Protein AF-0000000080762674 (afdb_homodimer)

Sequence (670 aa):
MNDPACVPAQPASISRPASTAPCAVIRLLTLRHGERNAMSADQTPLPPWRSQEAYRPLLAADTAVWAWEFGRRGAAIQAEGPSGVVPDLCFVGEGPGADPLPTVLWRWQADRSVPVLSLTPASAYDPDALDIRRLDLAVIVVRTQDGHQHVMVSDGARRLRFAVTGGDVLGGAMRCRLHFPPRGVGLASMDGLRMLIALRDTGRLPKAGRGLRSKSARWLQMLWAHDARCAGASQRDIALLLFGEARVCEDWSGPSDYMRMRVQRLLRAAEDLVSGGYRALNGLRAGRLNPPKMIDVWRSAAWRNGGATMLLLFEPALATSCGWLGCLHGLCRLWMNDPACVPAQPASISRPASTAPCAVIRLLTLRHGERNAMSADQTPLPPWRSQEAYRPLLAADTAVWAWEFGRRGAAIQAEGPSGVVPDLCFVGEGPGADPLPTVLWRWQADRSVPVLSLTPASAYDPDALDIRRLDLAVIVVRTQDGHQHVMVSDGARRLRFAVTGGDVLGGAMRCRLHFPPRGVGLASMDGLRMLIALRDTGRLPKAGRGLRSKSARWLQMLWAHDARCAGASQRDIALLLFGEARVCEDWSGPSDYMRMRVQRLLRAAEDLVSGGYRALNGLRAGRLNPPKMIDVWRSAAWRNGGATMLLLFEPALATSCGWLGCLHGLCRLW

Radius of gyration: 38.14 Å; Cα contacts (8 Å, |Δi|>4): 965; chains: 2; bounding box: 157×100×127 Å

Organism: Caulobacter vibrioides (strain ATCC 19089 / CIP 103742 / CB 15) (NCBI:txid190650)

Nearest PDB structures (foldseek):
  6aom-assembly2_B  TM=3.985E-01  e=2.426E-01  Canis lupus familiaris
  6baw-assembly6_A  TM=3.769E-01  e=3.530E-01  Canis lupus familiaris
  8ssv-assembly1_A  TM=1.759E-01  e=1.759E-01  Canis lupus familiaris
  6aom-assembly2_B  TM=3.985E-01  e=2.223E-01  Canis lupus familiaris
  6baw-assembly6_A  TM=3.769E-01  e=3.793E-01  Canis lupus familiaris

Foldseek 3Di:
DDDDPPDDPDPDPPPPPPPPVPPPPPPPPPPPDPPCQDLALDPPDDDDLLDPVLLVLLLLPALQLLLVLLLQLLLVVCVVPDCSPPSQQWGWAPFFDPRPGIDIFGDCQFQLLAWEKAKDDDDLPPLQWDQPLPFLWKKKWWAFPQGKIWMWTDPRSDIAIHIYNHDDSNPGTIHIDTDDGPPPLPCSNVQSVVQVNVCSNPSDGDDDDPDRNVVSLLSSLLSSLQVCVVVPHDLLSSLCSNPNDVVCVVPVPDPDVVSVVVSVVSPVVSVCSSNPVSSVSRVTDDDDPDDTDTDDMDIHPSRHHPPPPVPPPPPVCPVPPVDDDDDPDDDDDDD/DDDDDPPPPDDPPPPPPPPPPPPPPPPPPPPPDPPCQDLALDPPDDDDLLDPVLLVLLLLPALQQLLVLLLQLLLVVCVVPDPSPPSQQWRWAPFFDPRPGIDIFGDCQFQLLAWEKAKDDDDLPPLQWDQPLPFLWKKKWWAFPQGKIWIWTDPRSDIAIHIYNHDDSNPGTIHIDTDDGDPPLPCSNVQSVVQVSVCSNPSDGDDDDPDRNVVSLLSSLLSSLQVCVVVPHDLLSSLCSNPNDVVCVVPVPDPDVVSVVVSVVSPVVSVCSSNPVSSVSRVTDDDDPDDTDTDDMDIHPSRHHPPPPVPPPPPVCPVPPPDDDDDPDDPPDDD

Solvent-accessible surface area (backbone atoms only — not comparable to full-atom values): 38954 Å² total; per-residue (Å²): 138,91,74,89,73,84,74,80,82,73,82,78,77,78,76,74,77,76,75,71,68,76,77,74,73,74,71,72,71,72,72,72,79,67,80,76,73,63,58,41,75,71,75,72,73,77,65,60,67,86,40,65,74,69,53,53,67,54,52,71,50,53,46,58,47,50,23,47,60,30,28,51,55,27,21,64,62,26,57,82,41,91,74,39,62,50,59,77,42,39,43,30,38,78,26,49,35,82,45,85,51,64,34,60,44,58,37,57,81,18,25,50,34,39,35,37,28,36,42,40,86,41,53,85,79,42,74,60,26,39,42,64,84,74,44,95,39,22,30,41,39,39,29,28,71,83,57,32,34,43,35,41,41,30,78,81,86,45,78,45,49,36,31,32,72,35,62,58,75,82,72,40,27,21,35,56,28,38,47,64,64,58,61,80,57,70,70,51,23,49,59,38,43,53,36,51,52,40,25,51,62,70,68,42,76,65,81,76,78,83,77,65,54,71,59,27,54,53,49,48,51,17,50,47,44,42,49,30,45,75,74,64,47,49,72,64,55,45,42,35,71,76,62,31,62,70,54,38,69,62,36,57,81,34,96,44,63,58,54,60,50,50,50,52,51,37,41,52,53,28,50,45,26,24,75,57,47,21,32,68,63,46,55,43,44,83,59,69,92,77,57,70,51,77,74,47,76,47,66,36,74,42,21,72,44,37,84,69,70,70,72,71,72,71,66,72,76,67,74,68,76,72,76,76,86,76,76,88,74,81,73,92,79,89,122,140,82,85,83,81,83,72,79,78,75,82,77,76,79,74,74,77,77,75,73,69,76,78,71,73,71,73,72,72,73,72,71,79,67,81,76,74,62,57,40,74,72,77,70,73,76,66,60,68,86,41,67,74,70,52,52,68,54,53,70,51,54,46,59,48,49,24,46,59,30,28,52,56,28,21,63,63,25,58,82,41,91,75,38,64,52,59,76,41,39,43,30,36,77,27,49,35,81,45,86,52,64,35,62,45,58,36,57,82,20,25,52,34,40,35,38,28,36,42,42,86,43,53,86,80,41,75,61,26,40,39,64,83,73,44,94,40,24,32,40,39,40,28,29,69,83,56,33,33,43,36,39,42,28,78,81,86,46,77,46,50,36,31,32,71,35,62,61,74,81,73,41,26,22,34,54,28,38,49,65,66,57,62,82,57,69,71,50,22,50,60,39,44,52,37,51,53,39,25,52,62,70,66,42,76,63,82,75,78,84,79,67,53,70,58,29,55,54,50,48,52,18,49,48,43,42,49,30,44,75,74,64,47,49,72,64,56,44,41,35,70,76,62,30,61,71,54,39,68,62,35,57,82,35,96,43,63,57,54,60,48,49,50,51,51,38,42,52,53,29,51,44,26,24,74,57,47,20,31,68,62,46,54,43,46,81,59,69,94,78,59,69,50,78,74,47,75,48,66,36,75,42,22,72,45,37,82,68,69,70,74,71,73,73,69,73,78,70,76,68,79,74,72,74,87,74,72,90,69,74,79,78,76,84,127

pLDDT: mean 74.3, std 26.09, range [19.31, 97.88]

Structure (mmCIF, N/CA/C/O backbone):
data_AF-0000000080762674-model_v1
#
loop_
_entity.id
_entity.type
_entity.pdbx_description
1 polymer 'T6SS Transcription factor RovC-like DNA binding domain-containing protein'
#
loop_
_atom_site.group_PDB
_atom_site.id
_atom_site.type_symbol
_atom_site.label_atom_id
_atom_site.label_alt_id
_atom_site.label_comp_id
_atom_site.label_asym_id
_atom_site.label_entity_id
_atom_site.label_seq_id
_atom_site.pdbx_PDB_ins_code
_atom_site.Cartn_x
_atom_site.Cartn_y
_atom_site.Cartn_z
_atom_site.occupancy
_atom_site.B_iso_or_equiv
_atom_site.auth_seq_id
_atom_site.auth_comp_id
_atom_site.auth_asym_id
_atom_site.auth_atom_id
_atom_site.pdbx_PDB_model_num
ATOM 1 N N . MET A 1 1 ? -92.906 33.416 -37.456 1 19.99 1 MET A N 1
ATOM 2 C CA . MET A 1 1 ? -92.732 32.011 -37.811 1 19.99 1 MET A CA 1
ATOM 3 C C . MET A 1 1 ? -91.493 31.429 -37.138 1 19.99 1 MET A C 1
ATOM 5 O O . MET A 1 1 ? -91.585 30.445 -36.402 1 19.99 1 MET A O 1
ATOM 9 N N . ASN A 1 2 ? -90.27 31.495 -37.799 1 20.53 2 ASN A N 1
ATOM 10 C CA . ASN A 1 2 ? -89.398 30.342 -37.996 1 20.53 2 ASN A CA 1
ATOM 11 C C . ASN A 1 2 ? -88.511 30.096 -36.779 1 20.53 2 ASN A C 1
ATOM 13 O O . ASN A 1 2 ? -88.194 31.028 -36.037 1 20.53 2 ASN A O 1
ATOM 17 N N . ASP A 1 3 ? -87.971 28.859 -36.6 1 21.91 3 ASP A N 1
ATOM 18 C CA . ASP A 1 3 ? -87.719 27.656 -35.812 1 21.91 3 ASP A CA 1
ATOM 19 C C . ASP A 1 3 ? -86.269 27.603 -35.338 1 21.91 3 ASP A C 1
ATOM 21 O O . ASP A 1 3 ? -85.963 26.961 -34.331 1 21.91 3 ASP A O 1
ATOM 25 N N . PRO A 1 4 ? -85.202 28.208 -35.951 1 23.55 4 PRO A N 1
ATOM 26 C CA . PRO A 1 4 ? -84.072 27.322 -36.243 1 23.55 4 PRO A CA 1
ATOM 27 C C . PRO A 1 4 ? -83.212 27.038 -35.013 1 23.55 4 PRO A C 1
ATOM 29 O O . PRO A 1 4 ? -82.628 27.96 -34.438 1 23.55 4 PRO A O 1
ATOM 32 N N . ALA A 1 5 ? -83.502 26.03 -34.197 1 25.24 5 ALA A N 1
ATOM 33 C CA . ALA A 1 5 ? -83.044 25.514 -32.91 1 25.24 5 ALA A CA 1
ATOM 34 C C . ALA A 1 5 ? -81.59 25.058 -32.987 1 25.24 5 ALA A C 1
ATOM 36 O O . ALA A 1 5 ? -81.257 24.151 -33.754 1 25.24 5 ALA A O 1
ATOM 37 N N . CYS A 1 6 ? -80.61 25.903 -32.877 1 23.77 6 CYS A N 1
ATOM 38 C CA . CYS A 1 6 ? -79.176 25.742 -33.091 1 23.77 6 CYS A CA 1
ATOM 39 C C . CYS A 1 6 ? -78.629 24.579 -32.273 1 23.77 6 CYS A C 1
ATOM 41 O O . CYS A 1 6 ? -78.754 24.564 -31.047 1 23.77 6 CYS A O 1
ATOM 43 N N . VAL A 1 7 ? -78.501 23.339 -32.871 1 24.42 7 VAL A N 1
ATOM 44 C CA . VAL A 1 7 ? -78.227 21.962 -32.475 1 24.42 7 VAL A CA 1
ATOM 45 C C . VAL A 1 7 ? -76.854 21.879 -31.813 1 24.42 7 VAL A C 1
ATOM 47 O O . VAL A 1 7 ? -75.9 22.517 -32.265 1 24.42 7 VAL A O 1
ATOM 50 N N . PRO A 1 8 ? -76.751 21.432 -30.521 1 23.25 8 PRO A N 1
ATOM 51 C CA . PRO A 1 8 ? -75.639 21.344 -29.572 1 23.25 8 PRO A CA 1
ATOM 52 C C . PRO A 1 8 ? -74.531 20.407 -30.047 1 23.25 8 PRO A C 1
ATOM 54 O O . PRO A 1 8 ? -74.799 19.256 -30.399 1 23.25 8 PRO A O 1
ATOM 57 N N . ALA A 1 9 ? -73.549 20.902 -30.866 1 23.59 9 ALA A N 1
ATOM 58 C CA . ALA A 1 9 ? -72.518 20.144 -31.569 1 23.59 9 ALA A CA 1
ATOM 59 C C . ALA A 1 9 ? -71.815 19.169 -30.628 1 23.59 9 ALA A C 1
ATOM 61 O O . ALA A 1 9 ? -71.448 19.533 -29.509 1 23.59 9 ALA A O 1
ATOM 62 N N . GLN A 1 10 ? -72.091 17.823 -30.747 1 21.21 10 GLN A N 1
ATOM 63 C CA . GLN A 1 10 ? -71.723 16.603 -30.036 1 21.21 10 GLN A CA 1
ATOM 64 C C . GLN A 1 10 ? -70.211 16.397 -30.041 1 21.21 10 GLN A C 1
ATOM 66 O O . GLN A 1 10 ? -69.573 16.475 -31.093 1 21.21 10 GLN A O 1
ATOM 71 N N . PRO A 1 11 ? -69.461 16.762 -28.971 1 23.8 11 PRO A N 1
ATOM 72 C CA . PRO A 1 11 ? -67.997 16.729 -28.987 1 23.8 11 PRO A CA 1
ATOM 73 C C . PRO A 1 11 ? -67.441 15.36 -29.373 1 23.8 11 PRO A C 1
ATOM 75 O O . PRO A 1 11 ? -68.057 14.334 -29.074 1 23.8 11 PRO A O 1
ATOM 78 N N . ALA A 1 12 ? -66.833 15.221 -30.609 1 23.54 12 ALA A N 1
ATOM 79 C CA . ALA A 1 12 ? -66.299 14.042 -31.285 1 23.54 12 ALA A CA 1
ATOM 80 C C . ALA A 1 12 ? -65.332 13.281 -30.381 1 23.54 12 ALA A C 1
ATOM 82 O O . ALA A 1 12 ? -64.562 13.89 -29.634 1 23.54 12 ALA A O 1
ATOM 83 N N . SER A 1 13 ? -65.712 12.073 -29.981 1 21.45 13 SER A N 1
ATOM 84 C CA . SER A 1 13 ? -65.09 11.011 -29.196 1 21.45 13 SER A CA 1
ATOM 85 C C . SER A 1 13 ? -63.722 10.638 -29.757 1 21.45 13 SER A C 1
ATOM 87 O O . SER A 1 13 ? -63.617 10.175 -30.894 1 21.45 13 SER A O 1
ATOM 89 N N . ILE A 1 14 ? -62.681 11.49 -29.655 1 24.52 14 ILE A N 1
ATOM 90 C CA . ILE A 1 14 ? -61.402 11.161 -30.277 1 24.52 14 ILE A CA 1
ATOM 91 C C . ILE A 1 14 ? -60.972 9.756 -29.86 1 24.52 14 ILE A C 1
ATOM 93 O O . ILE A 1 14 ? -60.91 9.447 -28.667 1 24.52 14 ILE A O 1
ATOM 97 N N . SER A 1 15 ? -61.245 8.791 -30.762 1 20.26 15 SER A N 1
ATOM 98 C CA . SER A 1 15 ? -60.905 7.373 -30.718 1 20.26 15 SER A CA 1
ATOM 99 C C . SER A 1 15 ? -59.42 7.168 -30.439 1 20.26 15 SER A C 1
ATOM 101 O O . SER A 1 15 ? -58.57 7.715 -31.144 1 20.26 15 SER A O 1
ATOM 103 N N . ARG A 1 16 ? -58.999 7.046 -29.194 1 25.18 16 ARG A N 1
ATOM 104 C CA . ARG A 1 16 ? -57.638 6.806 -28.726 1 25.18 16 ARG A CA 1
ATOM 105 C C . ARG A 1 16 ? -57.033 5.582 -29.406 1 25.18 16 ARG A C 1
ATOM 107 O O . ARG A 1 16 ? -57.604 4.491 -29.353 1 25.18 16 ARG A O 1
ATOM 114 N N . PRO A 1 17 ? -56.377 5.812 -30.633 1 24.25 17 PRO A N 1
ATOM 115 C CA . PRO A 1 17 ? -55.895 4.605 -31.309 1 24.25 17 PRO A CA 1
ATOM 116 C C . PRO A 1 17 ? -55.057 3.712 -30.396 1 24.25 17 PRO A C 1
ATOM 118 O O . PRO A 1 17 ? -54.383 4.209 -29.49 1 24.25 17 PRO A O 1
ATOM 121 N N . ALA A 1 18 ? -55.559 2.512 -30.042 1 26.34 18 ALA A N 1
ATOM 122 C CA . ALA A 1 18 ? -54.984 1.412 -29.273 1 26.34 18 ALA A CA 1
ATOM 123 C C . ALA A 1 18 ? -53.661 0.951 -29.879 1 26.34 18 ALA A C 1
ATOM 125 O O . ALA A 1 18 ? -53.641 0.337 -30.948 1 26.34 18 ALA A O 1
ATOM 126 N N . SER A 1 19 ? -52.741 1.929 -30.172 1 23.83 19 SER A N 1
ATOM 127 C CA . SER A 1 19 ? -51.562 1.381 -30.834 1 23.83 19 SER A CA 1
ATOM 128 C C . SER A 1 19 ? -51.011 0.179 -30.075 1 23.83 19 SER A C 1
ATOM 130 O O . SER A 1 19 ? -50.647 0.292 -28.903 1 23.83 19 SER A O 1
ATOM 132 N N . THR A 1 20 ? -51.576 -0.943 -30.263 1 24.78 20 THR A N 1
ATOM 133 C CA . THR A 1 20 ? -51.101 -2.227 -29.758 1 24.78 20 THR A CA 1
ATOM 134 C C . THR A 1 20 ? -49.643 -2.454 -30.146 1 24.78 20 THR A C 1
ATOM 136 O O . THR A 1 20 ? -49.342 -2.75 -31.304 1 24.78 20 THR A O 1
ATOM 139 N N . ALA A 1 21 ? -48.713 -1.537 -29.892 1 28.45 21 ALA A N 1
ATOM 140 C CA . ALA A 1 21 ? -47.392 -1.909 -30.393 1 28.45 21 ALA A CA 1
ATOM 141 C C . ALA A 1 21 ? -47.002 -3.308 -29.924 1 28.45 21 ALA A C 1
ATOM 143 O O . ALA A 1 21 ? -47.267 -3.682 -28.78 1 28.45 21 ALA A O 1
ATOM 144 N N . PRO A 1 22 ? -46.953 -4.273 -30.882 1 27.08 22 PRO A N 1
ATOM 145 C CA . PRO A 1 22 ? -46.577 -5.637 -30.504 1 27.08 22 PRO A CA 1
ATOM 146 C C . PRO A 1 22 ? -45.346 -5.681 -29.601 1 27.08 22 PRO A C 1
ATOM 148 O O . PRO A 1 22 ? -44.509 -4.775 -29.648 1 27.08 22 PRO A O 1
ATOM 151 N N . CYS A 1 23 ? -45.47 -6.099 -28.314 1 26.11 23 CYS A N 1
ATOM 152 C CA . CYS A 1 23 ? -44.405 -6.422 -27.371 1 26.11 23 CYS A CA 1
ATOM 153 C C . CYS A 1 23 ? -43.347 -7.304 -28.024 1 26.11 23 CYS A C 1
ATOM 155 O O . CYS A 1 23 ? -43.613 -8.463 -28.347 1 26.11 23 CYS A O 1
ATOM 157 N N . ALA A 1 24 ? -42.632 -6.737 -29.043 1 26.57 24 ALA A N 1
ATOM 158 C CA . ALA A 1 24 ? -41.552 -7.567 -29.572 1 26.57 24 ALA A CA 1
ATOM 159 C C . ALA A 1 24 ? -40.853 -8.335 -28.454 1 26.57 24 ALA A C 1
ATOM 161 O O . ALA A 1 24 ? -40.44 -7.746 -27.452 1 26.57 24 ALA A O 1
ATOM 162 N N . VAL A 1 25 ? -41.309 -9.533 -28.214 1 28.78 25 VAL A N 1
ATOM 163 C CA . VAL A 1 25 ? -40.595 -10.525 -27.417 1 28.78 25 VAL A CA 1
ATOM 164 C C . VAL A 1 25 ? -39.101 -10.458 -27.726 1 28.78 25 VAL A C 1
ATOM 166 O O . VAL A 1 25 ? -38.683 -10.712 -28.859 1 28.78 25 VAL A O 1
ATOM 169 N N . ILE A 1 26 ? -38.442 -9.43 -27.201 1 27.82 26 ILE A N 1
ATOM 170 C CA . ILE A 1 26 ? -36.988 -9.465 -27.318 1 27.82 26 ILE A CA 1
ATOM 171 C C . ILE A 1 26 ? -36.481 -10.876 -27.029 1 27.82 26 ILE A C 1
ATOM 173 O O . ILE A 1 26 ? -36.702 -11.411 -25.94 1 27.82 26 ILE A O 1
ATOM 177 N N . ARG A 1 27 ? -36.457 -11.718 -28.098 1 26.12 27 ARG A N 1
ATOM 178 C CA . ARG A 1 27 ? -35.728 -12.979 -28.002 1 26.12 27 ARG A CA 1
ATOM 179 C C . ARG A 1 27 ? -34.442 -12.808 -27.199 1 26.12 27 ARG A C 1
ATOM 181 O O . ARG A 1 27 ? -33.578 -12.009 -27.565 1 26.12 27 ARG A O 1
ATOM 188 N N . LEU A 1 28 ? -34.587 -12.905 -25.904 1 27.73 28 LEU A N 1
ATOM 189 C CA . LEU A 1 28 ? -33.41 -13.122 -25.07 1 27.73 28 LEU A CA 1
ATOM 190 C C . LEU A 1 28 ? -32.395 -14.009 -25.782 1 27.73 28 LEU A C 1
ATOM 192 O O . LEU A 1 28 ? -32.663 -15.186 -26.036 1 27.73 28 LEU A O 1
ATOM 196 N N . LEU A 1 29 ? -31.762 -13.458 -26.825 1 27.64 29 LEU A N 1
ATOM 197 C CA . LEU A 1 29 ? -30.607 -14.198 -27.325 1 27.64 29 LEU A CA 1
ATOM 198 C C . LEU A 1 29 ? -29.89 -14.918 -26.188 1 27.64 29 LEU A C 1
ATOM 200 O O . LEU A 1 29 ? -29.432 -14.283 -25.236 1 27.64 29 LEU A O 1
ATOM 204 N N . THR A 1 30 ? -30.339 -16.136 -25.872 1 27.51 30 THR A N 1
ATOM 205 C CA . THR A 1 30 ? -29.555 -17.124 -25.138 1 27.51 30 THR A CA 1
ATOM 206 C C . THR A 1 30 ? -28.087 -17.062 -25.547 1 27.51 30 THR A C 1
ATOM 208 O O . THR A 1 30 ? -27.735 -17.422 -26.672 1 27.51 30 THR A O 1
ATOM 211 N N . LEU A 1 31 ? -27.426 -15.921 -25.325 1 29.74 31 LEU A N 1
ATOM 212 C CA . LEU A 1 31 ? -25.975 -15.979 -25.457 1 29.74 31 LEU A CA 1
ATOM 213 C C . LEU A 1 31 ? -25.458 -17.384 -25.165 1 29.74 31 LEU A C 1
ATOM 215 O O . LEU A 1 31 ? -25.801 -17.976 -24.139 1 29.74 31 LEU A O 1
ATOM 219 N N . ARG A 1 32 ? -25.135 -18.188 -26.178 1 29.95 32 ARG A N 1
ATOM 220 C CA . ARG A 1 32 ? -24.426 -19.463 -26.201 1 29.95 32 ARG A CA 1
ATOM 221 C C . ARG A 1 32 ? -23.436 -19.559 -25.045 1 29.95 32 ARG A C 1
ATOM 223 O O . ARG A 1 32 ? -22.879 -18.548 -24.612 1 29.95 32 ARG A O 1
ATOM 230 N N . HIS A 1 33 ? -23.573 -20.615 -24.25 1 32.42 33 HIS A N 1
ATOM 231 C CA . HIS A 1 33 ? -22.722 -21.181 -23.21 1 32.42 33 HIS A CA 1
ATOM 232 C C . HIS A 1 33 ? -21.246 -20.963 -23.526 1 32.42 33 HIS A C 1
ATOM 234 O O . HIS A 1 33 ? -20.759 -21.406 -24.569 1 32.42 33 HIS A O 1
ATOM 240 N N . GLY A 1 34 ? -20.718 -19.807 -23.32 1 35.3 34 GLY A N 1
AT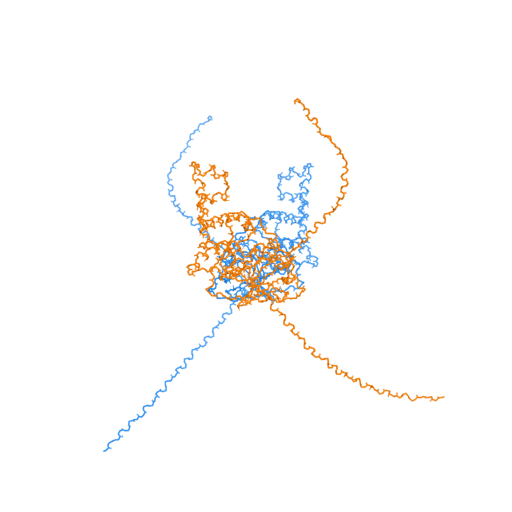OM 241 C CA . GLY A 1 34 ? -19.277 -19.634 -23.408 1 35.3 34 GLY A CA 1
ATOM 242 C C . GLY A 1 34 ? -18.506 -20.917 -23.166 1 35.3 34 GLY A C 1
ATOM 243 O O . GLY A 1 34 ? -18.933 -21.766 -22.38 1 35.3 34 GLY A O 1
ATOM 244 N N . GLU A 1 35 ? -17.799 -21.486 -24.128 1 35.68 35 GLU A N 1
ATOM 245 C CA . GLU A 1 35 ? -16.884 -22.616 -23.996 1 35.68 35 GLU A CA 1
ATOM 246 C C . GLU A 1 35 ? -16.283 -22.679 -22.595 1 35.68 35 GLU A C 1
ATOM 248 O O . GLU A 1 35 ? -15.671 -21.714 -22.132 1 35.68 35 GLU A O 1
ATOM 253 N N . ARG A 1 36 ? -16.918 -23.36 -21.668 1 37.83 36 ARG A N 1
ATOM 254 C CA . ARG A 1 36 ? -16.4 -23.77 -20.367 1 37.83 36 ARG A CA 1
ATOM 255 C C . ARG A 1 36 ? -14.933 -24.175 -20.463 1 37.83 36 ARG A C 1
ATOM 257 O O . ARG A 1 36 ? -14.62 -25.352 -20.653 1 37.83 36 ARG A O 1
ATOM 264 N N . ASN A 1 37 ? -14.144 -23.476 -21.147 1 44.44 37 ASN A N 1
ATOM 265 C CA . ASN A 1 37 ? -12.739 -23.844 -21.006 1 44.44 37 ASN A CA 1
ATOM 266 C C . ASN A 1 37 ? -12.333 -23.956 -19.539 1 44.44 37 ASN A C 1
ATOM 268 O O . ASN A 1 37 ? -12.4 -22.975 -18.796 1 44.44 37 ASN A O 1
ATOM 272 N N . ALA A 1 38 ? -12.476 -25.194 -19.035 1 46.23 38 ALA A N 1
ATOM 273 C CA . ALA A 1 38 ? -12.359 -25.734 -17.683 1 46.23 38 ALA A CA 1
ATOM 274 C C . ALA A 1 38 ? -11.012 -25.374 -17.063 1 46.23 38 ALA A C 1
ATOM 276 O O . ALA A 1 38 ? -9.971 -25.489 -17.715 1 46.23 38 ALA A O 1
ATOM 277 N N . MET A 1 39 ? -10.871 -24.262 -16.484 1 55.71 39 MET A N 1
ATOM 278 C CA . MET A 1 39 ? -9.751 -24.227 -15.549 1 55.71 39 MET A CA 1
ATOM 279 C C . MET A 1 39 ? -9.747 -25.464 -14.657 1 55.71 39 MET A C 1
ATOM 281 O O . MET A 1 39 ? -10.722 -25.729 -13.952 1 55.71 39 MET A O 1
ATOM 285 N N . SER A 1 40 ? -9.505 -26.783 -15.352 1 51.36 40 SER A N 1
ATOM 286 C CA . SER A 1 40 ? -9.466 -28.045 -14.621 1 51.36 40 SER A CA 1
ATOM 287 C C . SER A 1 40 ? -8.178 -28.177 -13.815 1 51.36 40 SER A C 1
ATOM 289 O O . SER A 1 40 ? -7.25 -27.383 -13.983 1 51.36 40 SER A O 1
ATOM 291 N N . ALA A 1 41 ? -8.205 -29.144 -13 1 50.49 41 ALA A N 1
ATOM 292 C CA . ALA A 1 41 ? -6.967 -29.646 -12.409 1 50.49 41 ALA A CA 1
ATOM 293 C C . ALA A 1 41 ? -5.911 -29.901 -13.481 1 50.49 41 ALA A C 1
ATOM 295 O O . ALA A 1 41 ? -6.169 -30.603 -14.461 1 50.49 41 ALA A O 1
ATOM 296 N N . ASP A 1 42 ? -5.047 -28.952 -13.681 1 54.58 42 ASP A N 1
ATOM 297 C CA . ASP A 1 42 ? -4.091 -28.919 -14.784 1 54.58 42 ASP A CA 1
ATOM 298 C C . ASP A 1 42 ? -3.383 -30.263 -14.936 1 54.58 42 ASP A C 1
ATOM 300 O O . ASP A 1 42 ? -2.816 -30.785 -13.974 1 54.58 42 ASP A O 1
ATOM 304 N N . GLN A 1 43 ? -3.818 -30.962 -15.893 1 60.49 43 GLN A N 1
ATOM 305 C CA . GLN A 1 43 ? -3.157 -32.161 -16.398 1 60.49 43 GLN A CA 1
ATOM 306 C C . GLN A 1 43 ? -1.999 -31.801 -17.325 1 60.49 43 GLN A C 1
ATOM 308 O O . GLN A 1 43 ? -1.561 -32.627 -18.128 1 60.49 43 GLN A O 1
ATOM 313 N N . THR A 1 44 ? -1.465 -30.554 -17.142 1 64.11 44 THR A N 1
ATOM 314 C CA . THR A 1 44 ? -0.371 -30.172 -18.028 1 64.11 44 THR A CA 1
ATOM 315 C C . THR A 1 44 ? 0.849 -31.058 -17.795 1 64.11 44 THR A C 1
ATOM 317 O O . THR A 1 44 ? 1.343 -31.161 -16.67 1 64.11 44 THR A O 1
ATOM 320 N N . PRO A 1 45 ? 1.129 -31.715 -18.878 1 75.19 45 PRO A N 1
ATOM 321 C CA . PRO A 1 45 ? 2.297 -32.584 -18.715 1 75.19 45 PRO A CA 1
ATOM 322 C C . PRO A 1 45 ? 3.562 -31.811 -18.352 1 75.19 45 PRO A C 1
ATOM 324 O O . PRO A 1 45 ? 3.681 -30.627 -18.675 1 75.19 45 PRO A O 1
ATOM 327 N N . LEU A 1 46 ? 4.401 -32.506 -17.647 1 80.21 46 LEU A N 1
ATOM 328 C CA . LEU A 1 46 ? 5.687 -31.906 -17.31 1 80.21 46 LEU A CA 1
ATOM 329 C C . LEU A 1 46 ? 6.562 -31.764 -18.551 1 80.21 46 LEU A C 1
ATOM 331 O O . LEU A 1 46 ? 6.493 -32.592 -19.463 1 80.21 46 LEU A O 1
ATOM 335 N N . PRO A 1 47 ? 7.317 -30.755 -18.626 1 79.56 47 PRO A N 1
ATOM 336 C CA . PRO A 1 47 ? 8.227 -30.612 -19.765 1 79.56 47 PRO A CA 1
ATOM 337 C C . PRO A 1 47 ? 9.259 -31.735 -19.84 1 79.56 47 PRO A C 1
ATOM 339 O O . PRO A 1 47 ? 9.66 -32.28 -18.809 1 79.56 47 PRO A O 1
ATOM 342 N N . PRO A 1 48 ? 9.58 -32.035 -21.155 1 83.88 48 PRO A N 1
ATOM 343 C CA . PRO A 1 48 ? 10.676 -32.999 -21.282 1 83.88 48 PRO A CA 1
ATOM 344 C C . PRO A 1 48 ? 11.992 -32.475 -20.711 1 83.88 48 PRO A C 1
ATOM 346 O O . PRO A 1 48 ? 12.481 -31.426 -21.139 1 83.88 48 PRO A O 1
ATOM 349 N N . TRP A 1 49 ? 12.612 -33.256 -19.799 1 85.29 49 TRP A N 1
ATOM 350 C CA . TRP A 1 49 ? 13.722 -32.744 -19.002 1 85.29 49 TRP A CA 1
ATOM 351 C C . TRP A 1 49 ? 14.967 -32.554 -19.862 1 85.29 49 TRP A C 1
ATOM 353 O O . TRP A 1 49 ? 15.886 -31.823 -19.484 1 85.29 49 TRP A O 1
ATOM 363 N N . ARG A 1 50 ? 14.994 -33.075 -21.044 1 85.24 50 ARG A N 1
ATOM 364 C CA . ARG A 1 50 ? 16.185 -32.942 -21.878 1 85.24 50 ARG A CA 1
ATOM 365 C C . ARG A 1 50 ? 16.106 -31.691 -22.747 1 85.24 50 ARG A C 1
ATOM 367 O O . ARG A 1 50 ? 17.096 -31.298 -23.368 1 85.24 50 ARG A O 1
ATOM 374 N N . SER A 1 51 ? 14.939 -31.122 -22.728 1 85.2 51 SER A N 1
ATOM 375 C CA . SER A 1 51 ? 14.756 -29.936 -23.558 1 85.2 51 SER A CA 1
ATOM 376 C C . SER A 1 51 ? 14.843 -28.66 -22.727 1 85.2 51 SER A C 1
ATOM 378 O O . SER A 1 51 ? 13.893 -28.303 -22.028 1 85.2 51 SER A O 1
ATOM 380 N N . GLN A 1 52 ? 15.889 -27.963 -22.961 1 83.55 52 GLN A N 1
ATOM 381 C CA . GLN A 1 52 ? 16.066 -26.697 -22.258 1 83.55 52 GLN A CA 1
ATOM 382 C C . GLN A 1 52 ? 15.006 -25.682 -22.676 1 83.55 52 GLN A C 1
ATOM 384 O O . GLN A 1 52 ? 14.555 -24.875 -21.86 1 83.55 52 GLN A O 1
ATOM 389 N N . GLU A 1 53 ? 14.616 -25.724 -23.918 1 87.64 53 GLU A N 1
ATOM 390 C CA . GLU A 1 53 ? 13.678 -24.766 -24.496 1 87.64 53 GLU A CA 1
ATOM 391 C C . GLU A 1 53 ? 12.312 -24.857 -23.823 1 87.64 53 GLU A C 1
ATOM 393 O O . GLU A 1 53 ? 11.606 -23.854 -23.701 1 87.64 53 GLU A O 1
ATOM 398 N N . ALA A 1 54 ? 12.004 -26.019 -23.36 1 87.89 54 ALA A N 1
ATOM 399 C CA . ALA A 1 54 ? 10.702 -26.241 -22.736 1 87.89 54 ALA A CA 1
ATOM 400 C C . ALA A 1 54 ? 10.615 -25.54 -21.383 1 87.89 54 ALA A C 1
ATOM 402 O O . ALA A 1 54 ? 9.52 -25.24 -20.902 1 87.89 54 ALA A O 1
ATOM 403 N N . TYR A 1 55 ? 11.824 -25.241 -20.817 1 91.74 55 TYR A N 1
ATOM 404 C CA . TYR A 1 55 ? 11.848 -24.632 -19.491 1 91.74 55 TYR A CA 1
ATOM 405 C C . TYR A 1 55 ? 12.041 -23.124 -19.588 1 91.74 55 TYR A C 1
ATOM 407 O O . TYR A 1 55 ? 11.789 -22.397 -18.624 1 91.74 55 TYR A O 1
ATOM 415 N N . ARG A 1 56 ? 12.431 -22.628 -20.675 1 90.27 56 ARG A N 1
ATOM 416 C CA . ARG A 1 56 ? 12.86 -21.245 -20.859 1 90.27 56 ARG A CA 1
ATOM 417 C C . ARG A 1 56 ? 11.731 -20.273 -20.534 1 90.27 56 ARG A C 1
ATOM 419 O O . ARG A 1 56 ? 11.958 -19.236 -19.908 1 90.27 56 ARG A O 1
ATOM 426 N N . PRO A 1 57 ? 10.534 -20.591 -20.894 1 89.95 57 PRO A N 1
ATOM 427 C CA . PRO A 1 57 ? 9.459 -19.637 -20.613 1 89.95 57 PRO A CA 1
ATOM 428 C C . PRO A 1 57 ? 9.278 -19.376 -19.12 1 89.95 57 PRO A C 1
ATOM 430 O O . PRO A 1 57 ? 8.802 -18.306 -18.73 1 89.95 57 PRO A O 1
ATOM 433 N N . LEU A 1 58 ? 9.71 -20.266 -18.274 1 92.46 58 LEU A N 1
ATOM 434 C CA . LEU A 1 58 ? 9.513 -20.152 -16.833 1 92.46 58 LEU A CA 1
ATOM 435 C C . LEU A 1 58 ? 10.368 -19.03 -16.255 1 92.46 58 LEU A C 1
ATOM 437 O O . LEU A 1 58 ? 10.124 -18.571 -15.136 1 92.46 58 LEU A O 1
ATOM 441 N N . LEU A 1 59 ? 11.344 -18.589 -16.974 1 90.91 59 LEU A N 1
ATOM 442 C CA . LEU A 1 59 ? 12.193 -17.498 -16.507 1 90.91 59 LEU A CA 1
ATOM 443 C C . LEU A 1 59 ? 11.388 -16.213 -16.346 1 90.91 59 LEU A C 1
ATOM 445 O O . LEU A 1 59 ? 11.761 -15.336 -15.564 1 90.91 59 LEU A O 1
ATOM 449 N N . ALA A 1 60 ? 10.274 -16.165 -17.008 1 88.87 60 ALA A N 1
ATOM 450 C CA . ALA A 1 60 ? 9.431 -14.974 -16.946 1 88.87 60 ALA A CA 1
ATOM 451 C C . ALA A 1 60 ? 8.27 -15.173 -15.976 1 88.87 60 ALA A C 1
ATOM 453 O O . ALA A 1 60 ? 7.437 -14.281 -15.803 1 88.87 60 ALA A O 1
ATOM 454 N N . ALA A 1 61 ? 8.248 -16.317 -15.34 1 91.44 61 ALA A N 1
ATOM 455 C CA . ALA A 1 61 ? 7.124 -16.65 -14.468 1 91.44 61 ALA A CA 1
ATOM 456 C C . ALA A 1 61 ? 7.172 -15.838 -13.177 1 91.44 61 ALA A C 1
ATOM 458 O O . ALA A 1 61 ? 8.252 -15.483 -12.7 1 91.44 61 ALA A O 1
ATOM 459 N N . ASP A 1 62 ? 6.012 -15.554 -12.666 1 89.45 62 ASP A N 1
ATOM 460 C CA . ASP A 1 62 ? 5.947 -14.932 -11.347 1 89.45 62 ASP A CA 1
ATOM 461 C C . ASP A 1 62 ? 5.876 -15.987 -10.245 1 89.45 62 ASP A C 1
ATOM 463 O O . ASP A 1 62 ? 5.897 -17.187 -10.525 1 89.45 62 ASP A O 1
ATOM 467 N N . THR A 1 63 ? 5.809 -15.591 -9.034 1 90.21 63 THR A N 1
ATOM 468 C CA . THR A 1 63 ? 5.928 -16.505 -7.904 1 90.21 63 THR A CA 1
ATOM 469 C C . THR A 1 63 ? 4.731 -17.45 -7.844 1 90.21 63 THR A C 1
ATOM 471 O O . THR A 1 63 ? 4.858 -18.594 -7.403 1 90.21 63 THR A O 1
ATOM 474 N N . ALA 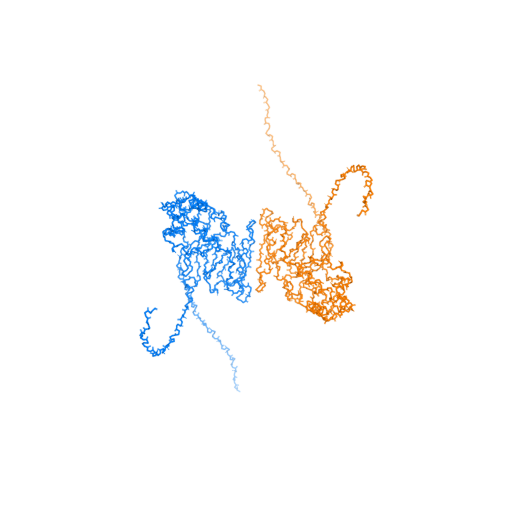A 1 64 ? 3.576 -16.987 -8.302 1 91.32 64 ALA A N 1
ATOM 475 C CA . ALA A 1 64 ? 2.398 -17.852 -8.297 1 91.32 64 ALA A CA 1
ATOM 476 C C . ALA A 1 64 ? 2.601 -19.06 -9.207 1 91.32 64 ALA A C 1
ATOM 478 O O . ALA A 1 64 ? 2.254 -20.186 -8.841 1 91.32 64 ALA A O 1
ATOM 479 N N . VAL A 1 65 ? 3.152 -18.795 -10.346 1 91.5 65 VAL A N 1
ATOM 480 C CA . VAL A 1 65 ? 3.396 -19.867 -11.304 1 91.5 65 VAL A CA 1
ATOM 481 C C . VAL A 1 65 ? 4.486 -20.796 -10.775 1 91.5 65 VAL A C 1
ATOM 483 O O . VAL A 1 65 ? 4.377 -22.019 -10.888 1 91.5 65 VAL A O 1
ATOM 486 N N . TRP A 1 66 ? 5.501 -20.224 -10.15 1 92.6 66 TRP A N 1
ATOM 487 C CA . TRP A 1 66 ? 6.56 -21.051 -9.579 1 92.6 66 TRP A CA 1
ATOM 488 C C . TRP A 1 66 ? 6.011 -21.955 -8.48 1 92.6 66 TRP A C 1
ATOM 490 O O . TRP A 1 66 ? 6.341 -23.142 -8.422 1 92.6 66 TRP A O 1
ATOM 500 N N . ALA A 1 67 ? 5.239 -21.378 -7.658 1 92.15 67 ALA A N 1
ATOM 501 C CA . ALA A 1 67 ? 4.638 -22.184 -6.597 1 92.15 67 ALA A CA 1
ATOM 502 C C . ALA A 1 67 ? 3.83 -23.341 -7.178 1 92.15 67 ALA A C 1
ATOM 504 O O . ALA A 1 67 ? 3.891 -24.464 -6.672 1 92.15 67 ALA A O 1
ATOM 505 N N . TRP A 1 68 ? 3.146 -23.066 -8.196 1 91.94 68 TRP A N 1
ATOM 506 C CA . TRP A 1 68 ? 2.353 -24.103 -8.848 1 91.94 68 TRP A CA 1
ATOM 507 C C . TRP A 1 68 ? 3.253 -25.165 -9.471 1 91.94 68 TRP A C 1
ATOM 509 O O . TRP A 1 68 ? 2.999 -26.364 -9.328 1 91.94 68 TRP A O 1
ATOM 519 N N . GLU A 1 69 ? 4.316 -24.769 -10.166 1 92.1 69 GLU A N 1
ATOM 520 C CA . GLU A 1 69 ? 5.231 -25.691 -10.832 1 92.1 69 GLU A CA 1
ATOM 521 C C . GLU A 1 69 ? 5.865 -26.656 -9.836 1 92.1 69 GLU A C 1
ATOM 523 O O . GLU A 1 69 ? 5.929 -27.862 -10.086 1 92.1 69 GLU A O 1
ATOM 528 N N . PHE A 1 70 ? 6.254 -26.196 -8.708 1 92.3 70 PHE A N 1
ATOM 529 C CA . PHE A 1 70 ? 6.826 -27.065 -7.686 1 92.3 70 PHE A CA 1
ATOM 530 C C . PHE A 1 70 ? 5.742 -27.908 -7.025 1 92.3 70 PHE A C 1
ATOM 532 O O . PHE A 1 70 ? 5.945 -29.095 -6.763 1 92.3 70 PHE A O 1
ATOM 539 N N . GLY A 1 71 ? 4.649 -27.287 -6.846 1 89.79 71 GLY A N 1
ATOM 540 C CA . GLY A 1 71 ? 3.56 -27.979 -6.176 1 89.79 71 GLY A CA 1
ATOM 541 C C . GLY A 1 71 ? 3.031 -29.163 -6.963 1 89.79 71 GLY A C 1
ATOM 542 O O . GLY A 1 71 ? 2.749 -30.219 -6.392 1 89.79 71 GLY A O 1
ATOM 543 N N . ARG A 1 72 ? 2.889 -28.939 -8.212 1 88.82 72 ARG A N 1
ATOM 544 C CA . ARG A 1 72 ? 2.305 -30.02 -9 1 88.82 72 ARG A CA 1
ATOM 545 C C . ARG A 1 72 ? 3.265 -31.2 -9.106 1 88.82 72 ARG A C 1
ATOM 547 O O . ARG A 1 72 ? 2.837 -32.34 -9.295 1 88.82 72 ARG A O 1
ATOM 554 N N . ARG A 1 73 ? 4.519 -30.987 -8.988 1 89.04 73 ARG A N 1
ATOM 555 C CA . ARG A 1 73 ? 5.502 -32.066 -8.99 1 89.04 73 ARG A CA 1
ATOM 556 C C . ARG A 1 73 ? 5.461 -32.847 -7.681 1 89.04 73 ARG A C 1
ATOM 558 O O . ARG A 1 73 ? 5.725 -34.051 -7.662 1 89.04 73 ARG A O 1
ATOM 565 N N . GLY A 1 74 ? 5.172 -32.096 -6.662 1 83.59 74 GLY A N 1
ATOM 566 C CA . GLY A 1 74 ? 4.987 -32.776 -5.39 1 83.59 74 GLY A CA 1
ATOM 567 C C . GLY A 1 74 ? 3.728 -33.62 -5.342 1 83.59 74 GLY A C 1
ATOM 568 O O . GLY A 1 74 ? 3.728 -34.713 -4.772 1 83.59 74 GLY A O 1
ATOM 569 N N . ALA A 1 75 ? 2.673 -33.071 -5.918 1 76.36 75 ALA A N 1
ATOM 570 C CA . ALA A 1 75 ? 1.405 -33.793 -5.955 1 76.36 75 ALA A CA 1
ATOM 571 C C . ALA A 1 75 ? 1.513 -35.048 -6.817 1 76.36 75 ALA A C 1
ATOM 573 O O . ALA A 1 75 ? 0.85 -36.052 -6.548 1 76.36 75 ALA A O 1
ATOM 574 N N . ALA A 1 76 ? 2.199 -34.89 -7.886 1 66.31 76 ALA A N 1
ATOM 575 C CA . ALA A 1 76 ? 2.396 -36.04 -8.764 1 66.31 76 ALA A CA 1
ATOM 576 C C . ALA A 1 76 ? 3.105 -37.175 -8.031 1 66.31 76 ALA A C 1
ATOM 578 O O . ALA A 1 76 ? 2.801 -38.35 -8.25 1 66.31 76 ALA A O 1
ATOM 579 N N . ILE A 1 77 ? 3.949 -36.743 -7.133 1 57.75 77 ILE A N 1
ATOM 580 C CA . ILE A 1 77 ? 4.679 -37.735 -6.352 1 57.75 77 ILE A CA 1
ATOM 581 C C . ILE A 1 77 ? 3.755 -38.345 -5.3 1 57.75 77 ILE A C 1
ATOM 583 O O . ILE A 1 77 ? 3.78 -39.557 -5.07 1 57.75 77 ILE A O 1
ATOM 587 N N . GLN A 1 78 ? 2.844 -37.34 -4.713 1 54.84 78 GLN A N 1
ATOM 588 C CA . GLN A 1 78 ? 1.97 -37.793 -3.636 1 54.84 78 GLN A CA 1
ATOM 589 C C . GLN A 1 78 ? 0.748 -38.52 -4.188 1 54.84 78 GLN A C 1
ATOM 591 O O . GLN A 1 78 ? 0.144 -39.344 -3.497 1 54.84 78 GLN A O 1
ATOM 596 N N . ALA A 1 79 ? 0.05 -37.997 -5.302 1 52.17 79 ALA A N 1
ATOM 597 C CA . ALA A 1 79 ? -1.085 -38.748 -5.833 1 52.17 79 ALA A CA 1
ATOM 598 C C . ALA A 1 79 ? -0.846 -40.251 -5.724 1 52.17 79 ALA A C 1
ATOM 600 O O . ALA A 1 79 ? -1.792 -41.026 -5.559 1 52.17 79 ALA A O 1
ATOM 601 N N . GLU A 1 80 ? 0.274 -40.78 -5.849 1 42.57 80 GLU A N 1
ATOM 602 C CA . GLU A 1 80 ? 0.39 -42.161 -5.392 1 42.57 80 GLU A CA 1
ATOM 603 C C . GLU A 1 80 ? 0.1 -42.276 -3.898 1 42.57 80 GLU A C 1
ATOM 605 O O . GLU A 1 80 ? -0.172 -43.367 -3.395 1 42.57 80 GLU A O 1
ATOM 610 N N . GLY A 1 81 ? 0.287 -41.247 -3.05 1 36.69 81 GLY A N 1
ATOM 611 C CA . GLY A 1 81 ? -0.186 -41.154 -1.678 1 36.69 81 GLY A CA 1
ATOM 612 C C . GLY A 1 81 ? -1.324 -40.165 -1.505 1 36.69 81 GLY A C 1
ATOM 613 O O . GLY A 1 81 ? -1.68 -39.451 -2.445 1 36.69 81 GLY A O 1
ATOM 614 N N . PRO A 1 82 ? -2.188 -40.215 -0.446 1 35.66 82 PRO A N 1
ATOM 615 C CA . PRO A 1 82 ? -3.469 -39.54 -0.224 1 35.66 82 PRO A CA 1
ATOM 616 C C . PRO A 1 82 ? -3.408 -38.045 -0.532 1 35.66 82 PRO A C 1
ATOM 618 O O . PRO A 1 82 ? -4.432 -37.435 -0.852 1 35.66 82 PRO A O 1
ATOM 621 N N . SER A 1 83 ? -2.43 -37.397 -0.022 1 38.02 83 SER A N 1
ATOM 622 C CA . SER A 1 83 ? -2.529 -35.963 0.232 1 38.02 83 SER A CA 1
ATOM 623 C C . SER A 1 83 ? -2.235 -35.158 -1.029 1 38.02 83 SER A C 1
ATOM 625 O O . SER A 1 83 ? -1.37 -34.279 -1.024 1 38.02 83 SER A O 1
ATOM 627 N N . GLY A 1 84 ? -2.339 -35.482 -2.221 1 41.55 84 GLY A N 1
ATOM 628 C CA . GLY A 1 84 ? -1.923 -34.704 -3.376 1 41.55 84 GLY A CA 1
ATOM 629 C C . GLY A 1 84 ? -2.701 -33.411 -3.536 1 41.55 84 GLY A C 1
ATOM 630 O O . GLY A 1 84 ? -3.702 -33.368 -4.253 1 41.55 84 GLY A O 1
ATOM 631 N N . VAL A 1 85 ? -2.783 -32.437 -2.586 1 48.67 85 VAL A N 1
ATOM 632 C CA . VAL A 1 85 ? -3.583 -31.29 -2.169 1 48.67 85 VAL A CA 1
ATOM 633 C C . VAL A 1 85 ? -3.393 -30.141 -3.156 1 48.67 85 VAL A C 1
ATOM 635 O O . VAL A 1 85 ? -3.943 -29.054 -2.966 1 48.67 85 VAL A O 1
ATOM 638 N N . VAL A 1 86 ? -2.481 -30.042 -4.187 1 56.52 86 VAL A N 1
ATOM 639 C CA . VAL A 1 86 ? -2.269 -28.709 -4.74 1 56.52 86 VAL A CA 1
ATOM 640 C C . VAL A 1 86 ? -3.538 -28.232 -5.443 1 56.52 86 VAL A C 1
ATOM 642 O O . VAL A 1 86 ? -3.953 -27.084 -5.276 1 56.52 86 VAL A O 1
ATOM 645 N N . PRO A 1 87 ? -4.251 -29.11 -6.288 1 58.28 87 PRO A N 1
ATOM 646 C CA . PRO A 1 87 ? -5.295 -28.657 -7.21 1 58.28 87 PRO A CA 1
ATOM 647 C C . PRO A 1 87 ? -6.448 -27.954 -6.497 1 58.28 87 PRO A C 1
ATOM 649 O O . PRO A 1 87 ? -7.062 -27.043 -7.058 1 58.28 87 PRO A O 1
ATOM 652 N N . ASP A 1 88 ? -6.509 -28.085 -5.18 1 72.3 88 ASP A N 1
ATOM 653 C CA . ASP A 1 88 ? -7.715 -27.513 -4.59 1 72.3 88 ASP A CA 1
ATOM 654 C C . ASP A 1 88 ? -7.445 -26.118 -4.031 1 72.3 88 ASP A C 1
ATOM 656 O O . ASP A 1 88 ? -8.371 -25.421 -3.612 1 72.3 88 ASP A O 1
ATOM 660 N N . LEU A 1 89 ? -6.195 -25.799 -4.334 1 81.81 89 LEU A N 1
ATOM 661 C CA . LEU A 1 89 ? -5.85 -24.501 -3.766 1 81.81 89 LEU A CA 1
ATOM 662 C C . LEU A 1 89 ? -5.797 -23.43 -4.85 1 81.81 89 LEU A C 1
ATOM 664 O O . LEU A 1 89 ? -5.767 -22.235 -4.547 1 81.81 89 LEU A O 1
ATOM 668 N N . CYS A 1 90 ? -5.813 -23.926 -6.096 1 88.61 90 CYS A N 1
ATOM 669 C CA . CYS A 1 90 ? -5.709 -22.925 -7.151 1 88.61 90 CYS A CA 1
ATOM 670 C C . CYS A 1 90 ? -6.467 -23.367 -8.398 1 88.61 90 CYS A C 1
ATOM 672 O O . CYS A 1 90 ? -6.918 -24.511 -8.483 1 88.61 90 CYS A O 1
ATOM 674 N N . PHE A 1 91 ? -6.754 -22.429 -9.263 1 89.59 91 PHE A N 1
ATOM 675 C CA . PHE A 1 91 ? -7.277 -22.626 -10.61 1 89.59 91 PHE A CA 1
ATOM 676 C C . PHE A 1 91 ? -6.178 -22.443 -11.65 1 89.59 91 PHE A C 1
ATOM 678 O O . PHE A 1 91 ? -5.417 -21.475 -11.592 1 89.59 91 PHE A O 1
ATOM 685 N N . VAL A 1 92 ? -6.119 -23.437 -12.501 1 89.68 92 VAL A N 1
ATOM 686 C CA . VAL A 1 92 ? -5.069 -23.351 -13.511 1 89.68 92 VAL A CA 1
ATOM 687 C C . VAL A 1 92 ? -5.681 -23.467 -14.905 1 89.68 92 VAL A C 1
ATOM 689 O O . VAL A 1 92 ? -6.625 -24.234 -15.114 1 89.68 92 VAL A O 1
ATOM 692 N N . GLY A 1 93 ? -5.224 -22.677 -15.817 1 87.21 93 GLY A N 1
ATOM 693 C CA . GLY A 1 93 ? -5.64 -22.703 -17.21 1 87.21 93 GLY A CA 1
ATOM 694 C C . GLY A 1 93 ? -4.6 -22.129 -18.154 1 87.21 93 GLY A C 1
ATOM 695 O O . GLY A 1 93 ? -3.476 -21.833 -17.742 1 87.21 93 GLY A O 1
ATOM 696 N N . GLU A 1 94 ? -4.981 -22.112 -19.368 1 87.13 94 GLU A N 1
ATOM 697 C CA . GLU A 1 94 ? -4.08 -21.568 -20.379 1 87.13 94 GLU A CA 1
ATOM 698 C C . GLU A 1 94 ? -3.889 -20.065 -20.197 1 87.13 94 GLU A C 1
ATOM 700 O O . GLU A 1 94 ? -4.807 -19.365 -19.765 1 87.13 94 GLU A O 1
ATOM 705 N N . GLY A 1 95 ? -2.693 -19.653 -20.529 1 88.16 95 GLY A N 1
ATOM 706 C CA . GLY A 1 95 ? -2.429 -18.224 -20.498 1 88.16 95 GLY A CA 1
ATOM 707 C C . GLY A 1 95 ? -3.108 -17.467 -21.625 1 88.16 95 GLY A C 1
ATOM 708 O O . GLY A 1 95 ? -3.669 -18.076 -22.538 1 88.16 95 GLY A O 1
ATOM 709 N N . PRO A 1 96 ? -3.074 -16.207 -21.457 1 88.79 96 PRO A N 1
ATOM 710 C CA . PRO A 1 96 ? -3.681 -15.411 -22.527 1 88.79 96 PRO A CA 1
ATOM 711 C C . PRO A 1 96 ? -2.885 -15.467 -23.829 1 88.79 96 PRO A C 1
ATOM 713 O O . PRO A 1 96 ? -1.653 -15.523 -23.801 1 88.79 96 PRO A O 1
ATOM 716 N N . GLY A 1 97 ? -3.74 -15.465 -24.883 1 83.89 97 GLY A N 1
ATOM 717 C CA . GLY A 1 97 ? -3.147 -15.475 -26.211 1 83.89 97 GLY A CA 1
ATOM 718 C C . GLY A 1 97 ? -2.074 -16.535 -26.377 1 83.89 97 GLY A C 1
ATOM 719 O O . GLY A 1 97 ? -2.309 -17.713 -26.1 1 83.89 97 GLY A O 1
ATOM 720 N N . ALA A 1 98 ? -0.851 -16.016 -26.69 1 80.08 98 ALA A N 1
ATOM 721 C CA . ALA A 1 98 ? 0.258 -16.927 -26.962 1 80.08 98 ALA A CA 1
ATOM 722 C C . ALA A 1 98 ? 1.207 -17.007 -25.77 1 80.08 98 ALA A C 1
ATOM 724 O O . ALA A 1 98 ? 2.364 -17.41 -25.916 1 80.08 98 ALA A O 1
ATOM 725 N N . ASP A 1 99 ? 0.688 -16.651 -24.672 1 86.63 99 ASP A N 1
ATOM 726 C CA . ASP A 1 99 ? 1.511 -16.746 -23.47 1 86.63 99 ASP A CA 1
ATOM 727 C C . ASP A 1 99 ? 1.83 -18.201 -23.136 1 86.63 99 ASP A C 1
ATOM 729 O O . ASP A 1 99 ? 0.922 -19.013 -22.946 1 86.63 99 ASP A O 1
ATOM 733 N N . PRO A 1 100 ? 3.034 -18.527 -23.13 1 88.05 100 PRO A N 1
ATOM 734 C CA . PRO A 1 100 ? 3.404 -19.915 -22.841 1 88.05 100 PRO A CA 1
ATOM 735 C C . PRO A 1 100 ? 3.18 -20.293 -21.379 1 88.05 100 PRO A C 1
ATOM 737 O O . PRO A 1 100 ? 3.19 -21.477 -21.035 1 88.05 100 PRO A O 1
ATOM 740 N N . LEU A 1 101 ? 3.017 -19.305 -20.566 1 90.07 101 LEU A N 1
ATOM 741 C CA . LEU A 1 101 ? 2.831 -19.582 -19.145 1 90.07 101 LEU A CA 1
ATOM 742 C C . LEU A 1 101 ? 1.358 -19.808 -18.824 1 90.07 101 LEU A C 1
ATOM 744 O O . LEU A 1 101 ? 0.487 -19.128 -19.372 1 90.07 101 LEU A O 1
ATOM 748 N N . PRO A 1 102 ? 1.138 -20.736 -17.911 1 89.48 102 PRO A N 1
ATOM 749 C CA . PRO A 1 102 ? -0.25 -20.959 -17.501 1 89.48 102 PRO A CA 1
ATOM 750 C C . PRO A 1 102 ? -0.797 -19.832 -16.628 1 89.48 102 PRO A C 1
ATOM 752 O O . PRO A 1 102 ? -0.024 -19.066 -16.048 1 89.48 102 PRO A O 1
ATOM 755 N N . THR A 1 103 ? -2.059 -19.773 -16.648 1 90.97 103 THR A N 1
ATOM 756 C CA . THR A 1 103 ? -2.755 -18.921 -15.69 1 90.97 103 THR A CA 1
ATOM 757 C C . THR A 1 103 ? -2.977 -19.657 -14.372 1 90.97 103 THR A C 1
ATOM 759 O O . THR A 1 103 ? -3.603 -20.719 -14.346 1 90.97 103 THR A O 1
ATOM 762 N N . VAL A 1 104 ? -2.385 -19.148 -13.364 1 91.82 104 VAL A N 1
ATOM 763 C CA . VAL A 1 104 ? -2.537 -19.742 -12.04 1 91.82 104 VAL A CA 1
ATOM 764 C C . VAL A 1 104 ? -3.202 -18.742 -11.098 1 91.82 104 VAL A C 1
ATOM 766 O O . VAL A 1 104 ? -2.674 -17.652 -10.866 1 91.82 104 VAL A O 1
ATOM 769 N N . LEU A 1 105 ? -4.33 -19.124 -10.602 1 93.25 105 LEU A N 1
ATOM 770 C CA . LEU A 1 105 ? -5.046 -18.327 -9.612 1 93.25 105 LEU A CA 1
ATOM 771 C C . LEU A 1 105 ? -5.222 -19.105 -8.312 1 93.25 105 LEU A C 1
ATOM 773 O O . LEU A 1 105 ? -6.122 -19.94 -8.201 1 93.25 105 LEU A O 1
ATOM 777 N N . TRP A 1 106 ? -4.339 -18.767 -7.423 1 92.15 106 TRP A N 1
ATOM 778 C CA . TRP A 1 106 ? -4.535 -19.361 -6.105 1 92.15 106 TRP A CA 1
ATOM 779 C C . TRP A 1 106 ? -5.775 -18.787 -5.428 1 92.15 106 TRP A C 1
ATOM 781 O O . TRP A 1 106 ? -6.053 -17.59 -5.538 1 92.15 106 TRP A O 1
ATOM 791 N N . ARG A 1 107 ? -6.485 -19.674 -4.791 1 92.25 107 ARG A N 1
ATOM 792 C CA . ARG A 1 107 ? -7.593 -19.156 -3.995 1 92.25 107 ARG A CA 1
ATOM 793 C C . ARG A 1 107 ? -7.106 -18.122 -2.985 1 92.25 107 ARG A C 1
ATOM 795 O O . ARG A 1 107 ? -6.064 -18.307 -2.353 1 92.25 107 ARG A O 1
ATOM 802 N N . TRP A 1 108 ? -7.897 -17.02 -2.853 1 90.39 108 TRP A N 1
ATOM 803 C CA . TRP A 1 108 ? -7.422 -15.916 -2.025 1 90.39 108 TRP A CA 1
ATOM 804 C C . TRP A 1 108 ? -7.305 -16.341 -0.565 1 90.39 108 TRP A C 1
ATOM 806 O O . TRP A 1 108 ? -6.526 -15.763 0.196 1 90.39 108 TRP A O 1
ATOM 816 N N . GLN A 1 109 ? -7.998 -17.36 -0.147 1 87.77 109 GLN A N 1
ATOM 817 C CA . GLN A 1 109 ? -7.898 -17.882 1.212 1 87.77 109 GLN A CA 1
ATOM 818 C C . GLN A 1 109 ? -6.535 -18.522 1.457 1 87.77 109 GLN A C 1
ATOM 820 O O . GLN A 1 109 ? -6.069 -18.585 2.597 1 87.77 109 GLN A O 1
ATOM 825 N N . ALA A 1 110 ? -5.993 -18.973 0.37 1 88.84 110 ALA A N 1
ATOM 826 C CA . ALA A 1 110 ? -4.67 -19.585 0.457 1 88.84 110 ALA A CA 1
ATOM 827 C C . ALA A 1 110 ? -3.572 -18.559 0.195 1 88.84 110 ALA A C 1
ATOM 829 O O . ALA A 1 110 ? -2.542 -18.556 0.873 1 88.84 110 ALA A O 1
ATOM 830 N N . ASP A 1 111 ? -3.791 -17.787 -0.796 1 89.7 111 ASP A N 1
ATOM 831 C CA . ASP A 1 111 ? -2.824 -16.753 -1.147 1 89.7 111 ASP A CA 1
ATOM 832 C C . ASP A 1 111 ? -3.188 -15.418 -0.502 1 89.7 111 ASP A C 1
ATOM 834 O O . ASP A 1 111 ? -3.883 -14.599 -1.107 1 89.7 111 ASP A O 1
ATOM 838 N N . ARG A 1 112 ? -2.566 -15.125 0.491 1 82.52 112 ARG A N 1
ATOM 839 C CA . ARG A 1 112 ? -2.941 -13.947 1.265 1 82.52 112 ARG A CA 1
ATOM 840 C C . ARG A 1 112 ? -2.265 -12.694 0.719 1 82.52 112 ARG A C 1
ATOM 842 O O . ARG A 1 112 ? -2.492 -11.59 1.219 1 82.52 112 ARG A O 1
ATOM 849 N N . SER A 1 113 ? -1.46 -12.895 -0.32 1 85.52 113 SER A N 1
ATOM 850 C CA . SER A 1 113 ? -0.77 -11.753 -0.909 1 85.52 113 SER A CA 1
ATOM 851 C C . SER A 1 113 ? -1.663 -11.021 -1.906 1 85.52 113 SER A C 1
ATOM 853 O O . SER A 1 113 ? -1.311 -9.942 -2.387 1 85.52 113 SER A O 1
ATOM 855 N N . VAL A 1 114 ? -2.824 -11.539 -2.141 1 92.19 114 VAL A N 1
ATOM 856 C CA . VAL A 1 114 ? -3.717 -10.94 -3.128 1 92.19 114 VAL A CA 1
ATOM 857 C C . VAL A 1 114 ? -4.68 -9.977 -2.437 1 92.19 114 VAL A C 1
ATOM 859 O O . VAL A 1 114 ? -5.254 -10.304 -1.395 1 92.19 114 VAL A O 1
ATOM 862 N N . PRO A 1 115 ? -4.834 -8.782 -3.028 1 94.42 115 PRO A N 1
ATOM 863 C CA . PRO A 1 115 ? -5.851 -7.886 -2.474 1 94.42 115 PRO A CA 1
ATOM 864 C C . PRO A 1 115 ? -7.261 -8.466 -2.563 1 94.42 115 PRO A C 1
ATOM 866 O O . PRO A 1 115 ? -7.632 -9.041 -3.59 1 94.42 115 PRO A O 1
ATOM 869 N N . VAL A 1 116 ? -8.027 -8.38 -1.503 1 95.63 116 VAL A N 1
ATOM 870 C CA . VAL A 1 116 ? -9.419 -8.817 -1.466 1 95.63 116 VAL A CA 1
ATOM 871 C C . VAL A 1 116 ? -10.341 -7.602 -1.393 1 95.63 116 VAL A C 1
ATOM 873 O O . VAL A 1 116 ? -10.194 -6.756 -0.507 1 95.63 116 VAL A O 1
ATOM 876 N N . LEU A 1 117 ? -11.317 -7.558 -2.314 1 97.01 117 LEU A N 1
ATOM 877 C CA . LEU A 1 117 ? -12.102 -6.339 -2.471 1 97.01 117 LEU A CA 1
ATOM 878 C C . LEU A 1 117 ? -13.59 -6.624 -2.295 1 97.01 117 LEU A C 1
ATOM 880 O O . LEU A 1 117 ? -14.042 -7.747 -2.526 1 97.01 117 LEU A O 1
ATOM 884 N N . SER A 1 118 ? -14.295 -5.636 -1.882 1 96.79 118 SER A N 1
ATOM 885 C CA . SER A 1 118 ? -15.735 -5.493 -2.073 1 96.79 118 SER A CA 1
ATOM 886 C C . SER A 1 118 ? -16.054 -4.354 -3.035 1 96.79 118 SER A C 1
ATOM 888 O O . SER A 1 118 ? -15.413 -3.302 -2.994 1 96.79 118 SER A O 1
ATOM 890 N N . LEU A 1 119 ? -16.977 -4.628 -3.867 1 97 119 LEU A N 1
ATOM 891 C CA . LEU A 1 119 ? -17.306 -3.674 -4.92 1 97 119 LEU A CA 1
ATOM 892 C C . LEU A 1 119 ? -18.719 -3.129 -4.739 1 97 119 LEU A C 1
ATOM 894 O O . LEU A 1 119 ? -19.631 -3.87 -4.364 1 97 119 LEU A O 1
ATOM 898 N N . THR A 1 120 ? -18.894 -1.892 -5.009 1 95.69 120 THR A N 1
ATOM 899 C CA . THR A 1 120 ? -20.202 -1.25 -5.067 1 95.69 120 THR A CA 1
ATOM 900 C C . THR A 1 120 ? -20.411 -0.568 -6.416 1 95.69 120 THR A C 1
ATOM 902 O O . THR A 1 120 ? -19.484 0.034 -6.963 1 95.69 120 THR A O 1
ATOM 905 N N . PRO A 1 121 ? -21.624 -0.758 -6.969 1 96.24 121 PRO A N 1
ATOM 906 C CA . PRO A 1 121 ? -21.873 -0.138 -8.273 1 96.24 121 PRO A CA 1
ATOM 907 C C . PRO A 1 121 ? -21.636 1.37 -8.265 1 96.24 121 PRO A C 1
ATOM 909 O O . PRO A 1 121 ? -21.911 2.036 -7.263 1 96.24 121 PRO A O 1
ATOM 912 N N . ALA A 1 122 ? -21.073 1.814 -9.341 1 96.14 122 ALA A N 1
ATOM 913 C CA . ALA A 1 122 ? -20.822 3.24 -9.532 1 96.14 122 ALA A CA 1
ATOM 914 C C . ALA A 1 122 ? -21.267 3.695 -10.919 1 96.14 122 ALA A C 1
ATOM 916 O O . ALA A 1 122 ? -21.58 2.868 -11.779 1 96.14 122 ALA A O 1
ATOM 917 N N . SER A 1 123 ? -21.39 5.028 -11.036 1 93.77 123 SER A N 1
ATOM 918 C CA . SER A 1 123 ? -21.681 5.593 -12.35 1 93.77 123 SER A CA 1
ATOM 919 C C . SER A 1 123 ? -20.535 5.345 -13.325 1 93.77 123 SER A C 1
ATOM 921 O O . SER A 1 123 ? -19.366 5.356 -12.933 1 93.77 123 SER A O 1
ATOM 923 N N . ALA A 1 124 ? -20.968 5.213 -14.6 1 89.66 124 ALA A N 1
ATOM 924 C CA . ALA A 1 124 ? -19.965 5.017 -15.644 1 89.66 124 ALA A CA 1
ATOM 925 C C . ALA A 1 124 ? -19.046 6.23 -15.756 1 89.66 124 ALA A C 1
ATOM 927 O O . ALA A 1 124 ? -17.929 6.125 -16.268 1 89.66 124 ALA A O 1
ATOM 928 N N . TYR A 1 125 ? -19.506 7.364 -15.232 1 90.89 125 TYR A N 1
ATOM 929 C CA . TYR A 1 125 ? -18.74 8.598 -15.361 1 90.89 125 TYR A CA 1
ATOM 930 C C . TYR A 1 125 ? -17.96 8.892 -14.086 1 90.89 125 TYR A C 1
ATOM 932 O O . TYR A 1 125 ? -17.238 9.889 -14.007 1 90.89 125 TYR A O 1
ATOM 940 N N . ASP A 1 126 ? -18.08 7.999 -13.106 1 92.55 126 ASP A N 1
ATOM 941 C CA . ASP A 1 126 ? -17.302 8.162 -11.883 1 92.55 126 ASP A CA 1
ATOM 942 C C . ASP A 1 126 ? -15.814 7.938 -12.144 1 92.55 126 ASP A C 1
ATOM 944 O O . ASP A 1 126 ? -15.396 6.825 -12.469 1 92.55 126 ASP A O 1
ATOM 948 N N . PRO A 1 127 ? -15.065 8.991 -11.976 1 89.15 127 PRO A N 1
ATOM 949 C CA . PRO A 1 127 ? -13.64 8.852 -12.288 1 89.15 127 PRO A CA 1
ATOM 950 C C . PRO A 1 127 ? -12.914 7.918 -11.323 1 89.15 127 PRO A C 1
ATOM 952 O O . PRO A 1 127 ? -11.823 7.431 -11.633 1 89.15 127 PRO A O 1
ATOM 955 N N . ASP A 1 128 ? -13.559 7.645 -10.257 1 90.8 128 ASP A N 1
ATOM 956 C CA . ASP A 1 128 ? -12.91 6.818 -9.244 1 90.8 128 ASP A CA 1
ATOM 957 C C . ASP A 1 128 ? -13.368 5.365 -9.346 1 90.8 128 ASP A C 1
ATOM 959 O O . ASP A 1 128 ? -13.006 4.534 -8.509 1 90.8 128 ASP A O 1
ATOM 963 N N . ALA A 1 129 ? -14.162 5.065 -10.35 1 95.15 129 ALA A N 1
ATOM 964 C CA . ALA A 1 129 ? -14.674 3.709 -10.526 1 95.15 129 ALA A CA 1
ATOM 965 C C . ALA A 1 129 ? -13.748 2.884 -11.415 1 95.15 129 ALA A C 1
ATOM 967 O O . ALA A 1 129 ? -13.001 3.437 -12.226 1 95.15 129 ALA A O 1
ATOM 968 N N . LEU A 1 130 ? -13.722 1.611 -11.215 1 94.62 130 LEU A N 1
ATOM 969 C CA . LEU A 1 130 ? -13.019 0.647 -12.054 1 94.62 130 LEU A CA 1
ATOM 970 C C . LEU A 1 130 ? -14.003 -0.177 -12.877 1 94.62 130 LEU A C 1
ATOM 972 O O . LEU A 1 130 ? -14.981 -0.703 -12.339 1 94.62 130 LEU A O 1
ATOM 976 N N . ASP A 1 131 ? -13.827 -0.229 -14.125 1 95.92 131 ASP A N 1
ATOM 977 C CA . ASP A 1 131 ? -14.592 -1.087 -15.025 1 95.92 131 ASP A CA 1
ATOM 978 C C . ASP A 1 131 ? -13.673 -2.033 -15.795 1 95.92 131 ASP A C 1
ATOM 980 O O . ASP A 1 131 ? -13.08 -1.646 -16.804 1 95.92 131 ASP A O 1
ATOM 984 N N . ILE A 1 132 ? -13.617 -3.294 -15.352 1 94.61 132 ILE A N 1
ATOM 985 C CA . ILE A 1 132 ? -12.635 -4.216 -15.912 1 94.61 132 ILE A CA 1
ATOM 986 C C . ILE A 1 132 ? -13.04 -4.6 -17.334 1 94.61 132 ILE A C 1
ATOM 988 O O . ILE A 1 132 ? -12.196 -4.999 -18.14 1 94.61 132 ILE A O 1
ATOM 992 N N . ARG A 1 133 ? -14.336 -4.551 -17.662 1 93.07 133 ARG A N 1
ATOM 993 C CA . ARG A 1 133 ? -14.813 -4.925 -18.989 1 93.07 133 ARG A CA 1
ATOM 994 C C . ARG A 1 133 ? -14.325 -3.94 -20.045 1 93.07 133 ARG A C 1
ATOM 996 O O . ARG A 1 133 ? -14.324 -4.249 -21.238 1 93.07 133 ARG A O 1
ATOM 1003 N N . ARG A 1 134 ? -13.94 -2.822 -19.618 1 92.41 134 ARG A N 1
ATOM 1004 C CA . ARG A 1 134 ? -13.538 -1.78 -20.558 1 92.41 134 ARG A CA 1
ATOM 1005 C C . ARG A 1 134 ? -12.028 -1.787 -20.77 1 92.41 134 ARG A C 1
ATOM 1007 O O . ARG A 1 134 ? -11.506 -1.016 -21.578 1 92.41 134 ARG A O 1
ATOM 1014 N N . LEU A 1 135 ? -11.365 -2.594 -20.01 1 93.81 135 LEU A N 1
ATOM 1015 C CA . LEU A 1 135 ? -9.914 -2.662 -20.142 1 93.81 135 LEU A CA 1
ATOM 1016 C C . LEU A 1 135 ? -9.518 -3.365 -21.436 1 93.81 135 LEU A C 1
ATOM 1018 O O . LEU A 1 135 ? -10.158 -4.339 -21.839 1 93.81 135 LEU A O 1
ATOM 1022 N N . ASP A 1 136 ? -8.557 -2.846 -22.088 1 92.83 136 ASP A N 1
ATOM 1023 C CA . ASP A 1 136 ? -7.964 -3.532 -23.232 1 92.83 136 ASP A CA 1
ATOM 1024 C C . ASP A 1 136 ? -6.828 -4.452 -22.791 1 92.83 136 ASP A C 1
ATOM 1026 O O . ASP A 1 136 ? -5.696 -4.32 -23.262 1 92.83 136 ASP A O 1
ATOM 1030 N N . LEU A 1 137 ? -7.069 -5.261 -21.816 1 95.32 137 LEU A N 1
ATOM 1031 C CA . LEU A 1 137 ? -6.13 -6.216 -21.237 1 95.32 137 LEU A CA 1
ATOM 1032 C C . LEU A 1 137 ? -6.756 -7.603 -21.139 1 95.32 137 LEU A C 1
ATOM 1034 O O . LEU A 1 137 ? -7.981 -7.741 -21.187 1 95.32 137 LEU A O 1
ATOM 1038 N N . ALA A 1 138 ? -5.948 -8.617 -21.154 1 96.04 138 ALA A N 1
ATOM 1039 C CA . ALA A 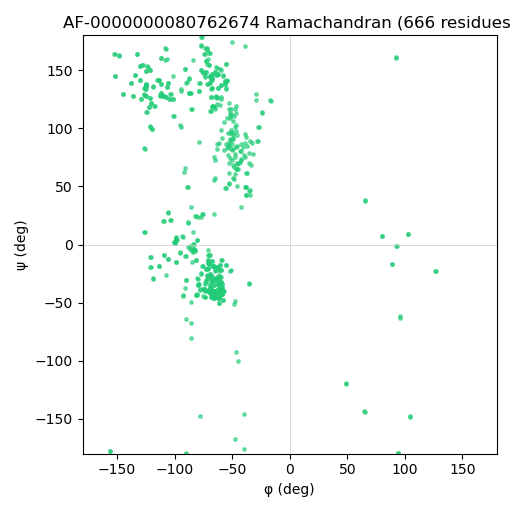1 138 ? -6.444 -9.969 -20.908 1 96.04 138 ALA A CA 1
ATOM 1040 C C . ALA A 1 138 ? -6.907 -10.129 -19.463 1 96.04 138 ALA A C 1
ATOM 1042 O O . ALA A 1 138 ? -6.136 -9.899 -18.528 1 96.04 138 ALA A O 1
ATOM 1043 N N . VAL A 1 139 ? -8.187 -10.44 -19.318 1 96.53 139 VAL A N 1
ATOM 1044 C CA . VAL A 1 139 ? -8.769 -10.6 -17.989 1 96.53 139 VAL A CA 1
ATOM 1045 C C . VAL A 1 139 ? -9.461 -11.958 -17.888 1 96.53 139 VAL A C 1
ATOM 1047 O O . VAL A 1 139 ? -10.153 -12.379 -18.817 1 96.53 139 VAL A O 1
ATOM 1050 N N . ILE A 1 140 ? -9.254 -12.657 -16.828 1 95.75 140 ILE A N 1
ATOM 1051 C CA . ILE A 1 140 ? -9.987 -13.881 -16.525 1 95.75 140 ILE A CA 1
ATOM 1052 C C . ILE A 1 140 ? -10.622 -13.773 -15.14 1 95.75 140 ILE A C 1
ATOM 1054 O O . ILE A 1 140 ? -10.005 -13.256 -14.206 1 95.75 140 ILE A O 1
ATOM 1058 N N . VAL A 1 141 ? -11.876 -14.145 -15.043 1 96.54 141 VAL A N 1
ATOM 1059 C CA . VAL A 1 141 ? -12.618 -14.134 -13.786 1 96.54 141 VAL A CA 1
ATOM 1060 C C . VAL A 1 141 ? -13.145 -15.536 -13.485 1 96.54 141 VAL A C 1
ATOM 1062 O O . VAL A 1 141 ? -13.907 -16.102 -14.273 1 96.54 141 VAL A O 1
ATOM 1065 N N . VAL A 1 142 ? -12.686 -16.055 -12.372 1 95.67 142 VAL A N 1
ATOM 1066 C CA . VAL A 1 142 ? -13.181 -17.348 -11.912 1 95.67 142 VAL A CA 1
ATOM 1067 C C . VAL A 1 142 ? -14.144 -17.148 -10.744 1 95.67 142 VAL A C 1
ATOM 1069 O O . VAL A 1 142 ? -13.779 -16.557 -9.725 1 95.67 142 VAL A O 1
ATOM 1072 N N . ARG A 1 143 ? -15.329 -17.671 -10.85 1 95.71 143 ARG A N 1
ATOM 1073 C CA . ARG A 1 143 ? -16.341 -17.562 -9.805 1 95.71 143 ARG A CA 1
ATOM 1074 C C . ARG A 1 143 ? -16.526 -18.891 -9.08 1 95.71 143 ARG A C 1
ATOM 1076 O O . ARG A 1 143 ? -16.575 -19.947 -9.713 1 95.71 143 ARG A O 1
ATOM 1083 N N . THR A 1 144 ? -16.601 -18.807 -7.803 1 93.7 144 THR A N 1
ATOM 1084 C CA . THR A 1 144 ? -16.829 -19.998 -6.994 1 93.7 144 THR A CA 1
ATOM 1085 C C . THR A 1 144 ? -18.239 -19.995 -6.411 1 93.7 144 THR A C 1
ATOM 1087 O O . THR A 1 144 ? -18.949 -18.99 -6.495 1 93.7 144 THR A O 1
ATOM 1090 N N . GLN A 1 145 ? -18.632 -21.109 -5.848 1 93.2 145 GLN A N 1
ATOM 1091 C CA . GLN A 1 145 ? -19.984 -21.354 -5.358 1 93.2 145 GLN A CA 1
ATOM 1092 C C . GLN A 1 145 ? -20.361 -20.359 -4.264 1 93.2 145 GLN A C 1
ATOM 1094 O O . GLN A 1 145 ? -21.534 -20.015 -4.108 1 93.2 145 GLN A O 1
ATOM 1099 N N . ASP A 1 146 ? -19.431 -19.851 -3.531 1 91.66 146 ASP A N 1
ATOM 1100 C CA . ASP A 1 146 ? -19.695 -18.921 -2.438 1 91.66 146 ASP A CA 1
ATOM 1101 C C . ASP A 1 146 ? -19.841 -17.492 -2.956 1 91.66 146 ASP A C 1
ATOM 1103 O O . ASP A 1 146 ? -19.979 -16.552 -2.171 1 91.66 146 ASP A O 1
ATOM 1107 N N . GLY A 1 147 ? -19.715 -17.379 -4.219 1 93.5 147 GLY A N 1
ATOM 1108 C CA . GLY A 1 147 ? -19.919 -16.07 -4.819 1 93.5 147 GLY A CA 1
ATOM 1109 C C . GLY A 1 147 ? -18.636 -15.274 -4.964 1 93.5 147 GLY A C 1
ATOM 1110 O O . GLY A 1 147 ? -18.648 -14.157 -5.484 1 93.5 147 GLY A O 1
ATOM 1111 N N . HIS A 1 148 ? -17.556 -15.85 -4.51 1 95.86 148 HIS A N 1
ATOM 1112 C CA . HIS A 1 148 ? -16.279 -15.154 -4.621 1 95.86 148 HIS A CA 1
ATOM 1113 C C . HIS A 1 148 ? -15.749 -15.198 -6.05 1 95.86 148 HIS A C 1
ATOM 1115 O O . HIS A 1 148 ? -16.068 -16.118 -6.807 1 95.86 148 HIS A O 1
ATOM 1121 N N . GLN A 1 149 ? -15.071 -14.165 -6.38 1 97.56 149 GLN A N 1
ATOM 1122 C CA . GLN A 1 149 ? -14.49 -14.052 -7.714 1 97.56 149 GLN A CA 1
ATOM 1123 C C . GLN A 1 149 ? -12.973 -13.896 -7.642 1 97.56 149 GLN A C 1
ATOM 1125 O O . GLN A 1 149 ? -12.465 -13.058 -6.895 1 97.56 149 GLN A O 1
ATOM 1130 N N . HIS A 1 150 ? -12.236 -14.731 -8.329 1 96.74 150 HIS A N 1
ATOM 1131 C CA . HIS A 1 150 ? -10.79 -14.647 -8.501 1 96.74 150 HIS A CA 1
ATOM 1132 C C . HIS A 1 150 ? -10.431 -14.068 -9.866 1 96.74 150 HIS A C 1
ATOM 1134 O O . HIS A 1 150 ? -10.848 -14.597 -10.899 1 96.74 150 HIS A O 1
ATOM 1140 N N . VAL A 1 151 ? -9.636 -13.003 -9.83 1 97.52 151 VAL A N 1
ATOM 1141 C CA . VAL A 1 151 ? -9.435 -12.236 -11.055 1 97.52 151 VAL A CA 1
ATOM 1142 C C . VAL A 1 151 ? -7.943 -12.133 -11.361 1 97.52 151 VAL A C 1
ATOM 1144 O O . VAL A 1 151 ? -7.129 -11.928 -10.457 1 97.52 151 VAL A O 1
ATOM 1147 N N . MET A 1 152 ? -7.592 -12.296 -12.554 1 96.75 152 MET A N 1
ATOM 1148 C CA . MET A 1 152 ? -6.252 -11.985 -13.043 1 96.75 152 MET A CA 1
ATOM 1149 C C . MET A 1 152 ? -6.315 -11.055 -14.25 1 96.75 152 MET A C 1
ATOM 1151 O O . MET A 1 152 ? -7.102 -11.28 -15.172 1 96.75 152 MET A O 1
ATOM 1155 N N . VAL A 1 153 ? -5.579 -9.975 -14.223 1 96.56 153 VAL A N 1
ATOM 1156 C CA . VAL A 1 153 ? -5.387 -9.051 -15.336 1 96.56 153 VAL A CA 1
ATOM 1157 C C . VAL A 1 153 ? -3.946 -9.134 -15.833 1 96.56 153 VAL A C 1
ATOM 1159 O O . VAL A 1 153 ? -3.004 -9.08 -15.039 1 96.56 153 VAL A O 1
ATOM 1162 N N . SER A 1 154 ? -3.779 -9.286 -17.099 1 94.38 154 SER A N 1
ATOM 1163 C CA . SER A 1 154 ? -2.435 -9.475 -17.637 1 94.38 154 SER A CA 1
ATOM 1164 C C . SER A 1 154 ? -2.235 -8.672 -18.919 1 94.38 154 SER A C 1
ATOM 1166 O O . SER A 1 154 ? -3.148 -8.568 -19.741 1 94.38 154 SER A O 1
ATOM 1168 N N . ASP A 1 155 ? -1.083 -8.098 -19.004 1 90.32 155 ASP A N 1
ATOM 1169 C CA . ASP A 1 155 ? -0.673 -7.532 -20.285 1 90.32 155 ASP A CA 1
ATOM 1170 C C . ASP A 1 155 ? 0.451 -8.353 -20.914 1 90.32 155 ASP A C 1
ATOM 1172 O O . ASP A 1 155 ? 1.16 -7.869 -21.799 1 90.32 155 ASP A O 1
ATOM 1176 N N . GLY A 1 156 ? 0.602 -9.646 -20.476 1 83.93 156 GLY A N 1
ATOM 1177 C CA . GLY A 1 156 ? 1.67 -10.516 -20.942 1 83.93 156 GLY A CA 1
ATOM 1178 C C . GLY A 1 156 ? 2.87 -10.537 -20.015 1 83.93 156 GLY A C 1
ATOM 1179 O O . GLY A 1 156 ? 3.121 -11.536 -19.338 1 83.93 156 GLY A O 1
ATOM 1180 N N . ALA A 1 157 ? 3.509 -9.403 -19.864 1 82.85 157 ALA A N 1
ATOM 1181 C CA . ALA A 1 157 ? 4.705 -9.284 -19.034 1 82.85 157 ALA A CA 1
ATOM 1182 C C . ALA A 1 157 ? 4.339 -9.194 -17.556 1 82.85 157 ALA A C 1
ATOM 1184 O O . ALA A 1 157 ? 5.099 -9.643 -16.694 1 82.85 157 ALA A O 1
ATOM 1185 N N . ARG A 1 158 ? 3.162 -8.637 -17.369 1 90.76 158 ARG A N 1
ATOM 1186 C CA . ARG A 1 158 ? 2.742 -8.393 -15.993 1 90.76 158 ARG A CA 1
ATOM 1187 C C . ARG A 1 158 ? 1.395 -9.048 -15.708 1 90.76 158 ARG A C 1
ATOM 1189 O O . ARG A 1 158 ? 0.536 -9.122 -16.589 1 90.76 158 ARG A O 1
ATOM 1196 N N . ARG A 1 159 ? 1.311 -9.421 -14.431 1 92.85 159 ARG A N 1
ATOM 1197 C CA . ARG A 1 159 ? 0.08 -10.067 -13.987 1 92.85 159 ARG A CA 1
ATOM 1198 C C . ARG A 1 159 ? -0.375 -9.514 -12.641 1 92.85 159 ARG A C 1
ATOM 1200 O O . ARG A 1 159 ? 0.42 -9.415 -11.704 1 92.85 159 ARG A O 1
ATOM 1207 N N . LEU A 1 160 ? -1.603 -9.103 -12.6 1 95.13 160 LEU A N 1
ATOM 1208 C CA . LEU A 1 160 ? -2.247 -8.652 -11.371 1 95.13 160 LEU A CA 1
ATOM 1209 C C . LEU A 1 160 ? -3.353 -9.615 -10.952 1 95.13 160 LEU A C 1
ATOM 1211 O O . LEU A 1 160 ? -4.198 -9.989 -11.768 1 95.13 160 LEU A O 1
ATOM 1215 N N . ARG A 1 161 ? -3.257 -10.015 -9.722 1 95.92 161 ARG A N 1
ATOM 1216 C CA . ARG A 1 161 ? -4.279 -10.896 -9.165 1 95.92 161 ARG A CA 1
ATOM 1217 C C . ARG A 1 161 ? -4.982 -10.239 -7.981 1 95.92 161 ARG A C 1
ATOM 1219 O O . ARG A 1 161 ? -4.342 -9.573 -7.164 1 95.92 161 ARG A O 1
ATOM 1226 N N . PHE A 1 162 ? -6.284 -10.354 -7.947 1 96.7 162 PHE A N 1
ATOM 1227 C CA . PHE A 1 162 ? -7.066 -9.908 -6.799 1 96.7 162 PHE A CA 1
ATOM 1228 C C . PHE A 1 162 ? -8.355 -10.712 -6.677 1 96.7 162 PHE A C 1
ATOM 1230 O O . PHE A 1 162 ? -8.69 -11.496 -7.567 1 96.7 162 PHE A O 1
ATOM 1237 N N . ALA A 1 163 ? -8.964 -10.64 -5.552 1 97.31 163 ALA A N 1
ATOM 1238 C CA . ALA A 1 163 ? -10.208 -11.364 -5.301 1 97.31 163 ALA A CA 1
ATOM 1239 C C . ALA A 1 163 ? -11.333 -10.405 -4.924 1 97.31 163 ALA A C 1
ATOM 1241 O O . ALA A 1 163 ? -11.082 -9.319 -4.397 1 97.31 163 ALA A O 1
ATOM 1242 N N . VAL A 1 164 ? -12.503 -10.789 -5.26 1 97.88 164 VAL A N 1
ATOM 1243 C CA . VAL A 1 164 ? -13.707 -10.038 -4.924 1 97.88 164 VAL A CA 1
ATOM 1244 C C . VAL A 1 164 ? -14.639 -10.904 -4.08 1 97.88 164 VAL A C 1
ATOM 1246 O O . VAL A 1 164 ? -15.065 -11.976 -4.517 1 97.88 164 VAL A O 1
ATOM 1249 N N . THR A 1 165 ? -14.948 -10.444 -2.917 1 96.32 165 THR A N 1
ATOM 1250 C CA . THR A 1 165 ? -15.796 -11.224 -2.023 1 96.32 165 THR A CA 1
ATOM 1251 C C . THR A 1 165 ? -17.174 -10.581 -1.887 1 96.32 165 THR A C 1
ATOM 1253 O O . THR A 1 165 ? -18.08 -11.163 -1.286 1 96.32 165 THR A O 1
ATOM 1256 N N . GLY A 1 166 ? -17.339 -9.41 -2.4 1 95.52 166 GLY A N 1
ATOM 1257 C CA . GLY A 1 166 ? -18.608 -8.701 -2.433 1 95.52 166 GLY A CA 1
ATOM 1258 C C . GLY A 1 166 ? -18.792 -7.865 -3.686 1 95.52 166 GLY A C 1
ATOM 1259 O O . GLY A 1 166 ? -17.929 -7.057 -4.031 1 95.52 166 GLY A O 1
ATOM 1260 N N . GLY A 1 167 ? -19.952 -8.082 -4.306 1 95.67 167 GLY A N 1
ATOM 1261 C CA . GLY A 1 167 ? -20.196 -7.406 -5.57 1 95.67 167 GLY A CA 1
ATOM 1262 C C . GLY A 1 167 ? -19.827 -8.248 -6.777 1 95.67 167 GLY A C 1
ATOM 1263 O O . GLY A 1 167 ? -19.487 -9.425 -6.639 1 95.67 167 GLY A O 1
ATOM 1264 N N . ASP A 1 168 ? -20.008 -7.679 -7.948 1 96.14 168 ASP A N 1
ATOM 1265 C CA . ASP A 1 168 ? -19.728 -8.358 -9.209 1 96.14 168 ASP A CA 1
ATOM 1266 C C . ASP A 1 168 ? -18.758 -7.547 -10.066 1 96.14 168 ASP A C 1
ATOM 1268 O O . ASP A 1 168 ? -19.103 -6.466 -10.549 1 96.14 168 ASP A O 1
ATOM 1272 N N . VAL A 1 169 ? -17.547 -8.07 -10.298 1 96.82 169 VAL A N 1
ATOM 1273 C CA . VAL A 1 169 ? -16.495 -7.357 -11.015 1 96.82 169 VAL A CA 1
ATOM 1274 C C . VAL A 1 169 ? -16.906 -7.157 -12.471 1 96.82 169 VAL A C 1
ATOM 1276 O O . VAL A 1 169 ? -16.386 -6.271 -13.154 1 96.82 169 VAL A O 1
ATOM 1279 N N . LEU A 1 170 ? -17.87 -7.913 -12.953 1 96.34 170 LEU A N 1
ATOM 1280 C CA . LEU A 1 170 ? -18.325 -7.825 -14.336 1 96.34 170 LEU A CA 1
ATOM 1281 C C . LEU A 1 170 ? -19.587 -6.975 -14.44 1 96.34 170 LEU A C 1
ATOM 1283 O O . LEU A 1 170 ? -20.201 -6.896 -15.507 1 96.34 170 LEU A O 1
ATOM 1287 N N . GLY A 1 171 ? -19.984 -6.39 -13.388 1 95.36 171 GLY A N 1
ATOM 1288 C CA . GLY A 1 171 ? -21.211 -5.612 -13.335 1 95.36 171 GLY A CA 1
ATOM 1289 C C . GLY A 1 171 ? -21.056 -4.214 -13.904 1 95.36 171 GLY A C 1
ATOM 1290 O O . GLY A 1 171 ? -21.975 -3.398 -13.818 1 95.36 171 GLY A O 1
ATOM 1291 N N . GLY A 1 172 ? -19.912 -3.911 -14.423 1 95.36 172 GLY A N 1
ATOM 1292 C CA . GLY A 1 172 ? -19.647 -2.573 -14.927 1 95.36 172 GLY A CA 1
ATOM 1293 C C . GLY A 1 172 ? -18.763 -1.752 -14.007 1 95.36 172 GLY A C 1
ATOM 1294 O O . GLY A 1 172 ? -17.842 -2.285 -13.384 1 95.36 172 GLY A O 1
ATOM 1295 N N . ALA A 1 173 ? -19.025 -0.408 -14.035 1 96.42 173 ALA A N 1
ATOM 1296 C CA . ALA A 1 173 ? -18.22 0.497 -13.219 1 96.42 173 ALA A CA 1
ATOM 1297 C C . ALA A 1 173 ? -18.492 0.284 -11.733 1 96.42 173 ALA A C 1
ATOM 1299 O O . ALA A 1 173 ? -19.646 0.307 -11.297 1 96.42 173 ALA A O 1
ATOM 1300 N N . MET A 1 174 ? -17.418 0.07 -11.004 1 96.16 174 MET A N 1
ATOM 1301 C CA . MET A 1 174 ? -17.553 -0.259 -9.588 1 96.16 174 MET A CA 1
ATOM 1302 C C . MET A 1 174 ? -16.574 0.552 -8.745 1 96.16 174 MET A C 1
ATOM 1304 O O . MET A 1 174 ? -15.448 0.812 -9.172 1 96.16 174 MET A O 1
ATOM 1308 N N . ARG A 1 175 ? -16.961 0.926 -7.522 1 95.8 175 ARG A N 1
ATOM 1309 C CA . ARG A 1 175 ? -16.041 1.437 -6.511 1 95.8 175 ARG A CA 1
ATOM 1310 C C . ARG A 1 175 ? -15.472 0.303 -5.665 1 95.8 175 ARG A C 1
ATOM 1312 O O . ARG A 1 175 ? -16.2 -0.612 -5.274 1 95.8 175 ARG A O 1
ATOM 1319 N N . CYS A 1 176 ? -14.211 0.449 -5.397 1 95.27 176 CYS A N 1
ATOM 1320 C CA . CYS A 1 176 ? -13.507 -0.643 -4.733 1 95.27 176 CYS A CA 1
ATOM 1321 C C . CYS A 1 176 ? -13.235 -0.307 -3.271 1 95.27 176 CYS A C 1
ATOM 1323 O O . CYS A 1 176 ? -12.881 0.828 -2.946 1 95.27 176 CYS A O 1
ATOM 1325 N N . ARG A 1 177 ? -13.413 -1.268 -2.459 1 95.23 177 ARG A N 1
ATOM 1326 C CA . ARG A 1 177 ? -12.975 -1.225 -1.068 1 95.23 177 ARG A CA 1
ATOM 1327 C C . ARG A 1 177 ? -12.076 -2.412 -0.74 1 95.23 177 ARG A C 1
ATOM 1329 O O . ARG A 1 177 ? -12.433 -3.561 -1.008 1 95.23 177 ARG A O 1
ATOM 1336 N N . LEU A 1 178 ? -10.93 -2.108 -0.199 1 95.16 178 LEU A N 1
ATOM 1337 C CA . LEU A 1 178 ? -9.964 -3.151 0.132 1 95.16 178 LEU A CA 1
ATOM 1338 C C . LEU A 1 178 ? -10.222 -3.708 1.528 1 95.16 178 LEU A C 1
ATOM 1340 O O . LEU A 1 178 ? -10.362 -2.947 2.488 1 95.16 178 LEU A O 1
ATOM 1344 N N . HIS A 1 179 ? -10.278 -5.026 1.643 1 93.48 179 HIS A N 1
ATOM 1345 C CA . HIS A 1 179 ? -10.25 -5.681 2.945 1 93.48 179 HIS A CA 1
ATOM 1346 C C . HIS A 1 179 ? -8.831 -5.742 3.502 1 93.48 179 HIS A C 1
ATOM 1348 O O . HIS A 1 179 ? -7.898 -6.125 2.793 1 93.48 179 HIS A O 1
ATOM 1354 N N . PHE A 1 180 ? -8.695 -5.36 4.729 1 91.87 180 PHE A N 1
ATOM 1355 C CA . PHE A 1 180 ? -7.376 -5.506 5.331 1 91.87 180 PHE A CA 1
ATOM 1356 C C . PHE A 1 180 ? -6.933 -6.964 5.318 1 91.87 180 PHE A C 1
ATOM 1358 O O . PHE A 1 180 ? -7.729 -7.862 5.6 1 91.87 180 PHE A O 1
ATOM 1365 N N . PRO A 1 181 ? -5.706 -7.149 4.993 1 87.89 181 PRO A N 1
ATOM 1366 C CA . PRO A 1 181 ? -5.218 -8.529 5.049 1 87.89 181 PRO A CA 1
ATOM 1367 C C . PRO A 1 181 ? -5.244 -9.107 6.462 1 87.89 181 PRO A C 1
ATOM 1369 O O . PRO A 1 181 ? -5.222 -8.356 7.441 1 87.89 181 PRO A O 1
ATOM 1372 N N . PRO A 1 182 ? -5.383 -10.439 6.503 1 85.54 182 PRO A N 1
ATOM 1373 C CA . PRO A 1 182 ? -5.313 -11.067 7.824 1 85.54 182 PRO A CA 1
ATOM 1374 C C . PRO A 1 182 ? -4.027 -10.724 8.573 1 85.54 182 PRO A C 1
ATOM 1376 O O . PRO A 1 182 ? -3.011 -10.405 7.95 1 85.54 182 PRO A O 1
ATOM 1379 N N . ARG A 1 183 ? -4.145 -10.818 9.852 1 86.55 183 ARG A N 1
ATOM 1380 C CA . ARG A 1 183 ? -3.002 -10.522 10.71 1 86.55 183 ARG A CA 1
ATOM 1381 C C . ARG A 1 183 ? -1.792 -11.363 10.321 1 86.55 183 ARG A C 1
ATOM 1383 O O . ARG A 1 183 ? -1.923 -12.557 10.043 1 86.55 183 ARG A O 1
ATOM 1390 N N . GLY A 1 184 ? -0.631 -10.735 10.23 1 77.61 184 GLY A N 1
ATOM 1391 C CA . GLY A 1 184 ? 0.614 -11.452 10.008 1 77.61 184 GLY A CA 1
ATOM 1392 C C . GLY A 1 184 ? 0.941 -11.64 8.538 1 77.61 184 GLY A C 1
ATOM 1393 O O . GLY A 1 184 ? 1.997 -12.175 8.195 1 77.61 184 GLY A O 1
ATOM 1394 N N . VAL A 1 185 ? -0.003 -11.471 7.679 1 74.79 185 VAL A N 1
ATOM 1395 C CA . VAL A 1 185 ? 0.264 -11.626 6.253 1 74.79 185 VAL A CA 1
ATOM 1396 C C . VAL A 1 185 ? 1.151 -10.483 5.766 1 74.79 185 VAL A C 1
ATOM 1398 O O . VAL A 1 185 ? 1.948 -10.658 4.841 1 74.79 185 VAL A O 1
ATOM 1401 N N . GLY A 1 186 ? 1.302 -9.523 6.739 1 64.55 186 GLY A N 1
ATOM 1402 C CA . GLY A 1 186 ? 2.181 -8.405 6.434 1 64.55 186 GLY A CA 1
ATOM 1403 C C . GLY A 1 186 ? 1.67 -7.536 5.301 1 64.55 186 GLY A C 1
ATOM 1404 O O . GLY A 1 186 ? 0.462 -7.329 5.166 1 64.55 186 GLY A O 1
ATOM 1405 N N . LEU A 1 187 ? 2.617 -7.019 4.465 1 74.73 187 LEU A N 1
ATOM 1406 C CA . LEU A 1 187 ? 2.453 -6.039 3.397 1 74.73 187 LEU A CA 1
ATOM 1407 C C . LEU A 1 187 ? 2.534 -6.708 2.029 1 74.73 187 LEU A C 1
ATOM 1409 O O . LEU A 1 187 ? 2.762 -6.039 1.018 1 74.73 187 LEU A O 1
ATOM 1413 N N . ALA A 1 188 ? 2.16 -8.01 2.035 1 78.01 188 ALA A N 1
ATOM 1414 C CA . ALA A 1 188 ? 2.335 -8.762 0.795 1 78.01 188 ALA A CA 1
ATOM 1415 C C . ALA A 1 188 ? 1.332 -8.316 -0.264 1 78.01 188 ALA A C 1
ATOM 1417 O O . ALA A 1 188 ? 1.622 -8.363 -1.462 1 78.01 188 ALA A O 1
ATOM 1418 N N . SER A 1 189 ? 0.225 -7.876 0.178 1 85.52 189 SER A N 1
ATOM 1419 C CA . SER A 1 189 ? -0.819 -7.487 -0.765 1 85.52 189 SER A CA 1
ATOM 1420 C C . SER A 1 189 ? -0.622 -6.054 -1.248 1 85.52 189 SER A C 1
ATOM 1422 O O . SER A 1 189 ? -1.314 -5.601 -2.163 1 85.52 189 SER A O 1
ATOM 1424 N N . MET A 1 190 ? 0.396 -5.381 -0.693 1 86.57 190 MET A N 1
ATOM 1425 C CA . MET A 1 190 ? 0.553 -3.959 -0.984 1 86.57 190 MET A CA 1
ATOM 1426 C C . MET A 1 190 ? 0.977 -3.744 -2.433 1 86.57 190 MET A C 1
ATOM 1428 O O . MET A 1 190 ? 0.561 -2.774 -3.069 1 86.57 190 MET A O 1
ATOM 1432 N N . ASP A 1 191 ? 1.731 -4.633 -2.901 1 86.83 191 ASP A N 1
ATOM 1433 C CA . ASP A 1 191 ? 2.144 -4.506 -4.295 1 86.83 191 ASP A CA 1
ATOM 1434 C C . ASP A 1 191 ? 0.952 -4.662 -5.237 1 86.83 191 ASP A C 1
ATOM 1436 O O . ASP A 1 191 ? 0.812 -3.905 -6.199 1 86.83 191 ASP A O 1
ATOM 1440 N N . GLY A 1 192 ? 0.169 -5.706 -4.92 1 90.62 192 GLY A N 1
ATOM 1441 C CA . GLY A 1 192 ? -1.044 -5.886 -5.702 1 90.62 192 GLY A CA 1
ATOM 1442 C C . GLY A 1 192 ? -1.98 -4.695 -5.635 1 90.62 192 GLY A C 1
ATOM 1443 O O . GLY A 1 192 ? -2.593 -4.322 -6.638 1 90.62 192 GLY A O 1
ATOM 1444 N N . LEU A 1 193 ? -2.028 -4.122 -4.501 1 91.4 193 LEU A N 1
ATOM 1445 C CA . LEU A 1 193 ? -2.881 -2.951 -4.326 1 91.4 193 LEU A CA 1
ATOM 1446 C C . LEU A 1 193 ? -2.368 -1.778 -5.155 1 91.4 193 LEU A C 1
ATOM 1448 O O . LEU A 1 193 ? -3.152 -1.081 -5.803 1 91.4 193 LEU A O 1
ATOM 1452 N N . ARG A 1 194 ? -1.087 -1.578 -5.142 1 90.18 194 ARG A N 1
ATOM 1453 C CA . ARG A 1 194 ? -0.486 -0.515 -5.942 1 90.18 194 ARG A CA 1
ATOM 1454 C C . ARG A 1 194 ? -0.796 -0.703 -7.423 1 90.18 194 ARG A C 1
ATOM 1456 O O . ARG A 1 194 ? -1.139 0.256 -8.117 1 90.18 194 ARG A O 1
ATOM 1463 N N . MET A 1 195 ? -0.694 -1.873 -7.838 1 92.19 195 MET A N 1
ATOM 1464 C CA . MET A 1 195 ? -0.974 -2.168 -9.24 1 92.19 195 MET A CA 1
ATOM 1465 C C . MET A 1 195 ? -2.444 -1.925 -9.565 1 92.19 195 MET A C 1
ATOM 1467 O O . MET A 1 195 ? -2.771 -1.414 -10.638 1 92.19 195 MET A O 1
ATOM 1471 N N . LEU A 1 196 ? -3.271 -2.324 -8.635 1 93.78 196 LEU A N 1
ATOM 1472 C CA . LEU A 1 196 ? -4.707 -2.173 -8.838 1 93.78 196 LEU A CA 1
ATOM 1473 C C . LEU A 1 196 ? -5.09 -0.7 -8.939 1 93.78 196 LEU A C 1
ATOM 1475 O O . LEU A 1 196 ? -5.885 -0.318 -9.801 1 93.78 196 LEU A O 1
ATOM 1479 N N . ILE A 1 197 ? -4.5 0.09 -8.084 1 91.78 197 ILE A N 1
ATOM 1480 C CA . ILE A 1 197 ? -4.773 1.523 -8.101 1 91.78 197 ILE A CA 1
ATOM 1481 C C . ILE A 1 197 ? -4.263 2.13 -9.406 1 91.78 197 ILE A C 1
ATOM 1483 O O . ILE A 1 197 ? -4.955 2.931 -10.037 1 91.78 197 ILE A O 1
ATOM 1487 N N . ALA A 1 198 ? -3.106 1.747 -9.814 1 92.1 198 ALA A N 1
ATOM 1488 C CA . ALA A 1 198 ? -2.553 2.225 -11.079 1 92.1 198 ALA A CA 1
ATOM 1489 C C . ALA A 1 198 ? -3.437 1.814 -12.253 1 92.1 198 ALA A C 1
ATOM 1491 O O . ALA A 1 198 ? -3.67 2.606 -13.169 1 92.1 198 ALA A O 1
ATOM 1492 N N . LEU A 1 199 ? -3.856 0.625 -12.223 1 94.37 199 LEU A N 1
ATOM 1493 C CA . LEU A 1 199 ? -4.738 0.127 -13.273 1 94.37 199 LEU A CA 1
ATOM 1494 C C . LEU A 1 199 ? -6.004 0.972 -13.368 1 94.37 199 LEU A C 1
ATOM 1496 O O . LEU A 1 199 ? -6.417 1.358 -14.463 1 94.37 199 LEU A O 1
ATOM 1500 N N . ARG A 1 200 ? -6.592 1.214 -12.294 1 93.26 200 ARG A N 1
ATOM 1501 C CA . ARG A 1 200 ? -7.794 2.041 -12.257 1 93.26 200 ARG A CA 1
ATOM 1502 C C . ARG A 1 200 ? -7.52 3.433 -12.816 1 93.26 200 ARG A C 1
ATOM 1504 O O . ARG A 1 200 ? -8.332 3.978 -13.566 1 93.26 200 ARG A O 1
ATOM 1511 N N . ASP A 1 201 ? -6.377 3.926 -12.489 1 91.06 201 ASP A N 1
ATOM 1512 C CA . ASP A 1 201 ? -6.075 5.314 -12.826 1 91.06 201 ASP A CA 1
ATOM 1513 C C . ASP A 1 201 ? -5.654 5.445 -14.288 1 91.06 201 ASP A C 1
ATOM 1515 O O . ASP A 1 201 ? -5.928 6.462 -14.929 1 91.06 201 ASP A O 1
ATOM 1519 N N . THR A 1 202 ? -4.961 4.441 -14.818 1 91.73 202 THR A N 1
ATOM 1520 C CA . THR A 1 202 ? -4.319 4.633 -16.114 1 91.73 202 THR A CA 1
ATOM 1521 C C . THR A 1 202 ? -4.837 3.618 -17.129 1 91.73 202 THR A C 1
ATOM 1523 O O . THR A 1 202 ? -4.62 3.771 -18.333 1 91.73 202 THR A O 1
ATOM 1526 N N . GLY A 1 203 ? -5.428 2.547 -16.585 1 92.62 203 GLY A N 1
ATOM 1527 C CA . GLY A 1 203 ? -5.841 1.467 -17.466 1 92.62 203 GLY A CA 1
ATOM 1528 C C . GLY A 1 203 ? -4.701 0.544 -17.854 1 92.62 203 GLY A C 1
ATOM 1529 O O . GLY A 1 203 ? -4.868 -0.335 -18.701 1 92.62 203 GLY A O 1
ATOM 1530 N N . ARG A 1 204 ? -3.556 0.796 -17.202 1 93.31 204 ARG A N 1
ATOM 1531 C CA . ARG A 1 204 ? -2.365 0.008 -17.504 1 93.31 204 ARG A CA 1
ATOM 1532 C C . ARG A 1 204 ? -1.76 -0.579 -16.234 1 93.31 204 ARG A C 1
ATOM 1534 O O . ARG A 1 204 ? -1.999 -0.073 -15.135 1 93.31 204 ARG A O 1
ATOM 1541 N N . LEU A 1 205 ? -1.041 -1.689 -16.376 1 92.93 205 LEU A N 1
ATOM 1542 C CA . LEU A 1 205 ? -0.283 -2.252 -15.264 1 92.93 205 LEU A CA 1
ATOM 1543 C C . LEU A 1 205 ? 1.101 -1.619 -15.173 1 92.93 205 LEU A C 1
ATOM 1545 O O . LEU A 1 205 ? 1.802 -1.501 -16.18 1 92.93 205 LEU A O 1
ATOM 1549 N N . PRO A 1 206 ? 1.363 -1.21 -13.968 1 87.26 206 PRO A N 1
ATOM 1550 C CA . PRO A 1 206 ? 2.676 -0.573 -13.838 1 87.26 206 PRO A CA 1
ATOM 1551 C C . PRO A 1 206 ? 3.829 -1.565 -13.972 1 87.26 206 PRO A C 1
ATOM 1553 O O . PRO A 1 206 ? 3.664 -2.752 -13.68 1 87.26 206 PRO A O 1
ATOM 1556 N N . LYS A 1 207 ? 4.955 -1.055 -14.381 1 75.25 207 LYS A N 1
ATOM 1557 C CA . LYS A 1 207 ? 6.136 -1.898 -14.54 1 75.25 207 LYS A CA 1
ATOM 1558 C C . LYS A 1 207 ? 6.596 -2.458 -13.197 1 75.25 207 LYS A C 1
ATOM 1560 O O . LYS A 1 207 ? 6.506 -1.78 -12.172 1 75.25 207 LYS A O 1
ATOM 1565 N N . ALA A 1 208 ? 6.732 -3.837 -13.24 1 61.63 208 ALA A N 1
ATOM 1566 C CA . ALA A 1 208 ? 7.203 -4.501 -12.028 1 61.63 208 ALA A CA 1
ATOM 1567 C C . ALA A 1 208 ? 8.563 -3.957 -11.598 1 61.63 208 ALA A C 1
ATOM 1569 O O . ALA A 1 208 ? 9.353 -3.513 -12.434 1 61.63 208 ALA A O 1
ATOM 1570 N N . GLY A 1 209 ? 8.813 -3.889 -10.396 1 57.01 209 GLY A N 1
ATOM 1571 C CA . GLY A 1 209 ? 10.161 -3.57 -9.952 1 57.01 209 GLY A CA 1
ATOM 1572 C C . GLY A 1 209 ? 11.181 -4.624 -10.337 1 57.01 209 GLY A C 1
ATOM 1573 O O . GLY A 1 209 ? 10.82 -5.758 -10.658 1 57.01 209 GLY A O 1
ATOM 1574 N N . ARG A 1 210 ? 12.484 -4.497 -10.674 1 50.93 210 ARG A N 1
ATOM 1575 C CA . ARG A 1 210 ? 13.628 -5.254 -11.172 1 50.93 210 ARG A CA 1
ATOM 1576 C C . ARG A 1 210 ? 13.854 -6.514 -10.344 1 50.93 210 ARG A C 1
ATOM 1578 O O . ARG A 1 210 ? 14.547 -7.435 -10.783 1 50.93 210 ARG A O 1
ATOM 1585 N N . GLY A 1 211 ? 13.542 -6.806 -9.24 1 54.77 211 GLY A N 1
ATOM 1586 C CA . GLY A 1 211 ? 14.15 -7.743 -8.308 1 54.77 211 GLY A CA 1
ATOM 1587 C C . GLY A 1 211 ? 13.747 -9.183 -8.561 1 54.77 211 GLY A C 1
ATOM 1588 O O . GLY A 1 211 ? 14.266 -10.1 -7.921 1 54.77 211 GLY A O 1
ATOM 1589 N N . LEU A 1 212 ? 12.746 -9.694 -9.352 1 59.25 212 LEU A N 1
ATOM 1590 C CA . LEU A 1 212 ? 12.217 -11.052 -9.427 1 59.25 212 LEU A CA 1
ATOM 1591 C C . LEU A 1 212 ? 13.064 -11.914 -10.357 1 59.25 212 LEU A C 1
ATOM 1593 O O . LEU A 1 212 ? 13.153 -13.13 -10.174 1 59.25 212 LEU A O 1
ATOM 1597 N N . ARG A 1 213 ? 14.023 -11.524 -11.077 1 63.04 213 ARG A N 1
ATOM 1598 C CA . ARG A 1 213 ? 14.696 -12.265 -12.138 1 63.04 213 ARG A CA 1
ATOM 1599 C C . ARG A 1 213 ? 15.735 -13.223 -11.563 1 63.04 213 ARG A C 1
ATOM 1601 O O . ARG A 1 213 ? 15.851 -14.365 -12.013 1 63.04 213 ARG A O 1
ATOM 1608 N N . SER A 1 214 ? 16.566 -12.858 -10.575 1 71.57 214 SER A N 1
ATOM 1609 C CA . SER A 1 214 ? 17.618 -13.719 -10.043 1 71.57 214 SER A CA 1
ATOM 1610 C C . SER A 1 214 ? 17.032 -14.953 -9.365 1 71.57 214 SER A C 1
ATOM 1612 O O . SER A 1 214 ? 17.542 -16.062 -9.535 1 71.57 214 SER A O 1
ATOM 1614 N N . LYS A 1 215 ? 15.945 -14.915 -8.832 1 86.49 215 LYS A N 1
ATOM 1615 C CA . LYS A 1 215 ? 15.329 -16.051 -8.153 1 86.49 215 LYS A CA 1
ATOM 1616 C C . LYS A 1 215 ? 14.749 -17.044 -9.156 1 86.49 215 LYS A C 1
ATOM 1618 O O . LYS A 1 215 ? 14.817 -18.257 -8.947 1 86.49 215 LYS A O 1
ATOM 1623 N N . SER A 1 216 ? 14.437 -16.535 -10.286 1 90.37 216 SER A N 1
ATOM 1624 C CA . SER A 1 216 ? 13.828 -17.381 -11.306 1 90.37 216 SER A CA 1
ATOM 1625 C C . SER A 1 216 ? 14.852 -18.327 -11.924 1 90.37 216 SER A C 1
ATOM 1627 O O . SER A 1 216 ? 14.554 -19.497 -12.171 1 90.37 216 SER A O 1
ATOM 1629 N N . ALA A 1 217 ? 15.996 -17.831 -12.141 1 90.99 217 ALA A N 1
ATOM 1630 C CA . ALA A 1 217 ? 17.043 -18.665 -12.726 1 90.99 217 ALA A CA 1
ATOM 1631 C C . ALA A 1 217 ? 17.394 -19.83 -11.805 1 90.99 217 ALA A C 1
ATOM 1633 O O . ALA A 1 217 ? 17.556 -20.964 -12.262 1 90.99 217 ALA A O 1
ATOM 1634 N N . ARG A 1 218 ? 17.483 -19.504 -10.581 1 92.7 218 ARG A N 1
ATOM 1635 C CA . ARG A 1 218 ? 17.808 -20.546 -9.612 1 92.7 218 ARG A CA 1
ATOM 1636 C C . ARG A 1 218 ? 16.678 -21.564 -9.504 1 92.7 218 ARG A C 1
ATOM 1638 O O . ARG A 1 218 ? 16.925 -22.771 -9.464 1 92.7 218 ARG A O 1
ATOM 1645 N N . TRP A 1 219 ? 15.494 -21.099 -9.455 1 94.75 219 TRP A N 1
ATOM 1646 C CA . TRP A 1 219 ? 14.346 -21.996 -9.376 1 94.75 219 TRP A CA 1
ATOM 1647 C C . TRP A 1 219 ? 14.268 -22.889 -10.61 1 94.75 219 TRP A C 1
ATOM 1649 O O . TRP A 1 219 ? 13.894 -24.061 -10.514 1 94.75 219 TRP A O 1
ATOM 1659 N N . LEU A 1 220 ? 14.641 -22.292 -11.684 1 94.4 220 LEU A N 1
ATOM 1660 C CA . LEU A 1 220 ? 14.644 -23.077 -12.914 1 94.4 220 LEU A CA 1
ATOM 1661 C C . LEU A 1 220 ? 15.653 -24.218 -12.827 1 94.4 220 LEU A C 1
ATOM 1663 O O . LEU A 1 220 ? 15.346 -25.352 -13.202 1 94.4 220 LEU A O 1
ATOM 1667 N N . GLN A 1 221 ? 16.805 -23.925 -12.319 1 93.93 221 GLN A N 1
ATOM 1668 C CA . GLN A 1 221 ? 17.825 -24.954 -12.155 1 93.93 221 GLN A CA 1
ATOM 1669 C C . GLN A 1 221 ? 17.351 -26.053 -11.208 1 93.93 221 GLN A C 1
ATOM 1671 O O . GLN A 1 221 ? 17.555 -27.24 -11.474 1 93.93 221 GLN A O 1
ATOM 1676 N N . MET A 1 222 ? 16.698 -25.672 -10.217 1 95.42 222 MET A N 1
ATOM 1677 C CA . MET A 1 222 ? 16.187 -26.625 -9.235 1 95.42 222 MET A CA 1
ATOM 1678 C C . MET A 1 222 ? 15.126 -27.528 -9.854 1 95.42 222 MET A C 1
ATOM 1680 O O . MET A 1 222 ? 15.177 -28.749 -9.699 1 95.42 222 MET A O 1
ATOM 1684 N N . LEU A 1 223 ? 14.292 -26.859 -10.539 1 94.41 223 LEU A N 1
ATOM 1685 C CA . LEU A 1 223 ? 13.191 -27.599 -11.144 1 94.41 223 LEU A CA 1
ATOM 1686 C C . LEU A 1 223 ? 13.705 -28.57 -12.202 1 94.41 223 LEU A C 1
ATOM 1688 O O . LEU A 1 223 ? 13.27 -29.722 -12.257 1 94.41 223 LEU A O 1
ATOM 1692 N N . TRP A 1 224 ? 14.575 -28.094 -12.936 1 93.56 224 TRP A N 1
ATOM 1693 C CA . TRP A 1 224 ? 15.161 -28.896 -14.005 1 93.56 224 TRP A CA 1
ATOM 1694 C C . TRP A 1 224 ? 15.934 -30.081 -13.435 1 93.56 224 TRP A C 1
ATOM 1696 O O . TRP A 1 224 ? 15.801 -31.208 -13.919 1 93.56 224 TRP A O 1
ATOM 1706 N N . ALA A 1 225 ? 16.71 -29.85 -12.442 1 94.62 225 ALA A N 1
ATOM 1707 C CA . ALA A 1 225 ? 17.445 -30.923 -11.778 1 94.62 225 ALA A CA 1
ATOM 1708 C C . ALA A 1 225 ? 16.493 -31.974 -11.216 1 94.62 225 ALA A C 1
ATOM 1710 O O . ALA A 1 225 ? 16.741 -33.175 -11.339 1 94.62 225 ALA A O 1
ATOM 1711 N N . HIS A 1 226 ? 15.473 -31.502 -10.637 1 94.75 226 HIS A N 1
ATOM 1712 C CA . HIS A 1 226 ? 14.483 -32.403 -10.058 1 94.75 226 HIS A CA 1
ATOM 1713 C C . HIS A 1 226 ? 13.851 -33.287 -11.128 1 94.75 226 HIS A C 1
ATOM 1715 O O . HIS A 1 226 ? 13.741 -34.502 -10.949 1 94.75 226 HIS A O 1
ATOM 1721 N N . ASP A 1 227 ? 13.4 -32.654 -12.181 1 93.48 227 ASP A N 1
ATOM 1722 C CA . ASP A 1 227 ? 12.763 -33.407 -13.258 1 93.48 227 ASP A CA 1
ATOM 1723 C C . ASP A 1 227 ? 13.72 -34.441 -13.845 1 93.48 227 ASP A C 1
ATOM 1725 O O . ASP A 1 227 ? 13.325 -35.578 -14.115 1 93.48 227 ASP A O 1
ATOM 1729 N N . ALA A 1 228 ? 14.942 -34.037 -14.033 1 94.27 228 ALA A N 1
ATOM 1730 C CA . ALA A 1 228 ? 15.953 -34.953 -14.555 1 94.27 228 ALA A CA 1
ATOM 1731 C C . ALA A 1 228 ? 16.168 -36.131 -13.609 1 94.27 228 ALA A C 1
ATOM 1733 O O . ALA A 1 228 ? 16.235 -37.282 -14.046 1 94.27 228 ALA A O 1
ATOM 1734 N N . ARG A 1 229 ? 16.272 -35.879 -12.341 1 94.24 229 ARG A N 1
ATOM 1735 C CA . ARG A 1 229 ? 16.466 -36.931 -11.348 1 94.24 229 ARG A CA 1
ATOM 1736 C C . ARG A 1 229 ? 15.303 -37.918 -11.362 1 94.24 229 ARG A C 1
ATOM 1738 O O . ARG A 1 229 ? 15.512 -39.132 -11.313 1 94.24 229 ARG A O 1
ATOM 1745 N N . CYS A 1 230 ? 14.11 -37.368 -11.45 1 92.05 230 CYS A N 1
ATOM 1746 C CA . CYS A 1 230 ? 12.918 -38.209 -11.461 1 92.05 230 CYS A CA 1
ATOM 1747 C C . CYS A 1 230 ? 12.887 -39.094 -12.701 1 92.05 230 CYS A C 1
ATOM 1749 O O . CYS A 1 230 ? 12.331 -40.193 -12.67 1 92.05 230 CYS A O 1
ATOM 1751 N N . ALA A 1 231 ? 13.475 -38.601 -13.731 1 91.24 231 ALA A N 1
ATOM 1752 C CA . ALA A 1 231 ? 13.539 -39.367 -14.973 1 91.24 231 ALA A CA 1
ATOM 1753 C C . ALA A 1 231 ? 14.692 -40.367 -14.941 1 91.24 231 ALA A C 1
ATOM 1755 O O . ALA A 1 231 ? 14.93 -41.081 -15.919 1 91.24 231 ALA A O 1
ATOM 1756 N N . GLY A 1 232 ? 15.571 -40.352 -13.844 1 92.1 232 GLY A N 1
ATOM 1757 C CA . GLY A 1 232 ? 16.615 -41.349 -13.669 1 92.1 232 GLY A CA 1
ATOM 1758 C C . GLY A 1 232 ? 17.996 -40.838 -14.036 1 92.1 232 GLY A C 1
ATOM 1759 O O . GLY A 1 232 ? 18.95 -41.615 -14.116 1 92.1 232 GLY A O 1
ATOM 1760 N N . ALA A 1 233 ? 18.09 -39.611 -14.271 1 94.16 233 ALA A N 1
ATOM 1761 C CA . ALA A 1 233 ? 19.388 -39.055 -14.641 1 94.16 233 ALA A CA 1
ATOM 1762 C C . ALA A 1 233 ? 20.367 -39.122 -13.473 1 94.16 233 ALA A C 1
ATOM 1764 O O . ALA A 1 233 ? 19.983 -38.912 -12.32 1 94.16 233 ALA A O 1
ATOM 1765 N N . SER A 1 234 ? 21.668 -39.408 -13.782 1 93.58 234 SER A N 1
ATOM 1766 C CA . SER A 1 234 ? 22.718 -39.379 -12.769 1 93.58 234 SER A CA 1
ATOM 1767 C C . SER A 1 234 ? 23.091 -37.947 -12.399 1 93.58 234 SER A C 1
ATOM 1769 O O . SER A 1 234 ? 22.73 -37.004 -13.106 1 93.58 234 SER A O 1
ATOM 1771 N N . GLN A 1 235 ? 23.758 -37.774 -11.303 1 92.54 235 GLN A N 1
ATOM 1772 C CA . GLN A 1 235 ? 24.221 -36.454 -10.889 1 92.54 235 GLN A CA 1
ATOM 1773 C C . GLN A 1 235 ? 25.137 -35.837 -11.942 1 92.54 235 GLN A C 1
ATOM 1775 O O . GLN A 1 235 ? 25.111 -34.624 -12.161 1 92.54 235 GLN A O 1
ATOM 1780 N N . ARG A 1 236 ? 25.878 -36.662 -12.591 1 90.82 236 ARG A N 1
ATOM 1781 C CA . ARG A 1 236 ? 26.761 -36.169 -13.643 1 90.82 236 ARG A CA 1
ATOM 1782 C C . ARG A 1 236 ? 25.96 -35.669 -14.841 1 90.82 236 ARG A C 1
ATOM 1784 O O . ARG A 1 236 ? 26.274 -34.622 -15.411 1 90.82 236 ARG A O 1
ATOM 1791 N N . ASP A 1 237 ? 24.959 -36.471 -15.229 1 91.98 237 ASP A N 1
ATOM 1792 C CA . ASP A 1 237 ? 24.09 -36.062 -16.328 1 91.98 237 ASP A CA 1
ATOM 1793 C C . ASP A 1 237 ? 23.423 -34.721 -16.031 1 91.98 237 ASP A C 1
ATOM 1795 O O . ASP A 1 237 ? 23.297 -33.874 -16.918 1 91.98 237 ASP A O 1
ATOM 1799 N N . ILE A 1 238 ? 23.017 -34.566 -14.757 1 94.02 238 ILE A N 1
ATOM 1800 C CA . ILE A 1 238 ? 22.38 -33.325 -14.329 1 94.02 238 ILE A CA 1
ATOM 1801 C C . ILE A 1 238 ? 23.385 -32.177 -14.402 1 94.02 238 ILE A C 1
ATOM 1803 O O . ILE A 1 238 ? 23.05 -31.078 -14.85 1 94.02 238 ILE A O 1
ATOM 1807 N N . ALA A 1 239 ? 24.606 -32.389 -14.017 1 93.27 239 ALA A N 1
ATOM 1808 C CA . ALA A 1 239 ? 25.656 -31.378 -14.104 1 93.27 239 ALA A CA 1
ATOM 1809 C C . ALA A 1 239 ? 25.897 -30.961 -15.552 1 93.27 239 ALA A C 1
ATOM 1811 O O . ALA A 1 239 ? 26.048 -29.772 -15.846 1 93.27 239 ALA A O 1
ATOM 1812 N N . LEU A 1 240 ? 25.941 -31.991 -16.445 1 91.02 240 LEU A N 1
ATOM 1813 C CA . LEU A 1 240 ? 26.14 -31.721 -17.864 1 91.02 240 LEU A CA 1
ATOM 1814 C C . LEU A 1 240 ? 25.015 -30.852 -18.416 1 91.02 240 LEU A C 1
ATOM 1816 O O . LEU A 1 240 ? 25.262 -29.936 -19.204 1 91.02 240 LEU A O 1
ATOM 1820 N N . LEU A 1 241 ? 23.872 -31.181 -17.925 1 89.2 241 LEU A N 1
ATOM 1821 C CA . LEU A 1 241 ? 22.677 -30.472 -18.37 1 89.2 241 LEU A CA 1
ATOM 1822 C C . LEU A 1 241 ? 22.7 -29.021 -17.904 1 89.2 241 LEU A C 1
ATOM 1824 O O . LEU A 1 241 ? 22.399 -28.11 -18.679 1 89.2 241 LEU A O 1
ATOM 1828 N N . LEU A 1 242 ? 23.108 -28.739 -16.654 1 90.31 242 LEU A N 1
ATOM 1829 C CA . LEU A 1 242 ? 22.96 -27.431 -16.026 1 90.31 242 LEU A CA 1
ATOM 1830 C C . LEU A 1 242 ? 24.186 -26.561 -16.287 1 90.31 242 LEU A C 1
ATOM 1832 O O . LEU A 1 242 ? 24.071 -25.339 -16.405 1 90.31 242 LEU A O 1
ATOM 1836 N N . PHE A 1 243 ? 25.395 -27.203 -16.438 1 88.94 243 PHE A N 1
ATOM 1837 C CA . PHE A 1 243 ? 26.607 -26.392 -16.436 1 88.94 243 PHE A CA 1
ATOM 1838 C C . PHE A 1 243 ? 27.382 -26.572 -17.736 1 88.94 243 PHE A C 1
ATOM 1840 O O . PHE A 1 243 ? 28.321 -25.823 -18.014 1 88.94 243 PHE A O 1
ATOM 1847 N N . GLY A 1 244 ? 26.959 -27.559 -18.489 1 88.14 244 GLY A N 1
ATOM 1848 C CA . GLY A 1 244 ? 27.625 -27.771 -19.765 1 88.14 244 GLY A CA 1
ATOM 1849 C C . GLY A 1 244 ? 28.776 -28.755 -19.68 1 88.14 244 GLY A C 1
ATOM 1850 O O . GLY A 1 244 ? 29.346 -28.961 -18.607 1 88.14 244 GLY A O 1
ATOM 1851 N N . GLU A 1 245 ? 29.148 -29.269 -20.812 1 87.55 245 GLU A N 1
ATOM 1852 C CA . GLU A 1 245 ? 30.159 -30.319 -20.905 1 87.55 245 GLU A CA 1
ATOM 1853 C C . GLU A 1 245 ? 31.543 -29.786 -20.545 1 87.55 245 GLU A C 1
ATOM 1855 O O . GLU A 1 245 ? 32.299 -30.443 -19.827 1 87.55 245 GLU A O 1
ATOM 1860 N N . ALA A 1 246 ? 31.907 -28.673 -20.96 1 86.3 246 ALA A N 1
ATOM 1861 C CA . ALA A 1 246 ? 33.237 -28.108 -20.745 1 86.3 246 ALA A CA 1
ATOM 1862 C C . ALA A 1 246 ? 33.524 -27.933 -19.256 1 86.3 246 ALA A C 1
ATOM 1864 O O . ALA A 1 246 ? 34.563 -28.376 -18.762 1 86.3 246 ALA A O 1
ATOM 1865 N N . ARG A 1 247 ? 32.544 -27.383 -18.612 1 85.93 247 ARG A N 1
ATOM 1866 C CA . ARG A 1 247 ? 32.724 -27.119 -17.189 1 85.93 247 ARG A CA 1
ATOM 1867 C C . ARG A 1 247 ? 32.771 -28.418 -16.392 1 85.93 247 ARG A C 1
ATOM 1869 O O . ARG A 1 247 ? 33.564 -28.551 -15.457 1 85.93 247 ARG A O 1
ATOM 1876 N N . VAL A 1 248 ? 31.995 -29.363 -16.789 1 85.63 248 VAL A N 1
ATOM 1877 C CA . VAL A 1 248 ? 31.929 -30.625 -16.058 1 85.63 248 VAL A CA 1
ATOM 1878 C C . VAL A 1 248 ? 33.213 -31.419 -16.281 1 85.63 248 VAL A C 1
ATOM 1880 O O . VAL A 1 248 ? 33.743 -32.029 -15.349 1 85.63 248 VAL A O 1
ATOM 1883 N N . CYS A 1 249 ? 33.676 -31.378 -17.466 1 82.69 249 CYS A N 1
ATOM 1884 C CA . CYS A 1 249 ? 34.918 -32.088 -17.751 1 82.69 249 CYS A CA 1
ATOM 1885 C C . CYS A 1 249 ? 36.071 -31.521 -16.932 1 82.69 249 CYS A C 1
ATOM 1887 O O . CYS A 1 249 ? 36.938 -32.267 -16.472 1 82.69 249 CYS A O 1
ATOM 1889 N N . GLU A 1 250 ? 36.05 -30.306 -16.688 1 81.84 250 GLU A N 1
ATOM 1890 C CA . GLU A 1 250 ? 37.117 -29.637 -15.951 1 81.84 250 GLU A CA 1
ATOM 1891 C C . GLU A 1 250 ? 36.98 -29.867 -14.449 1 81.84 250 GLU A C 1
ATOM 1893 O O . GLU A 1 250 ? 37.975 -30.088 -13.756 1 81.84 250 GLU A O 1
ATOM 1898 N N . ASP A 1 251 ? 35.747 -29.951 -14.004 1 77.65 251 ASP A N 1
ATOM 1899 C CA . ASP A 1 251 ? 35.559 -29.811 -12.563 1 77.65 251 ASP A CA 1
ATOM 1900 C C . ASP A 1 251 ? 35.058 -31.114 -11.946 1 77.65 251 ASP A C 1
ATOM 1902 O O . ASP A 1 251 ? 35.114 -31.291 -10.727 1 77.65 251 ASP A O 1
ATOM 1906 N N . TRP A 1 252 ? 34.522 -32.018 -12.756 1 72.71 252 TRP A N 1
ATOM 1907 C CA . TRP A 1 252 ? 33.838 -33.171 -12.18 1 72.71 252 TRP A CA 1
ATOM 1908 C C . TRP A 1 252 ? 34.839 -34.161 -11.593 1 72.71 252 TRP A C 1
ATOM 1910 O O . TRP A 1 252 ? 34.597 -34.743 -10.534 1 72.71 252 TRP A O 1
ATOM 1920 N N . SER A 1 253 ? 35.855 -34.394 -12.377 1 67.07 253 SER A N 1
ATOM 1921 C CA . SER A 1 253 ? 36.883 -35.339 -11.955 1 67.07 253 SER A CA 1
ATOM 1922 C C . SER A 1 253 ? 38.023 -34.63 -11.232 1 67.07 253 SER A C 1
ATOM 1924 O O . SER A 1 253 ? 39.041 -35.247 -10.912 1 67.07 253 SER A O 1
ATOM 1926 N N . GLY A 1 254 ? 37.7 -33.313 -11.044 1 63.83 254 GLY A N 1
ATOM 1927 C CA . GLY A 1 254 ? 38.796 -32.598 -10.411 1 63.83 254 GLY A CA 1
ATOM 1928 C C . GLY A 1 254 ? 38.907 -32.871 -8.923 1 63.83 254 GLY A C 1
ATOM 1929 O O . GLY A 1 254 ? 38.155 -33.683 -8.378 1 63.83 254 GLY A O 1
ATOM 1930 N N . PRO A 1 255 ? 39.956 -32.39 -8.426 1 66.47 255 PRO A N 1
ATOM 1931 C CA . PRO A 1 255 ? 40.291 -32.603 -7.016 1 66.47 255 PRO A CA 1
ATOM 1932 C C . PRO A 1 255 ? 39.179 -32.152 -6.071 1 66.47 255 PRO A C 1
ATOM 1934 O O . PRO A 1 255 ? 39.148 -32.563 -4.909 1 66.47 255 PRO A O 1
ATOM 1937 N N . SER A 1 256 ? 38.347 -31.356 -6.659 1 71.45 256 SER A N 1
ATOM 1938 C CA . SER A 1 256 ? 37.333 -30.83 -5.75 1 71.45 256 SER A CA 1
ATOM 1939 C C . SER A 1 256 ? 35.954 -31.395 -6.073 1 71.45 256 SER A C 1
ATOM 1941 O O . SER A 1 256 ? 35.637 -31.645 -7.238 1 71.45 256 SER A O 1
ATOM 1943 N N . ASP A 1 257 ? 35.279 -31.908 -5.187 1 81.73 257 ASP A N 1
ATOM 1944 C CA . ASP A 1 257 ? 33.917 -32.427 -5.278 1 81.73 257 ASP A CA 1
ATOM 1945 C C . ASP A 1 257 ? 32.898 -31.29 -5.317 1 81.73 257 ASP A C 1
ATOM 1947 O O . ASP A 1 257 ? 31.719 -31.496 -5.02 1 81.73 257 ASP A O 1
ATOM 1951 N N . TYR A 1 258 ? 33.486 -30.158 -5.836 1 83.85 258 TYR A N 1
ATOM 1952 C CA . TYR A 1 258 ? 32.67 -28.951 -5.771 1 83.85 258 TYR A CA 1
ATOM 1953 C C . TYR A 1 258 ? 31.421 -29.09 -6.633 1 83.85 258 TYR A C 1
ATOM 1955 O O . TYR A 1 258 ? 30.314 -28.774 -6.189 1 83.85 258 TYR A O 1
ATOM 1963 N N . MET A 1 259 ? 31.553 -29.614 -7.821 1 86.04 259 MET A N 1
ATOM 1964 C CA . MET A 1 259 ? 30.429 -29.703 -8.749 1 86.04 259 MET A CA 1
ATOM 1965 C C . MET A 1 259 ? 29.402 -30.721 -8.264 1 86.04 259 MET A C 1
ATOM 1967 O O . MET A 1 259 ? 28.197 -30.482 -8.35 1 86.04 259 MET A O 1
ATOM 1971 N N . ARG A 1 260 ? 29.877 -31.854 -7.737 1 87.41 260 ARG A N 1
ATOM 1972 C CA . ARG A 1 260 ? 28.974 -32.863 -7.191 1 87.41 260 ARG A CA 1
ATOM 1973 C C . ARG A 1 260 ? 28.184 -32.309 -6.01 1 87.41 260 ARG A C 1
ATOM 1975 O O . ARG A 1 260 ? 26.977 -32.535 -5.903 1 87.41 260 ARG A O 1
ATOM 1982 N N . MET A 1 261 ? 28.841 -31.562 -5.246 1 91.56 261 MET A N 1
ATOM 1983 C CA . MET A 1 261 ? 28.196 -30.959 -4.083 1 91.56 261 MET A CA 1
ATOM 1984 C C . MET A 1 261 ? 27.164 -29.921 -4.511 1 91.56 261 MET A C 1
ATOM 1986 O O . MET A 1 261 ? 26.096 -29.815 -3.906 1 91.56 261 MET A O 1
ATOM 1990 N N . ARG A 1 262 ? 27.499 -29.247 -5.505 1 91.69 262 ARG A N 1
ATOM 1991 C CA . ARG A 1 262 ? 26.586 -28.229 -6.014 1 91.69 262 ARG A CA 1
ATOM 1992 C C . ARG A 1 262 ? 25.304 -28.859 -6.546 1 91.69 262 ARG A C 1
ATOM 1994 O O . ARG A 1 262 ? 24.206 -28.364 -6.283 1 91.69 262 ARG A O 1
ATOM 2001 N N . VAL A 1 263 ? 25.46 -29.928 -7.267 1 92.95 263 VAL A N 1
ATOM 2002 C CA . VAL A 1 263 ? 24.299 -30.635 -7.798 1 92.95 263 VAL A CA 1
ATOM 2003 C C . VAL A 1 263 ? 23.463 -31.193 -6.648 1 92.95 263 VAL A C 1
ATOM 2005 O O . VAL A 1 263 ? 22.235 -31.082 -6.655 1 92.95 263 VAL A O 1
ATOM 2008 N N . GLN A 1 264 ? 24.1 -31.725 -5.645 1 94.2 264 GLN A N 1
ATOM 2009 C CA . GLN A 1 264 ? 23.403 -32.281 -4.49 1 94.2 264 GLN A CA 1
ATOM 2010 C C . GLN A 1 264 ? 22.625 -31.201 -3.744 1 94.2 264 GLN A C 1
ATOM 2012 O O . GLN A 1 264 ? 21.495 -31.431 -3.309 1 94.2 264 GLN A O 1
ATOM 2017 N N . ARG A 1 265 ? 23.235 -30.064 -3.651 1 94.95 265 ARG A N 1
ATOM 2018 C CA . ARG A 1 265 ? 22.564 -28.956 -2.978 1 94.95 265 ARG A CA 1
ATOM 2019 C C . ARG A 1 265 ? 21.335 -28.505 -3.76 1 94.95 265 ARG A C 1
ATOM 2021 O O . ARG A 1 265 ? 20.297 -28.195 -3.171 1 94.95 265 ARG A O 1
ATOM 2028 N N . LEU A 1 266 ? 21.475 -28.475 -5.027 1 94.96 266 LEU A N 1
ATOM 2029 C CA . LEU A 1 266 ? 20.359 -28.095 -5.886 1 94.96 266 LEU A CA 1
ATOM 2030 C C . LEU A 1 266 ? 19.212 -29.091 -5.758 1 94.96 266 LEU A C 1
ATOM 2032 O O . LEU A 1 266 ? 18.049 -28.695 -5.653 1 94.96 266 LEU A O 1
ATOM 2036 N N . LEU A 1 267 ? 19.538 -30.305 -5.734 1 95.78 267 LEU A N 1
ATOM 2037 C CA . LEU A 1 267 ? 18.534 -31.36 -5.643 1 95.78 267 LEU A CA 1
ATOM 2038 C C . LEU A 1 267 ? 17.834 -31.328 -4.288 1 95.78 267 LEU A C 1
ATOM 2040 O O . LEU A 1 267 ? 16.616 -31.5 -4.21 1 95.78 267 LEU A O 1
ATOM 2044 N N . ARG A 1 268 ? 18.574 -31.084 -3.271 1 96.22 268 ARG A N 1
ATOM 2045 C CA . ARG A 1 268 ? 17.98 -30.98 -1.943 1 96.22 268 ARG A CA 1
ATOM 2046 C C . ARG A 1 268 ? 17.033 -29.787 -1.858 1 96.22 268 ARG A C 1
ATOM 2048 O O . ARG A 1 268 ? 15.939 -29.895 -1.302 1 96.22 268 ARG A O 1
ATOM 2055 N N . ALA A 1 269 ? 17.453 -28.701 -2.405 1 96.12 269 ALA A N 1
ATOM 2056 C CA . ALA A 1 269 ? 16.616 -27.504 -2.424 1 96.12 269 ALA A CA 1
ATOM 2057 C C . ALA A 1 269 ? 15.337 -27.742 -3.223 1 96.12 269 ALA A C 1
ATOM 2059 O O . ALA A 1 269 ? 14.258 -27.298 -2.824 1 96.12 269 ALA A O 1
ATOM 2060 N N . ALA A 1 270 ? 15.506 -28.408 -4.297 1 95.82 270 ALA A N 1
ATOM 2061 C CA . ALA A 1 270 ? 14.339 -28.735 -5.111 1 95.82 270 ALA A CA 1
ATOM 2062 C C . ALA A 1 270 ? 13.367 -29.627 -4.343 1 95.82 270 ALA A C 1
ATOM 2064 O O . ALA A 1 270 ? 12.154 -29.407 -4.378 1 95.82 270 ALA A O 1
ATOM 2065 N N . GLU A 1 271 ? 13.892 -30.588 -3.725 1 94.25 271 GLU A N 1
ATOM 2066 C CA . GLU A 1 271 ? 13.075 -31.515 -2.948 1 94.25 271 GLU A CA 1
ATOM 2067 C C . GLU A 1 271 ? 12.318 -30.788 -1.841 1 94.25 271 GLU A C 1
ATOM 2069 O O . GLU A 1 271 ? 11.153 -31.09 -1.576 1 94.25 271 GLU A O 1
ATOM 2074 N N . ASP A 1 272 ? 12.953 -29.881 -1.271 1 94.74 272 ASP A N 1
ATOM 2075 C CA . ASP A 1 272 ? 12.31 -29.076 -0.237 1 94.74 272 ASP A CA 1
ATOM 2076 C C . ASP A 1 272 ? 11.117 -28.308 -0.802 1 94.74 272 ASP A C 1
ATOM 2078 O O . ASP A 1 272 ? 10.048 -28.275 -0.189 1 94.74 272 ASP A O 1
ATOM 2082 N N . LEU A 1 273 ? 11.242 -27.711 -1.927 1 93.3 273 LEU A N 1
ATOM 2083 C CA . LEU A 1 273 ? 10.176 -26.932 -2.546 1 93.3 273 LEU A CA 1
ATOM 2084 C C . LEU A 1 273 ? 9.039 -27.837 -3.008 1 93.3 273 LEU A C 1
ATOM 2086 O O . LEU A 1 273 ? 7.864 -27.507 -2.828 1 93.3 273 LEU A O 1
ATOM 2090 N N . VAL A 1 274 ? 9.389 -28.981 -3.497 1 92.59 274 VAL A N 1
ATOM 2091 C CA . VAL A 1 274 ? 8.39 -29.903 -4.028 1 92.59 274 VAL A CA 1
ATOM 2092 C C . VAL A 1 274 ? 7.596 -30.521 -2.88 1 92.59 274 VAL A C 1
ATOM 2094 O O . VAL A 1 274 ? 6.401 -30.794 -3.019 1 92.59 274 VAL A O 1
ATOM 2097 N N . SER A 1 275 ? 8.236 -30.684 -1.734 1 89.83 275 SER A N 1
ATOM 2098 C CA . SER A 1 275 ? 7.615 -31.351 -0.595 1 89.83 275 SER A CA 1
ATOM 2099 C C . SER A 1 275 ? 6.845 -30.36 0.272 1 89.83 275 SER A C 1
ATOM 2101 O O . SER A 1 275 ? 6.62 -30.61 1.459 1 89.83 275 SER A O 1
ATOM 2103 N N . GLY A 1 276 ? 6.51 -29.207 -0.288 1 88.21 276 GLY A N 1
ATOM 2104 C CA . GLY A 1 276 ? 5.676 -28.283 0.464 1 88.21 276 GLY A CA 1
ATOM 2105 C C . GLY A 1 276 ? 6.276 -26.894 0.577 1 88.21 276 GLY A C 1
ATOM 2106 O O . GLY A 1 276 ? 5.572 -25.932 0.892 1 88.21 276 GLY A O 1
ATOM 2107 N N . GLY A 1 277 ? 7.586 -26.816 0.419 1 90.93 277 GLY A N 1
ATOM 2108 C CA . GLY A 1 277 ? 8.273 -25.538 0.531 1 90.93 277 GLY A CA 1
ATOM 2109 C C . GLY A 1 277 ? 7.799 -24.515 -0.485 1 90.93 277 GLY A C 1
ATOM 2110 O O . GLY A 1 277 ? 8.049 -23.318 -0.33 1 90.93 277 GLY A O 1
ATOM 2111 N N . TYR A 1 278 ? 7.131 -24.988 -1.541 1 90.32 278 TYR A N 1
ATOM 2112 C CA . TYR A 1 278 ? 6.637 -24.077 -2.567 1 90.32 278 TYR A CA 1
ATOM 2113 C C . TYR A 1 278 ? 5.669 -23.061 -1.974 1 90.32 278 TYR A C 1
ATOM 2115 O O . TYR A 1 278 ? 5.483 -21.975 -2.528 1 90.32 278 TYR A O 1
ATOM 2123 N N . ARG A 1 279 ? 5.046 -23.286 -0.86 1 88.8 279 ARG A N 1
ATOM 2124 C CA . ARG A 1 279 ? 4.073 -22.402 -0.224 1 88.8 279 ARG A CA 1
ATOM 2125 C C . ARG A 1 279 ? 4.728 -21.099 0.222 1 88.8 279 ARG A C 1
ATOM 2127 O O . ARG A 1 279 ? 4.09 -20.044 0.215 1 88.8 279 ARG A O 1
ATOM 2134 N N . ALA A 1 280 ? 5.941 -21.216 0.534 1 85.9 280 ALA A N 1
ATOM 2135 C CA . ALA A 1 280 ? 6.666 -20.047 1.024 1 85.9 280 ALA A CA 1
ATOM 2136 C C . ALA A 1 280 ? 7.014 -19.098 -0.119 1 85.9 280 ALA A C 1
ATOM 2138 O O . ALA A 1 280 ? 7.319 -17.925 0.11 1 85.9 280 ALA A O 1
ATOM 2139 N N . LEU A 1 281 ? 6.973 -19.605 -1.344 1 84.55 281 LEU A N 1
ATOM 2140 C CA . LEU A 1 281 ? 7.326 -18.772 -2.489 1 84.55 281 LEU A CA 1
ATOM 2141 C C . LEU A 1 281 ? 6.297 -17.665 -2.693 1 84.55 281 LEU A C 1
ATOM 2143 O O . LEU A 1 281 ? 6.635 -16.576 -3.16 1 84.55 281 LEU A O 1
ATOM 2147 N N . ASN A 1 282 ? 5.049 -17.968 -2.331 1 77.58 282 ASN A N 1
ATOM 2148 C CA . ASN A 1 282 ? 3.96 -17.023 -2.549 1 77.58 282 ASN A CA 1
ATOM 2149 C C . ASN A 1 282 ? 3.203 -16.731 -1.256 1 77.58 282 ASN A C 1
ATOM 2151 O O . ASN A 1 282 ? 2.113 -16.159 -1.286 1 77.58 282 ASN A O 1
ATOM 2155 N N . GLY A 1 283 ? 3.763 -17.164 -0.228 1 79.51 283 GLY A N 1
ATOM 2156 C CA . GLY A 1 283 ? 3.119 -16.951 1.059 1 79.51 283 GLY A CA 1
ATOM 2157 C C . GLY A 1 283 ? 1.802 -17.69 1.197 1 79.51 283 GLY A C 1
ATOM 2158 O O . GLY A 1 283 ? 0.823 -17.136 1.703 1 79.51 283 GLY A O 1
ATOM 2159 N N . LEU A 1 284 ? 1.72 -18.85 0.673 1 84.38 284 LEU A N 1
ATOM 2160 C CA . LEU A 1 284 ? 0.494 -19.639 0.663 1 84.38 284 LEU A CA 1
ATOM 2161 C C . LEU A 1 284 ? 0.257 -20.292 2.021 1 84.38 284 LEU A C 1
ATOM 2163 O O . LEU A 1 284 ? 1.203 -20.744 2.671 1 84.38 284 LEU A O 1
ATOM 2167 N N . ARG A 1 285 ? -0.952 -20.277 2.421 1 81.23 285 ARG A N 1
ATOM 2168 C CA . ARG A 1 285 ? -1.368 -20.952 3.646 1 81.23 285 ARG A CA 1
ATOM 2169 C C . ARG A 1 285 ? -2.258 -22.151 3.335 1 81.23 285 ARG A C 1
ATOM 2171 O O . ARG A 1 285 ? -2.798 -22.26 2.233 1 81.23 285 ARG A O 1
ATOM 2178 N N . ALA A 1 286 ? -2.284 -22.941 4.299 1 74.18 286 ALA A N 1
ATOM 2179 C CA . ALA A 1 286 ? -3.122 -24.124 4.121 1 74.18 286 ALA A CA 1
ATOM 2180 C C . ALA A 1 286 ? -4.576 -23.734 3.869 1 74.18 286 ALA A C 1
ATOM 2182 O O . ALA A 1 286 ? -5.081 -22.779 4.465 1 74.18 286 ALA A O 1
ATOM 2183 N N . GLY A 1 287 ? -5.04 -24.223 2.836 1 64.86 287 GLY A N 1
ATOM 2184 C CA . GLY A 1 287 ? -6.407 -23.902 2.456 1 64.86 287 GLY A CA 1
ATOM 2185 C C . GLY A 1 287 ? -7.444 -24.639 3.283 1 64.86 287 GLY A C 1
ATOM 2186 O O . GLY A 1 287 ? -7.098 -25.388 4.199 1 64.86 287 GLY A O 1
ATOM 2187 N N . ARG A 1 288 ? -8.678 -24.347 2.986 1 67.69 288 ARG A N 1
ATOM 2188 C CA . ARG A 1 288 ? -9.835 -25.03 3.555 1 67.69 288 ARG A CA 1
ATOM 2189 C C . ARG A 1 288 ? -9.913 -26.474 3.069 1 67.69 288 ARG A C 1
ATOM 2191 O O . ARG A 1 288 ? -9.549 -26.771 1.929 1 67.69 288 ARG A O 1
ATOM 2198 N N . LEU A 1 289 ? -10.314 -27.398 3.808 1 67.35 289 LEU A N 1
ATOM 2199 C CA . LEU A 1 289 ? -10.446 -28.811 3.47 1 67.35 289 LEU A CA 1
ATOM 2200 C C . LEU A 1 289 ? -11.426 -29.005 2.317 1 67.35 289 LEU A C 1
ATOM 2202 O O . LEU A 1 289 ? -11.227 -29.876 1.467 1 67.35 289 LEU A O 1
ATOM 2206 N N . ASN A 1 290 ? -12.527 -28.206 2.264 1 75.83 290 ASN A N 1
ATOM 2207 C CA . ASN A 1 290 ? -13.527 -28.285 1.205 1 75.83 290 ASN A CA 1
ATOM 2208 C C . ASN A 1 290 ? -13.772 -26.923 0.561 1 75.83 290 ASN A C 1
ATOM 2210 O O . ASN A 1 290 ? -14.804 -26.294 0.803 1 75.83 290 ASN A O 1
ATOM 2214 N N . PRO A 1 291 ? -12.864 -26.677 -0.346 1 82.29 291 PRO A N 1
ATOM 2215 C CA . PRO A 1 291 ? -13.021 -25.349 -0.944 1 82.29 291 PRO A CA 1
ATOM 2216 C C . PRO A 1 291 ? -14.202 -25.273 -1.909 1 82.29 291 PRO A C 1
ATOM 2218 O O . PRO A 1 291 ? -14.53 -26.263 -2.568 1 82.29 291 PRO A O 1
ATOM 2221 N N . PRO A 1 292 ? -14.871 -24.148 -1.938 1 85.96 292 PRO A N 1
ATOM 2222 C CA . PRO A 1 292 ? -15.988 -23.973 -2.87 1 85.96 292 PRO A CA 1
ATOM 2223 C C . PRO A 1 292 ? -15.598 -24.257 -4.319 1 85.96 292 PRO A C 1
ATOM 2225 O O . PRO A 1 292 ? -14.512 -23.868 -4.757 1 85.96 292 PRO A O 1
ATOM 2228 N N . LYS A 1 293 ? -16.526 -24.902 -5.044 1 87.23 293 LYS A N 1
ATOM 2229 C CA . LYS A 1 293 ? -16.249 -25.317 -6.416 1 87.23 293 LYS A CA 1
ATOM 2230 C C . LYS A 1 293 ? -16.33 -24.134 -7.376 1 87.23 293 LYS A C 1
ATOM 2232 O O . LYS A 1 293 ? -17.056 -23.17 -7.121 1 87.23 293 LYS A O 1
ATOM 2237 N N . MET A 1 294 ? -15.576 -24.234 -8.384 1 89.25 294 MET A N 1
ATOM 2238 C CA . MET A 1 294 ? -15.673 -23.267 -9.474 1 89.25 294 MET A CA 1
ATOM 2239 C C . MET A 1 294 ? -17.005 -23.402 -10.204 1 89.25 294 MET A C 1
ATOM 2241 O O . MET A 1 294 ? -17.411 -24.508 -10.566 1 89.25 294 MET A O 1
ATOM 2245 N N . ILE A 1 295 ? -17.732 -22.32 -10.514 1 90.77 295 ILE A N 1
ATOM 2246 C CA . ILE A 1 295 ? -19.044 -22.423 -11.142 1 90.77 295 ILE A CA 1
ATOM 2247 C C . ILE A 1 295 ? -19.021 -21.728 -12.502 1 90.77 295 ILE A C 1
ATOM 2249 O O . ILE A 1 295 ? -19.821 -22.05 -13.384 1 90.77 295 ILE A O 1
ATOM 2253 N N . ASP A 1 296 ? -18.182 -20.745 -12.583 1 91.64 296 ASP A N 1
ATOM 2254 C CA . ASP A 1 296 ? -18.16 -19.976 -13.823 1 91.64 296 ASP A CA 1
ATOM 2255 C C . ASP A 1 296 ? -16.777 -19.378 -14.074 1 91.64 296 ASP A C 1
ATOM 2257 O O . ASP A 1 296 ? -16.024 -19.127 -13.131 1 91.64 296 ASP A O 1
ATOM 2261 N N . VAL A 1 297 ? -16.375 -19.294 -15.394 1 93.76 297 VAL A N 1
ATOM 2262 C CA . VAL A 1 297 ? -15.152 -18.617 -15.814 1 93.76 297 VAL A CA 1
ATOM 2263 C C . VAL A 1 297 ? -15.466 -17.631 -16.937 1 93.76 297 VAL A C 1
ATOM 2265 O O . VAL A 1 297 ? -16.096 -17.995 -17.933 1 93.76 297 VAL A O 1
ATOM 2268 N N . TRP A 1 298 ? -15.11 -16.432 -16.752 1 94.32 298 TRP A N 1
ATOM 2269 C CA . TRP A 1 298 ? -15.242 -15.403 -17.779 1 94.32 298 TRP A CA 1
ATOM 2270 C C . TRP A 1 298 ? -13.873 -14.924 -18.248 1 94.32 298 TRP A C 1
ATOM 2272 O O . TRP A 1 298 ? -12.952 -14.768 -17.442 1 94.32 298 TRP A O 1
ATOM 2282 N N . ARG A 1 299 ? -13.734 -14.669 -19.57 1 93.97 299 ARG A N 1
ATOM 2283 C CA . ARG A 1 299 ? -12.507 -14.144 -20.162 1 93.97 299 ARG A CA 1
ATOM 2284 C C . ARG A 1 299 ? -12.799 -12.937 -21.047 1 93.97 299 ARG A C 1
ATOM 2286 O O . ARG A 1 299 ? -13.817 -12.901 -21.742 1 93.97 299 ARG A O 1
ATOM 2293 N N . SER A 1 300 ? -11.928 -11.981 -21 1 94.6 300 SER A N 1
ATOM 2294 C CA . SER A 1 300 ? -12.057 -10.828 -21.885 1 94.6 300 SER A CA 1
ATOM 2295 C C . SER A 1 300 ? -11.769 -11.208 -23.333 1 94.6 300 SER A C 1
ATOM 2297 O O . SER A 1 300 ? -11.226 -12.281 -23.603 1 94.6 300 SER A O 1
ATOM 2299 N N . ALA A 1 301 ? -12.157 -10.324 -24.255 1 90.81 301 ALA A N 1
ATOM 2300 C CA . ALA A 1 301 ? -11.857 -10.537 -25.669 1 90.81 301 ALA A CA 1
ATOM 2301 C C . ALA A 1 301 ? -10.351 -10.596 -25.907 1 90.81 301 ALA A C 1
ATOM 2303 O O . ALA A 1 301 ? -9.877 -11.377 -26.735 1 90.81 301 ALA A O 1
ATOM 2304 N N . ALA A 1 302 ? -9.639 -9.88 -25.138 1 91.01 302 ALA A N 1
ATOM 2305 C CA . ALA A 1 302 ? -8.19 -9.796 -25.297 1 91.01 302 ALA A CA 1
ATOM 2306 C C . ALA A 1 302 ? -7.512 -11.085 -24.841 1 91.01 302 ALA A C 1
ATOM 2308 O O . ALA A 1 302 ? -6.355 -11.34 -25.184 1 91.01 302 ALA A O 1
ATOM 2309 N N . TRP A 1 303 ? -8.203 -11.837 -24.02 1 90.34 303 TRP A N 1
ATOM 2310 C CA . TRP A 1 303 ? -7.635 -13.1 -23.56 1 90.34 303 TRP A CA 1
ATOM 2311 C C . TRP A 1 303 ? -7.426 -14.059 -24.728 1 90.34 303 TRP A C 1
ATOM 2313 O O . TRP A 1 303 ? -6.426 -14.779 -24.776 1 90.34 303 TRP A O 1
ATOM 2323 N N . ARG A 1 304 ? -8.471 -14.067 -25.641 1 78.02 304 ARG A N 1
ATOM 2324 C CA . ARG A 1 304 ? -8.447 -15 -26.763 1 78.02 304 ARG A CA 1
ATOM 2325 C C . ARG A 1 304 ? -7.512 -14.509 -27.863 1 78.02 304 ARG A C 1
ATOM 2327 O O . ARG A 1 304 ? -6.871 -15.312 -28.544 1 78.02 304 ARG A O 1
ATOM 2334 N N . ASN A 1 305 ? -7.58 -13.166 -28.038 1 70.17 305 ASN A N 1
ATOM 2335 C CA . ASN A 1 305 ? -6.846 -12.612 -29.171 1 70.17 305 ASN A CA 1
ATOM 2336 C C . ASN A 1 305 ? -5.427 -12.212 -28.778 1 70.17 305 ASN A C 1
ATOM 2338 O O . ASN A 1 305 ? -5.234 -11.428 -27.847 1 70.17 305 ASN A O 1
ATOM 2342 N N . GLY A 1 306 ? -4.604 -12.901 -28.451 1 54.07 306 GLY A N 1
ATOM 2343 C CA . GLY A 1 306 ? -3.261 -12.47 -28.099 1 54.07 306 GLY A CA 1
ATOM 2344 C C . GLY A 1 306 ? -2.934 -11.073 -28.592 1 54.07 306 GLY A C 1
ATOM 2345 O O . GLY A 1 306 ? -3.588 -10.562 -29.504 1 54.07 306 GLY A O 1
ATOM 2346 N N . GLY A 1 307 ? -2.536 -10.147 -27.779 1 45.05 307 GLY A N 1
ATOM 2347 C CA . GLY A 1 307 ? -2.045 -8.844 -28.196 1 45.05 307 GLY A CA 1
ATOM 2348 C C . GLY A 1 307 ? -1.27 -8.886 -29.499 1 45.05 307 GLY A C 1
ATOM 2349 O O . GLY A 1 307 ? -0.039 -8.953 -29.493 1 45.05 307 GLY A O 1
ATOM 2350 N N . ALA A 1 308 ? -1.694 -9.59 -30.469 1 39.21 308 ALA A N 1
ATOM 2351 C CA . ALA A 1 308 ? -0.96 -9.44 -31.723 1 39.21 308 ALA A CA 1
ATOM 2352 C C . ALA A 1 308 ? -0.789 -7.967 -32.084 1 39.21 308 ALA A C 1
ATOM 2354 O O . ALA A 1 308 ? -1.725 -7.327 -32.568 1 39.21 308 ALA A O 1
ATOM 2355 N N . THR A 1 309 ? -0.178 -7.182 -31.207 1 38.94 309 THR A N 1
ATOM 2356 C CA . THR A 1 309 ? 0.37 -6.039 -31.927 1 38.94 309 THR A CA 1
ATOM 2357 C C . THR A 1 309 ? 1.012 -6.482 -33.239 1 38.94 309 THR A C 1
ATOM 2359 O O . THR A 1 309 ? 2.018 -7.195 -33.234 1 38.94 309 THR A O 1
ATOM 2362 N N . MET A 1 310 ? 0.259 -6.677 -34.178 1 34.61 310 MET A N 1
ATOM 2363 C CA . MET A 1 310 ? 0.801 -6.705 -35.534 1 34.61 310 MET A CA 1
ATOM 2364 C C . MET A 1 310 ? 1.812 -5.582 -35.739 1 34.61 310 MET A C 1
ATOM 2366 O O . MET A 1 310 ? 1.446 -4.405 -35.749 1 34.61 310 MET A O 1
ATOM 2370 N N . LEU A 1 311 ? 2.96 -5.748 -35.134 1 35.04 311 LEU A N 1
ATOM 2371 C CA . LEU A 1 311 ? 4.016 -4.971 -35.774 1 35.04 311 LEU A CA 1
ATOM 2372 C C . LEU A 1 311 ? 3.968 -5.133 -37.289 1 35.04 311 LEU A C 1
ATOM 2374 O O . LEU A 1 311 ? 4.324 -6.189 -37.817 1 35.04 311 LEU A O 1
ATOM 2378 N N . LEU A 1 312 ? 2.976 -4.606 -37.892 1 34.12 312 LEU A N 1
ATOM 2379 C CA . LEU A 1 312 ? 3.146 -4.374 -39.322 1 34.12 312 LEU A CA 1
ATOM 2380 C C . LEU A 1 312 ? 4.477 -3.686 -39.607 1 34.12 312 LEU A C 1
ATOM 2382 O O . LEU A 1 312 ? 4.653 -2.509 -39.286 1 34.12 312 LEU A O 1
ATOM 2386 N N . LEU A 1 313 ? 5.539 -4.451 -39.338 1 35.11 313 LEU A N 1
ATOM 2387 C CA . LEU A 1 313 ? 6.756 -4.034 -40.025 1 35.11 313 LEU A CA 1
ATOM 2388 C C . LEU A 1 313 ? 6.464 -3.672 -41.477 1 35.11 313 LEU A C 1
ATOM 2390 O O . LEU A 1 313 ? 6.216 -4.553 -42.303 1 35.11 313 LEU A O 1
ATOM 2394 N N . PHE A 1 314 ? 5.787 -2.545 -41.643 1 36.48 314 PHE A N 1
ATOM 2395 C CA . PHE A 1 314 ? 5.87 -1.936 -42.966 1 36.48 314 PHE A CA 1
ATOM 2396 C C . PHE A 1 314 ? 7.322 -1.808 -43.412 1 36.48 314 PHE A C 1
ATOM 2398 O O . PHE A 1 314 ? 8.082 -1.017 -42.85 1 36.48 314 PHE A O 1
ATOM 2405 N N . GLU A 1 315 ? 7.885 -2.981 -43.746 1 35.43 315 GLU A N 1
ATOM 2406 C CA . GLU A 1 315 ? 9.104 -2.872 -44.543 1 35.43 315 GLU A CA 1
ATOM 2407 C C . GLU A 1 315 ? 8.93 -1.874 -45.684 1 35.43 315 GLU A C 1
ATOM 2409 O O . GLU A 1 315 ? 8.058 -2.045 -46.538 1 35.43 315 GLU A O 1
ATOM 2414 N N . PRO A 1 316 ? 9.143 -0.634 -45.38 1 35.59 316 PRO A N 1
ATOM 2415 C CA . PRO A 1 316 ? 9.211 0.171 -46.602 1 35.59 316 PRO A CA 1
ATOM 2416 C C . PRO A 1 316 ? 10.08 -0.468 -47.682 1 35.59 316 PRO A C 1
ATOM 2418 O O . PRO A 1 316 ? 11.18 -0.946 -47.393 1 35.59 316 PRO A O 1
ATOM 2421 N N . ALA A 1 317 ? 9.451 -1.211 -48.578 1 32.37 317 ALA A N 1
ATOM 2422 C CA . ALA A 1 317 ? 10.12 -1.538 -49.835 1 32.37 317 ALA A CA 1
ATOM 2423 C C . ALA A 1 317 ? 10.939 -0.356 -50.344 1 32.37 317 ALA A C 1
ATOM 2425 O O . ALA A 1 317 ? 10.384 0.61 -50.874 1 32.37 317 ALA A O 1
ATOM 2426 N N . LEU A 1 318 ? 11.768 0.197 -49.405 1 27.59 318 LEU A N 1
ATOM 2427 C CA . LEU A 1 318 ? 12.716 1.048 -50.115 1 27.59 318 LEU A CA 1
ATOM 2428 C C . LEU A 1 318 ? 13.308 0.318 -51.316 1 27.59 318 LEU A C 1
ATOM 2430 O O . LEU A 1 318 ? 13.97 -0.71 -51.158 1 27.59 318 LEU A O 1
ATOM 2434 N N . ALA A 1 319 ? 12.49 0.253 -52.396 1 29.36 319 ALA A N 1
ATOM 2435 C CA . ALA A 1 319 ? 13.006 0.045 -53.747 1 29.36 319 ALA A CA 1
ATOM 2436 C C . ALA A 1 319 ? 14.347 0.749 -53.936 1 29.36 319 ALA A C 1
ATOM 2438 O O . ALA A 1 319 ? 14.396 1.97 -54.098 1 29.36 319 ALA A O 1
ATOM 2439 N N . THR A 1 320 ? 15.218 0.522 -52.847 1 27.75 320 THR A N 1
ATOM 2440 C CA . THR A 1 320 ? 16.544 1.026 -53.188 1 27.75 320 THR A CA 1
ATOM 2441 C C . THR A 1 320 ? 16.986 0.503 -54.552 1 27.75 320 THR A C 1
ATOM 2443 O O . THR A 1 320 ? 17.052 -0.709 -54.766 1 27.75 320 THR A O 1
ATOM 2446 N N . SER A 1 321 ? 16.598 1.212 -55.59 1 27.73 321 SER A N 1
ATOM 2447 C CA . SER A 1 321 ? 17.229 1.206 -56.906 1 27.73 321 SER A CA 1
ATOM 2448 C C . SER A 1 321 ? 18.749 1.228 -56.791 1 27.73 321 SER A C 1
ATOM 2450 O O . SER A 1 321 ? 19.358 2.299 -56.748 1 27.73 321 SER A O 1
ATOM 2452 N N . CYS A 1 322 ? 19.276 0.594 -55.714 1 25.51 322 CYS A N 1
ATOM 2453 C CA . CYS A 1 322 ? 20.734 0.598 -55.744 1 25.51 322 CYS A CA 1
ATOM 2454 C C . CYS A 1 322 ? 21.254 0.084 -57.081 1 25.51 322 CYS A C 1
ATOM 2456 O O . CYS A 1 322 ? 20.963 -1.049 -57.47 1 25.51 322 CYS A O 1
ATOM 2458 N N . GLY A 1 323 ? 21.541 1.013 -57.961 1 21.98 323 GLY A N 1
ATOM 2459 C CA . GLY A 1 323 ? 22.268 0.971 -59.22 1 21.98 323 GLY A CA 1
ATOM 2460 C C . GLY A 1 323 ? 23.493 0.078 -59.172 1 21.98 323 GLY A C 1
ATOM 2461 O O . GLY A 1 323 ? 23.87 -0.412 -58.105 1 21.98 323 GLY A O 1
ATOM 2462 N N . TRP A 1 324 ? 24.623 0.513 -59.973 1 21.77 324 TRP A N 1
ATOM 2463 C CA . TRP A 1 324 ? 25.509 -0.024 -61.001 1 21.77 324 TRP A CA 1
ATOM 2464 C C . TRP A 1 324 ? 26.746 -0.661 -60.375 1 21.77 324 TRP A C 1
ATOM 2466 O O . TRP A 1 324 ? 27.378 -1.529 -60.981 1 21.77 324 TRP A O 1
ATOM 2476 N N . LEU A 1 325 ? 27.289 -0.064 -59.282 1 23.78 325 LEU A N 1
ATOM 2477 C CA . LEU A 1 325 ? 28.718 -0.045 -59.578 1 23.78 325 LEU A CA 1
ATOM 2478 C C . LEU A 1 325 ? 29.293 -1.457 -59.571 1 23.78 325 LEU A C 1
ATOM 2480 O O . LEU A 1 325 ? 28.965 -2.261 -58.695 1 23.78 325 LEU A O 1
ATOM 2484 N N . GLY A 1 326 ? 30.124 -1.735 -60.657 1 20.74 326 GLY A N 1
ATOM 2485 C CA . GLY A 1 326 ? 30.908 -2.761 -61.327 1 20.74 326 GLY A CA 1
ATOM 2486 C C . GLY A 1 326 ? 31.842 -3.504 -60.391 1 20.74 326 GLY A C 1
ATOM 2487 O O . GLY A 1 326 ? 32.066 -3.073 -59.258 1 20.74 326 GLY A O 1
ATOM 2488 N N . CYS A 1 327 ? 32.497 -4.538 -60.956 1 21.79 327 CYS A N 1
ATOM 2489 C CA . CYS A 1 327 ? 33.276 -5.766 -60.835 1 21.79 327 CYS A CA 1
ATOM 2490 C C . CYS A 1 327 ? 34.641 -5.487 -60.217 1 21.79 327 CYS A C 1
ATOM 2492 O O . CYS A 1 327 ? 35.659 -5.525 -60.909 1 21.79 327 CYS A O 1
ATOM 2494 N N . LEU A 1 328 ? 34.779 -4.392 -59.388 1 20.29 328 LEU A N 1
ATOM 2495 C CA . LEU A 1 328 ? 36.23 -4.256 -59.329 1 20.29 328 LEU A CA 1
ATOM 2496 C C . LEU A 1 328 ? 36.876 -5.54 -58.82 1 20.29 328 LEU A C 1
ATOM 2498 O O . LEU A 1 328 ? 36.529 -6.03 -57.743 1 20.29 328 LEU A O 1
ATOM 2502 N N . HIS A 1 329 ? 37.521 -6.296 -59.811 1 20.93 329 HIS A N 1
ATOM 2503 C CA . HIS A 1 329 ? 38.314 -7.501 -60.02 1 20.93 329 HIS A CA 1
ATOM 2504 C C . HIS A 1 329 ? 39.408 -7.631 -58.965 1 20.93 329 HIS A C 1
ATOM 2506 O O . HIS A 1 329 ? 39.511 -8.661 -58.294 1 20.93 329 HIS A O 1
ATOM 2512 N N . GLY A 1 330 ? 40.596 -7.228 -59.454 1 19.31 330 GLY A N 1
ATOM 2513 C CA . GLY A 1 330 ? 41.762 -8.053 -59.726 1 19.31 330 GLY A CA 1
ATOM 2514 C C . GLY A 1 330 ? 42.651 -8.248 -58.512 1 19.31 330 GLY A C 1
ATOM 2515 O O . GLY A 1 330 ? 43.003 -9.378 -58.17 1 19.31 330 GLY A O 1
ATOM 2516 N N . LEU A 1 331 ? 43.501 -7.231 -58.208 1 19.37 331 LEU A N 1
ATOM 2517 C CA . LEU A 1 331 ? 44.936 -7.454 -58.353 1 19.37 331 LEU A CA 1
ATOM 2518 C C . LEU A 1 331 ? 45.538 -7.983 -57.056 1 19.37 331 LEU A C 1
ATOM 2520 O O . LEU A 1 331 ? 46.393 -8.871 -57.08 1 19.37 331 LEU A O 1
ATOM 2524 N N . CYS A 1 332 ? 45.494 -7.177 -55.979 1 21.55 332 CYS A N 1
ATOM 2525 C CA . CYS A 1 332 ? 46.889 -7.031 -55.58 1 21.55 332 CYS A CA 1
ATOM 2526 C C . CYS A 1 332 ? 47.422 -8.325 -54.977 1 21.55 332 CYS A C 1
ATOM 2528 O O . CYS A 1 332 ? 46.672 -9.081 -54.356 1 21.55 332 CYS A O 1
ATOM 2530 N N . ARG A 1 333 ? 48.816 -8.4 -55.007 1 21.53 333 ARG A N 1
ATOM 2531 C CA . ARG A 1 333 ? 50.112 -9.071 -55.044 1 21.53 333 ARG A CA 1
ATOM 2532 C C . ARG A 1 333 ? 50.423 -9.735 -53.707 1 21.53 333 ARG A C 1
ATOM 2534 O O . ARG A 1 333 ? 49.957 -9.282 -52.66 1 21.53 333 ARG A O 1
ATOM 2541 N N . LEU A 1 334 ? 51.283 -10.784 -53.697 1 22.72 334 LEU A N 1
ATOM 2542 C CA . LEU A 1 334 ? 51.882 -11.943 -53.044 1 22.72 334 LEU A CA 1
ATOM 2543 C C . LEU A 1 334 ? 52.598 -11.534 -51.761 1 22.72 334 LEU A C 1
ATOM 2545 O O . LEU A 1 334 ? 52.795 -12.358 -50.865 1 22.72 334 LEU A O 1
ATOM 2549 N N . TRP A 1 335 ? 53.1 -10.174 -51.759 1 24.45 335 TRP A N 1
ATOM 2550 C CA . TRP A 1 335 ? 54.193 -10.245 -50.796 1 24.45 335 TRP A CA 1
ATOM 2551 C C . TRP A 1 335 ? 53.663 -10.197 -49.366 1 24.45 335 TRP A C 1
ATOM 2553 O O . TRP A 1 335 ? 52.756 -9.42 -49.059 1 24.45 335 TRP A O 1
ATOM 2563 N N . MET B 1 1 ? -46.889 -57.389 65.148 1 20.38 1 MET B N 1
ATOM 2564 C CA . MET B 1 1 ? -46.836 -56.066 65.763 1 20.38 1 MET B CA 1
ATOM 2565 C C . MET B 1 1 ? -47.274 -54.989 64.776 1 20.38 1 MET B C 1
ATOM 2567 O O . MET B 1 1 ? -47.179 -55.178 63.562 1 20.38 1 MET B O 1
ATOM 2571 N N . ASN B 1 2 ? -47.471 -53.67 65.139 1 20.18 2 ASN B N 1
ATOM 2572 C CA . ASN B 1 2 ? -48.464 -52.631 64.891 1 20.18 2 ASN B CA 1
ATOM 2573 C C . ASN B 1 2 ? -48.171 -51.871 63.601 1 20.18 2 ASN B C 1
ATOM 2575 O O . ASN B 1 2 ? -49.067 -51.663 62.78 1 20.18 2 ASN B O 1
ATOM 2579 N N . ASP B 1 3 ? -47.058 -51.101 63.565 1 20.25 3 ASP B N 1
ATOM 2580 C CA . ASP B 1 3 ? -47.336 -49.668 63.547 1 20.25 3 ASP B CA 1
ATOM 2581 C C . ASP B 1 3 ? -47.761 -49.209 62.154 1 20.25 3 ASP B C 1
ATOM 2583 O O . ASP B 1 3 ? -47.522 -49.905 61.165 1 20.25 3 ASP B O 1
ATOM 2587 N N . PRO B 1 4 ? -47.362 -47.856 61.791 1 24.09 4 PRO B N 1
ATOM 2588 C CA . PRO B 1 4 ? -47.953 -46.546 61.509 1 24.09 4 PRO B CA 1
ATOM 2589 C C . PRO B 1 4 ? -48.031 -46.244 60.014 1 24.09 4 PRO B C 1
ATOM 2591 O O . PRO B 1 4 ? -47.292 -46.833 59.222 1 24.09 4 PRO B O 1
ATOM 2594 N N . ALA B 1 5 ? -49.097 -45.552 59.697 1 23.49 5 ALA B N 1
ATOM 2595 C CA . ALA B 1 5 ? -49.892 -45.027 58.59 1 23.49 5 ALA B CA 1
ATOM 2596 C C . ALA B 1 5 ? -49.074 -44.06 57.738 1 23.49 5 ALA B C 1
ATOM 2598 O O . ALA B 1 5 ? -48.561 -43.059 58.243 1 23.49 5 ALA B O 1
ATOM 2599 N N . CYS B 1 6 ? -48.319 -44.486 56.716 1 24.52 6 CYS B N 1
ATOM 2600 C CA . CYS B 1 6 ? -47.403 -43.847 55.778 1 24.52 6 CYS B CA 1
ATOM 2601 C C . CYS B 1 6 ? -48.071 -42.667 55.082 1 24.52 6 CYS B C 1
ATOM 2603 O O . CYS B 1 6 ? -48.914 -42.855 54.203 1 24.52 6 CYS B O 1
ATOM 2605 N N . VAL B 1 7 ? -48.503 -41.58 55.994 1 25.19 7 VAL B N 1
ATOM 2606 C CA . VAL B 1 7 ? -49.311 -40.469 55.502 1 25.19 7 VAL B CA 1
ATOM 2607 C C . VAL B 1 7 ? -48.633 -39.832 54.292 1 25.19 7 VAL B C 1
ATOM 2609 O O . VAL B 1 7 ? -47.408 -39.687 54.263 1 25.19 7 VAL B O 1
ATOM 2612 N N . PRO B 1 8 ? -49.299 -39.788 53.129 1 23.69 8 PRO B N 1
ATOM 2613 C CA . PRO B 1 8 ? -48.882 -39.367 51.79 1 23.69 8 PRO B CA 1
ATOM 2614 C C . PRO B 1 8 ? -48.559 -37.876 51.714 1 23.69 8 PRO B C 1
ATOM 2616 O O . PRO B 1 8 ? -49.397 -37.04 52.061 1 23.69 8 PRO B O 1
ATOM 2619 N N . ALA B 1 9 ? -47.32 -37.43 52.271 1 23.95 9 ALA B N 1
ATOM 2620 C CA . ALA B 1 9 ? -46.946 -36.032 52.465 1 23.95 9 ALA B CA 1
ATOM 2621 C C . ALA B 1 9 ? -47.213 -35.212 51.206 1 23.95 9 ALA B C 1
ATOM 2623 O O . ALA B 1 9 ? -46.915 -35.655 50.094 1 23.95 9 ALA B O 1
ATOM 2624 N N . GLN B 1 10 ? -48.205 -34.347 51.306 1 22.2 10 GLN B N 1
ATOM 2625 C CA . GLN B 1 10 ? -48.803 -33.399 50.372 1 22.2 10 GLN B CA 1
ATOM 2626 C C . GLN B 1 10 ? -47.744 -32.489 49.758 1 22.2 10 GLN B C 1
ATOM 2628 O O . GLN B 1 10 ? -46.805 -32.072 50.44 1 22.2 10 GLN B O 1
ATOM 2633 N N . PRO B 1 11 ? -47.514 -32.53 48.409 1 23.4 11 PRO B N 1
ATOM 2634 C CA . PRO B 1 11 ? -46.466 -31.86 47.635 1 23.4 11 PRO B CA 1
ATOM 2635 C C . PRO B 1 11 ? -46.499 -30.341 47.788 1 23.4 11 PRO B C 1
ATOM 2637 O O . PRO B 1 11 ? -47.575 -29.738 47.764 1 23.4 11 PRO B O 1
ATOM 2640 N N . ALA B 1 12 ? -45.725 -29.754 48.791 1 23.43 12 ALA B N 1
ATOM 2641 C CA . ALA B 1 12 ? -45.656 -28.346 49.174 1 23.43 12 ALA B CA 1
ATOM 2642 C C . ALA B 1 12 ? -45.496 -27.452 47.948 1 23.43 12 ALA B C 1
ATOM 2644 O O . ALA B 1 12 ? -44.824 -27.824 46.983 1 23.43 12 ALA B O 1
ATOM 2645 N N . SER B 1 13 ? -46.484 -26.624 47.721 1 22.06 13 SER B N 1
ATOM 2646 C CA . SER B 1 13 ? -46.73 -25.577 46.735 1 22.06 13 SER B CA 1
ATOM 2647 C C . SER B 1 13 ? -45.585 -24.571 46.699 1 22.06 13 SER B C 1
ATOM 2649 O O . SER B 1 13 ? -45.274 -23.94 47.711 1 22.06 13 SER B O 1
ATOM 2651 N N . ILE B 1 14 ? -44.435 -24.882 46.087 1 25.67 14 ILE B N 1
ATOM 2652 C CA . ILE B 1 14 ? -43.263 -24.013 46.094 1 25.67 14 ILE B CA 1
ATOM 2653 C C . ILE B 1 14 ? -43.653 -22.618 45.611 1 25.67 14 ILE B C 1
ATOM 2655 O O . ILE B 1 14 ? -44.156 -22.458 44.497 1 25.67 14 ILE B O 1
ATOM 2659 N N . SER B 1 15 ? -44.134 -21.811 46.606 1 21.29 15 SER B N 1
ATOM 2660 C CA . SER B 1 15 ? -44.474 -20.408 46.387 1 21.29 15 SER B CA 1
ATOM 2661 C C . SER B 1 15 ? -43.332 -19.663 45.704 1 21.29 15 SER B C 1
ATOM 2663 O O . SER B 1 15 ? -42.177 -19.768 46.122 1 21.29 15 SER B O 1
ATOM 2665 N N . ARG B 1 16 ? -43.365 -19.5 44.373 1 25.45 16 ARG B N 1
ATOM 2666 C CA . ARG B 1 16 ? -42.424 -18.806 43.499 1 25.45 16 ARG B CA 1
ATOM 2667 C C . ARG B 1 16 ? -42.209 -17.368 43.958 1 25.45 16 ARG B C 1
ATOM 2669 O O . ARG B 1 16 ? -43.164 -16.598 44.073 1 25.45 16 ARG B O 1
ATOM 2676 N N . PRO B 1 17 ? -41.27 -17.188 44.984 1 24.85 17 PRO B N 1
ATOM 2677 C CA . PRO B 1 17 ? -41.153 -15.808 45.461 1 24.85 17 PRO B CA 1
ATOM 2678 C C . PRO B 1 17 ? -40.952 -14.807 44.325 1 24.85 17 PRO B C 1
ATOM 2680 O O . PRO B 1 17 ? -40.391 -15.155 43.283 1 24.85 17 PRO B O 1
ATOM 2683 N N . ALA B 1 18 ? -41.946 -13.887 44.158 1 27.23 18 ALA B N 1
ATOM 2684 C CA . ALA B 1 18 ? -42.035 -12.743 43.253 1 27.23 18 ALA B CA 1
ATOM 2685 C C . ALA B 1 18 ? -40.856 -11.795 43.45 1 27.23 18 ALA B C 1
ATOM 2687 O O . ALA B 1 18 ? -40.773 -11.101 44.467 1 27.23 18 ALA B O 1
ATOM 2688 N N . SER B 1 19 ? -39.597 -12.339 43.469 1 23.41 19 SER B N 1
ATOM 2689 C CA . SER B 1 19 ? -38.556 -11.369 43.793 1 23.41 19 SER B CA 1
ATOM 2690 C C . SER B 1 19 ? -38.652 -10.136 42.901 1 23.41 19 SER B C 1
ATOM 2692 O O . SER B 1 19 ? -38.578 -10.243 41.675 1 23.41 19 SER B O 1
ATOM 2694 N N . THR B 1 20 ? -39.496 -9.23 43.269 1 25.15 20 THR B N 1
ATOM 2695 C CA . THR B 1 20 ? -39.601 -7.915 42.648 1 25.15 20 THR B CA 1
ATOM 2696 C C . THR B 1 20 ? -38.241 -7.223 42.612 1 25.15 20 THR B C 1
ATOM 2698 O O . THR B 1 20 ? -37.74 -6.774 43.645 1 25.15 20 THR B O 1
ATOM 2701 N N . ALA B 1 21 ? -37.207 -7.787 42.12 1 27.85 21 ALA B N 1
ATOM 2702 C CA . ALA B 1 21 ? -35.966 -7.026 42.24 1 27.85 21 ALA B CA 1
ATOM 2703 C C . ALA B 1 21 ? -36.139 -5.607 41.706 1 27.85 21 ALA B C 1
ATOM 2705 O O . ALA B 1 21 ? -36.792 -5.398 40.681 1 27.85 21 ALA B O 1
ATOM 2706 N N . PRO B 1 22 ? -36.154 -4.641 42.65 1 27.03 22 PRO B N 1
ATOM 2707 C CA . PRO B 1 22 ? -36.309 -3.259 42.19 1 27.03 22 PRO B CA 1
ATOM 2708 C C . PRO B 1 22 ? -35.398 -2.923 41.012 1 27.03 22 PRO B C 1
ATOM 2710 O O . PRO B 1 22 ? -34.356 -3.558 40.831 1 27.03 22 PRO B O 1
ATOM 2713 N N . CYS B 1 23 ? -35.956 -2.544 39.83 1 25.8 23 CYS B N 1
ATOM 2714 C CA . CYS B 1 23 ? -35.324 -1.988 38.638 1 25.8 23 CYS B CA 1
ATOM 2715 C C . CYS B 1 23 ? -34.376 -0.852 39.003 1 25.8 23 CYS B C 1
ATOM 2717 O O . CYS B 1 23 ? -34.817 0.219 39.423 1 25.8 23 CYS B O 1
ATOM 2719 N N . ALA B 1 24 ? -33.339 -1.205 39.819 1 26.33 24 ALA B N 1
ATOM 2720 C CA . ALA B 1 24 ? -32.414 -0.104 40.07 1 26.33 24 ALA B CA 1
ATOM 2721 C C . ALA B 1 24 ? -32.207 0.736 38.813 1 26.33 24 ALA B C 1
ATOM 2723 O O . ALA B 1 24 ? -31.915 0.199 37.741 1 26.33 24 ALA B O 1
ATOM 2724 N N . VAL B 1 25 ? -32.954 1.791 38.707 1 28.76 25 VAL B N 1
ATOM 2725 C CA . VAL B 1 25 ? -32.729 2.878 37.759 1 28.76 25 VAL B CA 1
ATOM 2726 C C . VAL B 1 25 ? -31.234 3.171 37.654 1 28.76 25 VAL B C 1
ATOM 2728 O O . VAL B 1 25 ? -30.601 3.558 38.639 1 28.76 25 VAL B O 1
ATOM 2731 N N . ILE B 1 26 ? -30.509 2.329 36.937 1 27.28 26 ILE B N 1
ATOM 2732 C CA . ILE B 1 26 ? -29.129 2.691 36.631 1 27.28 26 ILE B CA 1
ATOM 2733 C C . ILE B 1 26 ? -29.05 4.175 36.281 1 27.28 26 ILE B C 1
ATOM 2735 O O . ILE B 1 26 ? -29.665 4.624 35.311 1 27.28 26 ILE B O 1
ATOM 2739 N N . ARG B 1 27 ? -28.951 4.995 37.351 1 26.44 27 ARG B N 1
ATOM 2740 C CA . ARG B 1 27 ? -28.584 6.386 37.102 1 26.44 27 ARG B CA 1
ATOM 2741 C C . ARG B 1 27 ? -27.528 6.485 36.005 1 26.44 27 ARG B C 1
ATOM 2743 O O . ARG B 1 27 ? -26.442 5.915 36.128 1 26.44 27 ARG B O 1
ATOM 2750 N N . LEU B 1 28 ? -28.003 6.542 34.796 1 27.84 28 LEU B N 1
ATOM 2751 C CA . LEU B 1 28 ? -27.171 7.001 33.688 1 27.84 28 LEU B CA 1
ATOM 2752 C C . LEU B 1 28 ? -26.2 8.082 34.15 1 27.84 28 LEU B C 1
ATOM 2754 O O . LEU B 1 28 ? -26.618 9.18 34.524 1 27.84 28 LEU B O 1
ATOM 2758 N N . LEU B 1 29 ? -25.239 7.698 34.983 1 27.26 29 LEU B N 1
ATOM 2759 C CA . LEU B 1 29 ? -24.178 8.678 35.192 1 27.26 29 LEU B CA 1
ATOM 2760 C C . LEU B 1 29 ? -23.918 9.476 33.919 1 27.26 29 LEU B C 1
ATOM 2762 O O . LEU B 1 29 ? -23.587 8.903 32.879 1 27.26 29 LEU B O 1
ATOM 2766 N N . THR B 1 30 ? -24.629 10.581 33.745 1 27.23 30 THR B N 1
ATOM 2767 C CA . THR B 1 30 ? -24.265 11.674 32.85 1 27.23 30 THR B CA 1
ATOM 2768 C C . THR B 1 30 ? -22.759 11.917 32.878 1 27.23 30 THR B C 1
ATOM 2770 O O . THR B 1 30 ? -22.217 12.373 33.887 1 27.23 30 THR B O 1
ATOM 2773 N N . LEU B 1 31 ? -21.953 10.918 32.479 1 29.62 31 LEU B N 1
ATOM 2774 C CA . LEU B 1 31 ? -20.558 11.267 32.233 1 29.62 31 LEU B CA 1
ATOM 2775 C C . LEU B 1 31 ? -20.425 12.737 31.847 1 29.62 31 LEU B C 1
ATOM 2777 O O . LEU B 1 31 ? -21.123 13.213 30.95 1 29.62 31 LEU B O 1
ATOM 2781 N N . ARG B 1 32 ? -20.02 13.612 32.756 1 30.08 32 ARG B N 1
ATOM 2782 C CA . ARG B 1 32 ? -19.592 15 32.611 1 30.08 32 ARG B CA 1
ATOM 2783 C C . ARG B 1 32 ? -18.954 15.237 31.246 1 30.08 32 ARG B C 1
ATOM 2785 O O . ARG B 1 32 ? -18.36 14.325 30.666 1 30.08 32 ARG B O 1
ATOM 2792 N N . HIS B 1 33 ? -19.425 16.275 30.557 1 32.3 33 HIS B N 1
ATOM 2793 C CA . HIS B 1 33 ? -18.999 16.954 29.339 1 32.3 33 HIS B CA 1
ATOM 2794 C C . HIS B 1 33 ? -17.478 16.981 29.226 1 32.3 33 HIS B C 1
ATOM 2796 O O . HIS B 1 33 ? -16.795 17.507 30.107 1 32.3 33 HIS B O 1
ATOM 2802 N N . GLY B 1 34 ? -16.851 15.928 28.83 1 35.52 34 GLY B N 1
ATOM 2803 C CA . GLY B 1 34 ? -15.439 16.002 28.488 1 35.52 34 GLY B CA 1
ATOM 2804 C C . GLY B 1 34 ? -14.994 17.397 28.091 1 35.52 34 GLY B C 1
ATOM 2805 O O . GLY B 1 34 ? -15.758 18.148 27.481 1 35.52 34 GLY B O 1
ATOM 2806 N N . GLU B 1 35 ? -14.159 18.078 28.846 1 35.71 35 GLU B N 1
ATOM 2807 C CA . GLU B 1 35 ? -13.523 19.347 28.504 1 35.71 35 GLU B CA 1
ATOM 2808 C C . GLU B 1 35 ? -13.344 19.486 26.995 1 35.71 35 GLU B C 1
ATOM 2810 O O . GLU B 1 35 ? -12.718 18.637 26.358 1 35.71 35 GLU B O 1
ATOM 2815 N N . ARG B 1 36 ? -14.321 20.036 26.291 1 37.89 36 ARG B N 1
ATOM 2816 C CA . ARG B 1 36 ? -14.271 20.505 24.91 1 37.89 36 ARG B CA 1
ATOM 2817 C C . ARG B 1 36 ? -12.934 21.172 24.606 1 37.89 36 ARG B C 1
ATOM 2819 O O . ARG B 1 36 ? -12.797 22.39 24.736 1 37.89 36 ARG B O 1
ATOM 2826 N N . ASN B 1 37 ? -11.871 20.63 25.033 1 44.52 37 ASN B N 1
ATOM 2827 C CA . ASN B 1 37 ? -10.659 21.248 24.505 1 44.52 37 ASN B CA 1
ATOM 2828 C C . ASN B 1 37 ? -10.709 21.371 22.985 1 44.52 37 ASN B C 1
ATOM 2830 O O . ASN B 1 37 ? -10.768 20.363 22.278 1 44.52 37 ASN B O 1
ATOM 2834 N N . ALA B 1 38 ? -11.248 22.515 22.558 1 46.46 38 ALA B N 1
ATOM 2835 C CA . ALA B 1 38 ? -11.63 22.985 21.229 1 46.46 38 ALA B CA 1
ATOM 2836 C C . ALA B 1 38 ? -10.453 22.908 20.26 1 46.46 38 ALA B C 1
ATOM 2838 O O . ALA B 1 38 ? -9.33 23.282 20.607 1 46.46 38 ALA B O 1
ATOM 2839 N N . MET B 1 39 ? -10.227 21.82 19.641 1 56.31 39 MET B N 1
ATOM 2840 C CA . MET B 1 39 ? -9.422 21.995 18.436 1 56.31 39 MET B CA 1
ATOM 2841 C C . MET B 1 39 ? -9.915 23.185 17.62 1 56.31 39 MET B C 1
ATOM 2843 O O . MET B 1 39 ? -11.075 23.221 17.205 1 56.31 39 MET B O 1
ATOM 2847 N N . SER B 1 40 ? -9.768 24.536 18.276 1 51.4 40 SER B N 1
ATOM 2848 C CA . SER B 1 40 ? -10.204 25.767 17.626 1 51.4 40 SER B CA 1
ATOM 2849 C C . SER B 1 40 ? -9.279 26.14 16.472 1 51.4 40 SER B C 1
ATOM 2851 O O . SER B 1 40 ? -8.196 25.569 16.328 1 51.4 40 SER B O 1
ATOM 2853 N N . ALA B 1 41 ? -9.751 27.051 15.725 1 50.61 41 ALA B N 1
ATOM 2854 C CA . ALA B 1 41 ? -8.891 27.786 14.802 1 50.61 41 ALA B CA 1
ATOM 2855 C C . ALA B 1 41 ? -7.635 28.292 15.506 1 50.61 41 ALA B C 1
ATOM 2857 O O . ALA B 1 41 ? -7.722 28.962 16.538 1 50.61 41 ALA B O 1
ATOM 2858 N N . ASP B 1 42 ? -6.566 27.545 15.428 1 54.65 42 ASP B N 1
ATOM 2859 C CA . ASP B 1 42 ? -5.34 27.71 16.203 1 54.65 42 ASP B CA 1
ATOM 2860 C C . ASP B 1 42 ? -4.872 29.163 16.188 1 54.65 42 ASP B C 1
ATOM 2862 O O . ASP B 1 42 ? -4.708 29.757 15.121 1 54.65 42 ASP B O 1
ATOM 2866 N N . GLN B 1 43 ? -5.165 29.801 17.246 1 60.55 43 GLN B N 1
ATOM 2867 C CA . GLN B 1 43 ? -4.62 31.102 17.62 1 60.55 43 GLN B CA 1
ATOM 2868 C C . GLN B 1 43 ? -3.198 30.969 18.158 1 60.55 43 GLN B C 1
ATOM 2870 O O . GLN B 1 43 ? -2.703 31.863 18.847 1 60.55 43 GLN B O 1
ATOM 2875 N N . THR B 1 44 ? -2.517 29.856 17.756 1 64.19 44 THR B N 1
ATOM 2876 C CA . THR B 1 44 ? -1.163 29.696 18.272 1 64.19 44 THR B CA 1
ATOM 2877 C C . THR B 1 44 ? -0.251 30.804 17.754 1 64.19 44 THR B C 1
ATOM 2879 O O . THR B 1 44 ? -0.122 30.992 16.542 1 64.19 44 THR B O 1
ATOM 2882 N N . PRO B 1 45 ? 0.186 31.526 18.75 1 75.17 45 PRO B N 1
ATOM 2883 C CA . PRO B 1 45 ? 1.068 32.61 18.31 1 75.17 45 PRO B CA 1
ATOM 2884 C C . PRO B 1 45 ? 2.304 32.102 17.572 1 75.17 45 PRO B C 1
ATOM 2886 O O . PRO B 1 45 ? 2.742 30.971 17.799 1 75.17 45 PRO B O 1
ATOM 2889 N N . LEU B 1 46 ? 2.761 32.923 16.686 1 80.29 46 LEU B N 1
ATOM 2890 C CA . LEU B 1 46 ? 3.991 32.59 15.977 1 80.29 46 LEU B CA 1
ATOM 2891 C C . LEU B 1 46 ? 5.193 32.652 16.914 1 80.29 46 LEU B C 1
ATOM 2893 O O . LEU B 1 46 ? 5.222 33.465 17.84 1 80.29 46 LEU B O 1
ATOM 2897 N N . PRO B 1 47 ? 6.127 31.819 16.727 1 79.3 47 PRO B N 1
ATOM 2898 C CA . PRO B 1 47 ? 7.335 31.892 17.553 1 79.3 47 PRO B CA 1
ATOM 2899 C C . PRO B 1 47 ? 8.095 33.204 17.372 1 79.3 47 PRO B C 1
ATOM 2901 O O . PRO B 1 47 ? 8.07 33.791 16.287 1 79.3 47 PRO B O 1
ATOM 2904 N N . PRO B 1 48 ? 8.705 33.598 18.555 1 83.88 48 PRO B N 1
ATOM 2905 C CA . PRO B 1 48 ? 9.574 34.766 18.397 1 83.88 48 PRO B CA 1
ATOM 2906 C C . PRO B 1 48 ? 10.749 34.505 17.458 1 83.88 48 PRO B C 1
ATOM 2908 O O . PRO B 1 48 ? 11.543 33.591 17.697 1 83.88 48 PRO B O 1
ATOM 2911 N N . TRP B 1 49 ? 10.908 35.367 16.428 1 85.19 49 TRP B N 1
ATOM 2912 C CA . TRP B 1 49 ? 11.824 35.067 15.333 1 85.19 49 TRP B CA 1
ATOM 2913 C C . TRP B 1 49 ? 13.274 35.162 15.796 1 85.19 49 TRP B C 1
ATOM 2915 O O . TRP B 1 49 ? 14.176 34.624 15.148 1 85.19 49 TRP B O 1
ATOM 2925 N N . ARG B 1 50 ? 13.54 35.726 16.938 1 85.1 50 ARG B N 1
ATOM 2926 C CA . ARG B 1 50 ? 14.92 35.863 17.394 1 85.1 50 ARG B CA 1
ATOM 2927 C C . ARG B 1 50 ? 15.351 34.647 18.206 1 85.1 50 ARG B C 1
ATOM 2929 O O . ARG B 1 50 ? 16.536 34.48 18.503 1 85.1 50 ARG B O 1
ATOM 2936 N N . SER B 1 51 ? 14.361 33.848 18.5 1 84.94 51 SER B N 1
ATOM 2937 C CA . SER B 1 51 ? 14.669 32.671 19.306 1 84.94 51 SER B CA 1
ATOM 2938 C C . SER B 1 51 ? 14.767 31.419 18.442 1 84.94 51 SER B C 1
ATOM 2940 O O . SER B 1 51 ? 13.748 30.862 18.029 1 84.94 51 SER B O 1
ATOM 2942 N N . GLN B 1 52 ? 15.954 30.955 18.343 1 83.53 52 GLN B N 1
ATOM 2943 C CA . GLN B 1 52 ? 16.171 29.731 17.579 1 83.53 52 GLN B CA 1
ATOM 2944 C C . GLN B 1 52 ? 15.505 28.536 18.255 1 83.53 52 GLN B C 1
ATOM 2946 O O . GLN B 1 52 ? 15.014 27.628 17.58 1 83.53 52 GLN B O 1
ATOM 2951 N N . GLU B 1 53 ? 15.486 28.533 19.549 1 87.69 53 GLU B N 1
ATOM 2952 C CA . GLU B 1 53 ? 14.966 27.424 20.344 1 87.69 53 GLU B CA 1
ATOM 2953 C C . GLU B 1 53 ? 13.474 27.221 20.098 1 87.69 53 GLU B C 1
ATOM 2955 O O . GLU B 1 53 ? 12.978 26.094 20.154 1 87.69 53 GLU B O 1
ATOM 2960 N N . ALA B 1 54 ? 12.815 28.28 19.786 1 87.88 54 ALA B N 1
ATOM 2961 C CA . ALA B 1 54 ? 11.371 28.219 19.571 1 87.88 54 ALA B CA 1
ATOM 2962 C C . ALA B 1 54 ? 11.039 27.479 18.279 1 87.88 54 ALA B C 1
ATOM 2964 O O . ALA B 1 54 ? 9.936 26.948 18.126 1 87.88 54 ALA B O 1
ATOM 2965 N N . TYR B 1 55 ? 12.07 27.414 17.369 1 91.73 55 TYR B N 1
ATOM 2966 C CA . TYR B 1 55 ? 11.831 26.787 16.074 1 91.73 55 TYR B CA 1
ATOM 2967 C C . TYR B 1 55 ? 12.338 25.35 16.062 1 91.73 55 TYR B C 1
ATOM 2969 O O . TYR B 1 55 ? 11.965 24.56 15.192 1 91.73 55 TYR B O 1
ATOM 2977 N N . ARG B 1 56 ? 13.115 24.978 16.979 1 90.21 56 ARG B N 1
ATOM 2978 C CA . ARG B 1 56 ? 13.846 23.715 16.985 1 90.21 56 ARG B CA 1
ATOM 2979 C C . ARG B 1 56 ? 12.888 22.528 16.97 1 90.21 56 ARG B C 1
ATOM 2981 O O . ARG B 1 56 ? 13.127 21.54 16.273 1 90.21 56 ARG B O 1
ATOM 2988 N N . PRO B 1 57 ? 11.814 22.616 17.671 1 89.9 57 PRO B N 1
ATOM 2989 C CA . PRO B 1 57 ? 10.914 21.46 17.682 1 89.9 57 PRO B CA 1
ATOM 2990 C C . PRO B 1 57 ? 10.367 21.124 16.297 1 89.9 57 PRO B C 1
ATOM 2992 O O . PRO B 1 57 ? 10.021 19.971 16.028 1 89.9 57 PRO B O 1
ATOM 2995 N N . LEU B 1 58 ? 10.347 22.053 15.381 1 92.38 58 LEU B N 1
ATOM 2996 C CA . LEU B 1 58 ? 9.77 21.86 14.055 1 92.38 58 LEU B CA 1
ATOM 2997 C C . LEU B 1 58 ? 10.627 20.913 13.222 1 92.38 58 LEU B C 1
ATOM 2999 O O . LEU B 1 58 ? 10.167 20.382 12.209 1 92.38 58 LEU B O 1
ATOM 3003 N N . LEU B 1 59 ? 11.846 20.694 13.627 1 90.77 59 LEU B N 1
ATOM 3004 C CA . LEU B 1 59 ? 12.723 19.78 12.904 1 90.77 59 LEU B CA 1
ATOM 3005 C C . LEU B 1 59 ? 12.178 18.357 12.944 1 90.77 59 LEU B C 1
ATOM 3007 O O . LEU B 1 59 ? 12.478 17.548 12.063 1 90.77 59 LEU B O 1
ATOM 3011 N N . ALA B 1 60 ? 11.329 18.103 13.885 1 88.67 60 ALA B N 1
ATOM 3012 C CA . ALA B 1 60 ? 10.757 16.767 14.033 1 88.67 60 ALA B CA 1
ATOM 3013 C C . ALA B 1 60 ? 9.351 16.704 13.444 1 88.67 60 ALA B C 1
ATOM 3015 O O . ALA B 1 60 ? 8.697 15.659 13.494 1 88.67 60 ALA B O 1
ATOM 3016 N N . ALA B 1 61 ? 8.925 17.812 12.888 1 91.33 61 ALA B N 1
ATOM 3017 C CA . ALA B 1 61 ? 7.556 17.888 12.386 1 91.33 61 ALA B CA 1
ATOM 3018 C C . ALA B 1 61 ? 7.392 17.063 11.113 1 91.33 61 ALA B C 1
ATOM 3020 O O . ALA B 1 61 ? 8.34 16.91 10.339 1 91.33 61 ALA B O 1
ATOM 3021 N N . ASP B 1 62 ? 6.212 16.538 10.939 1 89.43 62 ASP B N 1
ATOM 3022 C CA . ASP B 1 62 ? 5.898 15.876 9.677 1 89.43 62 ASP B CA 1
ATOM 3023 C C . ASP B 1 62 ? 5.304 16.861 8.673 1 89.43 62 ASP B C 1
ATOM 3025 O O . ASP B 1 62 ? 5.16 18.048 8.971 1 89.43 62 ASP B O 1
ATOM 3029 N N . THR B 1 63 ? 4.974 16.427 7.517 1 90.11 63 THR B N 1
ATOM 3030 C CA . THR B 1 63 ? 4.583 17.311 6.425 1 90.11 63 THR B CA 1
ATOM 3031 C C . THR B 1 63 ? 3.256 17.997 6.734 1 90.11 63 THR B C 1
ATOM 3033 O O . THR B 1 63 ? 3.02 19.128 6.301 1 90.11 63 THR B O 1
ATOM 3036 N N . ALA B 1 64 ? 2.399 17.325 7.499 1 91.26 64 ALA B N 1
ATOM 3037 C CA . ALA B 1 64 ? 1.123 17.94 7.856 1 91.26 64 ALA B CA 1
ATOM 3038 C C . ALA B 1 64 ? 1.335 19.191 8.703 1 91.26 64 ALA B C 1
ATOM 3040 O O . ALA B 1 64 ? 0.683 20.215 8.483 1 91.26 64 ALA B O 1
ATOM 3041 N N . VAL B 1 65 ? 2.232 19.075 9.617 1 91.41 65 VAL B N 1
ATOM 3042 C CA . VAL B 1 65 ? 2.522 20.202 10.497 1 91.41 65 VAL B CA 1
ATOM 3043 C C . VAL B 1 65 ? 3.21 21.312 9.704 1 91.41 65 VAL B C 1
ATOM 3045 O O . VAL B 1 65 ? 2.898 22.492 9.878 1 91.41 65 VAL B O 1
ATOM 3048 N N . TRP B 1 66 ? 4.092 20.932 8.809 1 92.48 66 TRP B N 1
ATOM 3049 C CA . TRP B 1 66 ? 4.757 21.933 7.982 1 92.48 66 TRP B CA 1
ATOM 3050 C C . TRP B 1 66 ? 3.75 22.68 7.115 1 92.48 66 TRP B C 1
ATOM 3052 O O . TRP B 1 66 ? 3.807 23.907 7.003 1 92.48 66 TRP B O 1
ATOM 3062 N N . ALA B 1 67 ? 2.91 21.944 6.532 1 92.08 67 ALA B N 1
ATOM 3063 C CA . ALA B 1 67 ? 1.884 22.582 5.711 1 92.08 67 ALA B CA 1
ATOM 3064 C C . ALA B 1 67 ? 1.062 23.572 6.532 1 92.08 67 ALA B C 1
ATOM 3066 O O . ALA B 1 67 ? 0.753 24.67 6.064 1 92.08 67 ALA B O 1
ATOM 3067 N N . TRP B 1 68 ? 0.771 23.196 7.695 1 91.93 68 TRP B N 1
ATOM 3068 C CA . TRP B 1 68 ? 0.006 24.073 8.576 1 91.93 68 TRP B CA 1
ATOM 3069 C C . TRP B 1 68 ? 0.814 25.312 8.947 1 91.93 68 TRP B C 1
ATOM 3071 O O . TRP B 1 68 ? 0.297 26.431 8.915 1 91.93 68 TRP B O 1
ATOM 3081 N N . GLU B 1 69 ? 2.082 25.143 9.289 1 92.03 69 GLU B N 1
ATOM 3082 C CA . GLU B 1 69 ? 2.945 26.248 9.694 1 92.03 69 GLU B CA 1
ATOM 3083 C C . GLU B 1 69 ? 3.066 27.29 8.586 1 92.03 69 GLU B C 1
ATOM 3085 O O . GLU B 1 69 ? 2.953 28.491 8.841 1 92.03 69 GLU B O 1
ATOM 3090 N N . PHE B 1 70 ? 3.209 26.886 7.386 1 92.31 70 PHE B N 1
ATOM 3091 C CA . PHE B 1 70 ? 3.283 27.82 6.269 1 92.31 70 PHE B CA 1
ATOM 3092 C C . PHE B 1 70 ? 1.912 28.412 5.966 1 92.31 70 PHE B C 1
ATOM 3094 O O . PHE B 1 70 ? 1.793 29.607 5.689 1 92.31 70 PHE B O 1
ATOM 3101 N N . GLY B 1 71 ? 0.947 27.577 6.088 1 89.78 71 GLY B N 1
ATOM 3102 C CA . GLY B 1 71 ? -0.403 28.019 5.775 1 89.78 71 GLY B CA 1
ATOM 3103 C C . GLY B 1 71 ? -0.909 29.098 6.714 1 89.78 71 GLY B C 1
ATOM 3104 O O . GLY B 1 71 ? -1.542 30.062 6.276 1 89.78 71 GLY B O 1
ATOM 3105 N N . ARG B 1 72 ? -0.639 28.887 7.946 1 88.75 72 ARG B N 1
ATOM 3106 C CA . ARG B 1 72 ? -1.176 29.854 8.898 1 88.75 72 ARG B CA 1
ATOM 3107 C C . ARG B 1 72 ? -0.48 31.204 8.759 1 88.75 72 ARG B C 1
ATOM 3109 O O . ARG B 1 72 ? -1.054 32.242 9.094 1 88.75 72 ARG B O 1
ATOM 3116 N N . ARG B 1 73 ? 0.707 31.236 8.275 1 88.95 73 ARG B N 1
ATOM 3117 C CA . ARG B 1 73 ? 1.416 32.488 8.031 1 88.95 73 ARG B CA 1
ATOM 3118 C C . ARG B 1 73 ? 0.851 33.208 6.811 1 88.95 73 ARG B C 1
ATOM 3120 O O . ARG B 1 73 ? 0.866 34.439 6.748 1 88.95 73 ARG B O 1
ATOM 3127 N N . GLY B 1 74 ? 0.435 32.401 5.903 1 83.43 74 GLY B N 1
ATOM 3128 C CA . GLY B 1 74 ? -0.234 32.996 4.758 1 83.43 74 GLY B CA 1
ATOM 3129 C C . GLY B 1 74 ? -1.597 33.571 5.095 1 83.43 74 GLY B C 1
ATOM 3130 O O . GLY B 1 74 ? -1.978 34.623 4.578 1 83.43 74 GLY B O 1
ATOM 3131 N N . ALA B 1 75 ? -2.312 32.836 5.932 1 75.8 75 ALA B N 1
ATOM 3132 C CA . ALA B 1 75 ? -3.635 33.293 6.35 1 75.8 75 ALA B CA 1
ATOM 3133 C C . ALA B 1 75 ? -3.536 34.569 7.182 1 75.8 75 ALA B C 1
ATOM 3135 O O .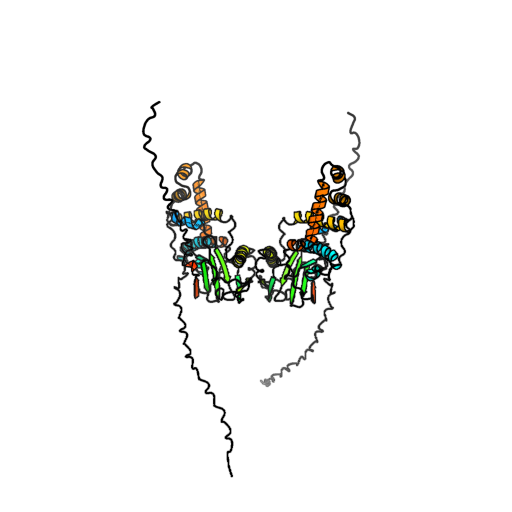 ALA B 1 75 ? -4.431 35.417 7.138 1 75.8 75 ALA B O 1
ATOM 3136 N N . ALA B 1 76 ? -2.553 34.581 8.009 1 66 76 ALA B N 1
ATOM 3137 C CA . ALA B 1 76 ? -2.345 35.775 8.826 1 66 76 ALA B CA 1
ATOM 3138 C C . ALA B 1 76 ? -2.115 37.004 7.951 1 66 76 ALA B C 1
ATOM 3140 O O . ALA B 1 76 ? -2.576 38.101 8.278 1 66 76 ALA B O 1
ATOM 3141 N N . ILE B 1 77 ? -1.492 36.712 6.832 1 56.7 77 ILE B N 1
ATOM 3142 C CA . ILE B 1 77 ? -1.228 37.802 5.899 1 56.7 77 ILE B CA 1
ATOM 3143 C C . ILE B 1 77 ? -2.518 38.187 5.177 1 56.7 77 ILE B C 1
ATOM 3145 O O . ILE B 1 77 ? -2.797 39.372 4.981 1 56.7 77 ILE B O 1
ATOM 3149 N N . GLN B 1 78 ? -3.345 37.008 4.848 1 54.16 78 GLN B N 1
ATOM 3150 C CA . GLN B 1 78 ? -4.562 37.251 4.081 1 54.16 78 GLN B CA 1
ATOM 3151 C C . GLN B 1 78 ? -5.691 37.744 4.981 1 54.16 78 GLN B C 1
ATOM 3153 O O . GLN B 1 78 ? -6.621 38.406 4.513 1 54.16 78 GLN B O 1
ATOM 3158 N N . ALA B 1 79 ? -5.91 37.145 6.225 1 51.41 79 ALA B N 1
ATOM 3159 C CA . ALA B 1 79 ? -6.967 37.684 7.077 1 51.41 79 ALA B CA 1
ATOM 3160 C C . ALA B 1 79 ? -7.061 39.201 6.941 1 51.41 79 ALA B C 1
ATOM 3162 O O . ALA B 1 79 ? -8.143 39.777 7.081 1 51.41 79 ALA B O 1
ATOM 3163 N N . GLU B 1 80 ? -6.075 39.936 6.735 1 42.19 80 GLU B N 1
ATOM 3164 C CA . GLU B 1 80 ? -6.356 41.304 6.308 1 42.19 80 GLU B CA 1
ATOM 3165 C C . GLU B 1 80 ? -7.071 41.325 4.96 1 42.19 80 GLU B C 1
ATOM 3167 O O . GLU B 1 80 ? -7.672 42.335 4.587 1 42.19 80 GLU B O 1
ATOM 3172 N N . GLY B 1 81 ? -6.925 40.359 4.052 1 36.39 81 GLY B N 1
ATOM 3173 C CA . GLY B 1 81 ? -7.75 40.135 2.876 1 36.39 81 GLY B CA 1
ATOM 3174 C C . GLY B 1 81 ? -8.671 38.938 3.012 1 36.39 81 GLY B C 1
ATOM 3175 O O . GLY B 1 81 ? -8.599 38.201 3.997 1 36.39 81 GLY B O 1
ATOM 3176 N N . PRO B 1 82 ? -9.79 38.781 2.236 1 35 82 PRO B N 1
ATOM 3177 C CA . PRO B 1 82 ? -10.92 37.86 2.379 1 35 82 PRO B CA 1
ATOM 3178 C C . PRO B 1 82 ? -10.48 36.42 2.629 1 35 82 PRO B C 1
ATOM 3180 O O . PRO B 1 82 ? -11.211 35.646 3.252 1 35 82 PRO B O 1
ATOM 3183 N N . SER B 1 83 ? -9.616 35.938 1.809 1 37.44 83 SER B N 1
ATOM 3184 C CA . SER B 1 83 ? -9.524 34.502 1.567 1 37.44 83 SER B CA 1
ATOM 3185 C C . SER B 1 83 ? -8.716 33.808 2.658 1 37.44 83 SER B C 1
ATOM 3187 O O . SER B 1 83 ? -7.678 33.204 2.38 1 37.44 83 SER B O 1
ATOM 3189 N N . GLY B 1 84 ? -8.495 34.141 3.826 1 41.02 84 GLY B N 1
ATOM 3190 C CA . GLY B 1 84 ? -7.6 33.494 4.773 1 41.02 84 GLY B CA 1
ATOM 3191 C C . GLY B 1 84 ? -8.042 32.093 5.151 1 41.02 84 GLY B C 1
ATOM 3192 O O . GLY B 1 84 ? -8.738 31.905 6.151 1 41.02 84 GLY B O 1
ATOM 3193 N N . VAL B 1 85 ? -8.277 31.084 4.256 1 47.94 85 VAL B N 1
ATOM 3194 C CA . VAL B 1 85 ? -8.964 29.802 4.131 1 47.94 85 VAL B CA 1
ATOM 3195 C C . VAL B 1 85 ? -8.24 28.745 4.961 1 47.94 85 VAL B C 1
ATOM 3197 O O . VAL B 1 85 ? -8.548 27.554 4.867 1 47.94 85 VAL B O 1
ATOM 3200 N N . VAL B 1 86 ? -7.083 28.837 5.67 1 55.88 86 VAL B N 1
ATOM 3201 C CA . VAL B 1 86 ? -6.469 27.585 6.101 1 55.88 86 VAL B CA 1
ATOM 3202 C C . VAL B 1 86 ? -7.377 26.883 7.107 1 55.88 86 VAL B C 1
ATOM 3204 O O . VAL B 1 86 ? -7.579 25.669 7.029 1 55.88 86 VAL B O 1
ATOM 3207 N N . PRO B 1 87 ? -7.987 27.612 8.142 1 57.8 87 PRO B N 1
ATOM 3208 C CA . PRO B 1 87 ? -8.615 26.992 9.311 1 57.8 87 PRO B CA 1
ATOM 3209 C C . PRO B 1 87 ? -9.743 26.034 8.936 1 57.8 87 PRO B C 1
ATOM 3211 O O . PRO B 1 87 ? -9.968 25.038 9.629 1 57.8 87 PRO B O 1
ATOM 3214 N N . ASP B 1 88 ? -10.199 26.078 7.684 1 71.77 88 ASP B N 1
ATOM 3215 C CA . ASP B 1 88 ? -11.376 25.248 7.449 1 71.77 88 ASP B CA 1
ATOM 3216 C C . ASP B 1 88 ? -10.99 23.92 6.801 1 71.77 88 ASP B C 1
ATOM 3218 O O . ASP B 1 88 ? -11.833 23.034 6.639 1 71.77 88 ASP B O 1
ATOM 3222 N N . LEU B 1 89 ? -9.658 23.873 6.731 1 81.68 89 LEU B N 1
ATOM 3223 C CA . LEU B 1 89 ? -9.231 22.655 6.053 1 81.68 89 LEU B CA 1
ATOM 3224 C C . LEU B 1 89 ? -8.657 21.652 7.048 1 81.68 89 LEU B C 1
ATOM 3226 O O . LEU B 1 89 ? -8.473 20.478 6.717 1 81.68 89 LEU B O 1
ATOM 3230 N N . CYS B 1 90 ? -8.418 22.17 8.259 1 88.51 90 CYS B N 1
ATOM 3231 C CA . CYS B 1 90 ? -7.817 21.244 9.211 1 88.51 90 CYS B CA 1
ATOM 3232 C C . CYS B 1 90 ? -8.261 21.56 10.635 1 88.51 90 CYS B C 1
ATOM 3234 O O . CYS B 1 90 ? -8.891 22.59 10.878 1 88.51 90 CYS B O 1
ATOM 3236 N N . PHE B 1 91 ? -8.082 20.615 11.521 1 89.52 91 PHE B N 1
ATOM 3237 C CA . PHE B 1 91 ? -8.23 20.74 12.966 1 89.52 91 PHE B CA 1
ATOM 3238 C C . PHE B 1 91 ? -6.868 20.812 13.646 1 89.52 91 PHE B C 1
ATOM 3240 O O . PHE B 1 91 ? -5.977 20.013 13.348 1 89.52 91 PHE B O 1
ATOM 3247 N N . VAL B 1 92 ? -6.772 21.825 14.468 1 89.54 92 VAL B N 1
ATOM 3248 C CA . VAL B 1 92 ? -5.483 21.981 15.134 1 89.54 92 VAL B CA 1
ATOM 3249 C C . VAL B 1 92 ? -5.683 22.011 16.647 1 89.54 92 VAL B C 1
ATOM 3251 O O . VAL B 1 92 ? -6.66 22.58 17.139 1 89.54 92 VAL B O 1
ATOM 3254 N N . GLY B 1 93 ? -4.835 21.36 17.362 1 87.17 93 GLY B N 1
ATOM 3255 C CA . GLY B 1 93 ? -4.834 21.344 18.816 1 87.17 93 GLY B CA 1
ATOM 3256 C C . GLY B 1 93 ? -3.477 21.012 19.408 1 87.17 93 GLY B C 1
ATOM 3257 O O . GLY B 1 93 ? -2.482 20.926 18.685 1 87.17 93 GLY B O 1
ATOM 3258 N N . GLU B 1 94 ? -3.492 20.955 20.689 1 86.84 94 GLU B N 1
ATOM 3259 C CA . GLU B 1 94 ? -2.252 20.628 21.387 1 86.84 94 GLU B CA 1
ATOM 3260 C C . GLU B 1 94 ? -1.826 19.189 21.111 1 86.84 94 GLU B C 1
ATOM 3262 O O . GLU B 1 94 ? -2.67 18.309 20.935 1 86.84 94 GLU B O 1
ATOM 3267 N N . GLY B 1 95 ? -0.532 19.03 21.076 1 88.09 95 GLY B N 1
ATOM 3268 C CA . GLY B 1 95 ? -0.01 17.681 20.928 1 88.09 95 GLY B CA 1
ATOM 3269 C C . GLY B 1 95 ? -0.174 16.837 22.178 1 88.09 95 GLY B C 1
ATOM 3270 O O . GLY B 1 95 ? -0.564 17.346 23.23 1 88.09 95 GLY B O 1
ATOM 3271 N N . PRO B 1 96 ? 0.077 15.608 21.961 1 88.65 96 PRO B N 1
ATOM 3272 C CA . PRO B 1 96 ? -0.026 14.739 23.136 1 88.65 96 PRO B CA 1
ATOM 3273 C C . PRO B 1 96 ? 1.084 14.99 24.154 1 88.65 96 PRO B C 1
ATOM 3275 O O . PRO B 1 96 ? 2.216 15.299 23.776 1 88.65 96 PRO B O 1
ATOM 3278 N N . GLY B 1 97 ? 0.587 14.836 25.421 1 83.82 97 GLY B N 1
ATOM 3279 C CA . GLY B 1 97 ? 1.521 15.001 26.523 1 83.82 97 GLY B CA 1
ATOM 3280 C C . GLY B 1 97 ? 2.361 16.259 26.412 1 83.82 97 GLY B C 1
ATOM 3281 O O . GLY B 1 97 ? 1.823 17.358 26.256 1 83.82 97 GLY B O 1
ATOM 3282 N N . ALA B 1 98 ? 3.695 16.002 26.336 1 79.94 98 ALA B N 1
ATOM 3283 C CA . ALA B 1 98 ? 4.628 17.126 26.31 1 79.94 98 ALA B CA 1
ATOM 3284 C C . ALA B 1 98 ? 5.167 17.36 24.901 1 79.94 98 ALA B C 1
ATOM 3286 O O . ALA B 1 98 ? 6.217 17.983 24.727 1 79.94 98 ALA B O 1
ATOM 3287 N N . ASP B 1 99 ? 4.436 16.873 23.987 1 86.34 99 ASP B N 1
ATOM 3288 C CA . ASP B 1 99 ? 4.847 17.1 22.604 1 86.34 99 ASP B CA 1
ATOM 3289 C C . ASP B 1 99 ? 4.759 18.58 22.241 1 86.34 99 ASP B C 1
ATOM 3291 O O . ASP B 1 99 ? 3.691 19.187 22.342 1 86.34 99 ASP B O 1
ATOM 3295 N N . PRO B 1 100 ? 5.821 19.145 21.901 1 87.85 100 PRO B N 1
ATOM 3296 C CA . PRO B 1 100 ? 5.806 20.57 21.563 1 87.85 100 PRO B CA 1
ATOM 3297 C C . PRO B 1 100 ? 5.105 20.854 20.237 1 87.85 100 PRO B C 1
ATOM 3299 O O . PRO B 1 100 ? 4.775 22.006 19.942 1 87.85 100 PRO B O 1
ATOM 3302 N N . LEU B 1 101 ? 4.922 19.833 19.466 1 89.96 101 LEU B N 1
ATOM 3303 C CA . LEU B 1 101 ? 4.286 20.026 18.168 1 89.96 101 LEU B CA 1
ATOM 3304 C C . LEU B 1 101 ? 2.769 19.939 18.287 1 89.96 101 LEU B C 1
ATOM 3306 O O . LEU B 1 101 ? 2.247 19.112 19.039 1 89.96 101 LEU B O 1
ATOM 3310 N N . PRO B 1 102 ? 2.116 20.787 17.506 1 89.31 102 PRO B N 1
ATOM 3311 C CA . PRO B 1 102 ? 0.653 20.713 17.519 1 89.31 102 PRO B CA 1
ATOM 3312 C C . PRO B 1 102 ? 0.119 19.475 16.801 1 89.31 102 PRO B C 1
ATOM 3314 O O . PRO B 1 102 ? 0.834 18.863 16.004 1 89.31 102 PRO B O 1
ATOM 3317 N N . THR B 1 103 ? -1.057 19.16 17.174 1 90.9 103 THR B N 1
ATOM 3318 C CA . THR B 1 103 ? -1.811 18.162 16.423 1 90.9 103 THR B CA 1
ATOM 3319 C C . THR B 1 103 ? -2.539 18.806 15.247 1 90.9 103 THR B C 1
ATOM 3321 O O . THR B 1 103 ? -3.339 19.726 15.433 1 90.9 103 THR B O 1
ATOM 3324 N N . VAL B 1 104 ? -2.162 18.398 14.096 1 91.69 104 VAL B N 1
ATOM 3325 C CA . VAL B 1 104 ? -2.799 18.914 12.89 1 91.69 104 VAL B CA 1
ATOM 3326 C C . VAL B 1 104 ? -3.491 17.776 12.143 1 91.69 104 VAL B C 1
ATOM 3328 O O . VAL B 1 104 ? -2.843 16.811 11.731 1 91.69 104 VAL B O 1
ATOM 3331 N N . LEU B 1 105 ? -4.769 17.905 12.008 1 93.17 105 LEU B N 1
ATOM 3332 C CA . LEU B 1 105 ? -5.562 16.952 11.24 1 93.17 105 LEU B CA 1
ATOM 3333 C C . LEU B 1 105 ? -6.256 17.641 10.07 1 93.17 105 LEU B C 1
ATOM 3335 O O . LEU B 1 105 ? -7.299 18.275 10.247 1 93.17 105 LEU B O 1
ATOM 3339 N N . TRP B 1 106 ? -5.614 17.456 8.958 1 92.09 106 TRP B N 1
ATOM 3340 C CA . TRP B 1 106 ? -6.294 17.961 7.77 1 92.09 106 TRP B CA 1
ATOM 3341 C C . TRP B 1 106 ? -7.533 17.129 7.456 1 92.09 106 TRP B C 1
ATOM 3343 O O . TRP B 1 106 ? -7.522 15.906 7.611 1 92.09 106 TRP B O 1
ATOM 3353 N N . ARG B 1 107 ? -8.559 17.838 7.066 1 92.24 107 ARG B N 1
ATOM 3354 C CA . ARG B 1 107 ? -9.719 17.085 6.601 1 92.24 107 ARG B CA 1
ATOM 3355 C C . ARG B 1 107 ? -9.338 16.135 5.471 1 92.24 107 ARG B C 1
ATOM 3357 O O . ARG B 1 107 ? -8.575 16.503 4.575 1 92.24 107 ARG B O 1
ATOM 3364 N N . TRP B 1 108 ? -9.902 14.892 5.537 1 90.35 108 TRP B N 1
ATOM 3365 C CA . TRP B 1 108 ? -9.465 13.875 4.586 1 90.35 108 TRP B CA 1
ATOM 3366 C C . TRP B 1 108 ? -9.847 14.261 3.161 1 90.35 108 TRP B C 1
ATOM 3368 O O . TRP B 1 108 ? -9.207 13.826 2.201 1 90.35 108 TRP B O 1
ATOM 3378 N N . GLN B 1 109 ? -10.823 15.093 2.966 1 87.65 109 GLN B N 1
ATOM 3379 C CA . GLN B 1 109 ? -11.214 15.573 1.645 1 87.65 109 GLN B CA 1
ATOM 3380 C C . GLN B 1 109 ? -10.132 16.464 1.042 1 87.65 109 GLN B C 1
ATOM 3382 O O . GLN B 1 109 ? -10.023 16.575 -0.181 1 87.65 109 GLN B O 1
ATOM 3387 N N . ALA B 1 110 ? -9.412 17.063 1.953 1 88.72 110 ALA B N 1
ATOM 3388 C CA . ALA B 1 110 ? -8.321 17.929 1.513 1 88.72 110 ALA B CA 1
ATOM 3389 C C . ALA B 1 110 ? -7.007 17.158 1.43 1 88.72 110 ALA B C 1
ATOM 3391 O O . ALA B 1 110 ? -6.224 17.352 0.498 1 88.72 110 ALA B O 1
ATOM 3392 N N . ASP B 1 111 ? -6.79 16.372 2.414 1 89.75 111 ASP B N 1
ATOM 3393 C CA . ASP B 1 111 ? -5.569 15.573 2.457 1 89.75 111 ASP B CA 1
ATOM 3394 C C . ASP B 1 111 ? -5.807 14.175 1.891 1 89.75 111 ASP B C 1
ATOM 3396 O O . ASP B 1 111 ? -6.145 13.25 2.632 1 89.75 111 ASP B O 1
ATOM 3400 N N . ARG B 1 112 ? -5.389 13.975 0.766 1 82.23 112 ARG B N 1
ATOM 3401 C CA . ARG B 1 112 ? -5.702 12.724 0.082 1 82.23 112 ARG B CA 1
ATOM 3402 C C . ARG B 1 112 ? -4.67 11.65 0.408 1 82.23 112 ARG B C 1
ATOM 3404 O O . ARG B 1 112 ? -4.796 10.507 -0.037 1 82.23 112 ARG B O 1
ATOM 3411 N N . SER B 1 113 ? -3.686 12.035 1.194 1 85.52 113 SER B N 1
ATOM 3412 C CA . SER B 1 113 ? -2.654 11.07 1.561 1 85.52 113 SER B CA 1
ATOM 3413 C C . SER B 1 113 ? -3.098 10.208 2.739 1 85.52 113 SER B C 1
ATOM 3415 O O . SER B 1 113 ? -2.43 9.232 3.088 1 85.52 113 SER B O 1
ATOM 3417 N N . VAL B 1 114 ? -4.241 10.504 3.271 1 92.07 114 VAL B N 1
ATOM 3418 C CA . VAL B 1 114 ? -4.714 9.787 4.451 1 92.07 114 VAL B CA 1
ATOM 3419 C C . VAL B 1 114 ? -5.619 8.633 4.026 1 92.07 114 VAL B C 1
ATOM 3421 O O . VAL B 1 114 ? -6.528 8.815 3.213 1 92.07 114 VAL B O 1
ATOM 3424 N N . PRO B 1 115 ? -5.363 7.441 4.602 1 94.33 115 PRO B N 1
ATOM 3425 C CA . PRO B 1 115 ? -6.296 6.345 4.329 1 94.33 115 PRO B CA 1
ATOM 3426 C C . PRO B 1 115 ? -7.709 6.634 4.833 1 94.33 115 PRO B C 1
ATOM 3428 O O . PRO B 1 115 ? -7.879 7.151 5.94 1 94.33 115 PRO B O 1
ATOM 3431 N N . VAL B 1 116 ? -8.71 6.363 4.03 1 95.55 116 VAL B N 1
ATOM 3432 C CA . VAL B 1 116 ? -10.113 6.515 4.403 1 95.55 116 VAL B CA 1
ATOM 3433 C C . VAL B 1 116 ? -10.758 5.14 4.558 1 95.55 116 VAL B C 1
ATOM 3435 O O . VAL B 1 116 ? -10.707 4.316 3.642 1 95.55 116 VAL B O 1
ATOM 3438 N N . LEU B 1 117 ? -11.405 4.934 5.717 1 96.98 117 LEU B N 1
ATOM 3439 C CA . LEU B 1 117 ? -11.854 3.587 6.054 1 96.98 117 LEU B CA 1
ATOM 3440 C C . LEU B 1 117 ? -13.356 3.566 6.319 1 96.98 117 LEU B C 1
ATOM 3442 O O . LEU B 1 117 ? -13.938 4.584 6.7 1 96.98 117 LEU B O 1
ATOM 3446 N N . SER B 1 118 ? -13.938 2.443 6.1 1 96.81 118 SER B N 1
ATOM 3447 C CA . SER B 1 118 ? -15.205 2.024 6.689 1 96.81 118 SER B CA 1
ATOM 3448 C C . SER B 1 118 ? -15.005 0.871 7.667 1 96.81 118 SER B C 1
ATOM 3450 O O . SER B 1 118 ? -14.21 -0.036 7.411 1 96.81 118 SER B O 1
ATOM 3452 N N . LEU B 1 119 ? -15.687 0.969 8.742 1 97 119 LEU B N 1
ATOM 3453 C CA . LEU B 1 119 ? -15.503 0 9.817 1 97 119 LEU B CA 1
ATOM 3454 C C . LEU B 1 119 ? -16.77 -0.822 10.03 1 97 119 LEU B C 1
ATOM 3456 O O . LEU B 1 119 ? -17.88 -0.291 9.952 1 97 119 LEU B O 1
ATOM 3460 N N . THR B 1 120 ? -16.608 -2.057 10.303 1 95.7 120 THR B N 1
ATOM 3461 C CA . THR B 1 120 ? -17.688 -2.946 10.714 1 95.7 120 THR B CA 1
ATOM 3462 C C . THR B 1 120 ? -17.36 -3.618 12.044 1 95.7 120 THR B C 1
ATOM 3464 O O . THR B 1 120 ? -16.214 -4.002 12.285 1 95.7 120 THR B O 1
ATOM 3467 N N . PRO B 1 121 ? -18.387 -3.663 12.934 1 96.27 121 PRO B N 1
ATOM 3468 C CA . PRO B 1 121 ? -18.123 -4.283 14.235 1 96.27 121 PRO B CA 1
ATOM 3469 C C . PRO B 1 121 ? -17.602 -5.713 14.111 1 96.27 121 PRO B C 1
ATOM 3471 O O . PRO B 1 121 ? -18.014 -6.449 13.211 1 96.27 121 PRO B O 1
ATOM 3474 N N . ALA B 1 122 ? -16.673 -6.001 14.961 1 96.17 122 ALA B N 1
ATOM 3475 C CA . ALA B 1 122 ? -16.097 -7.342 15.027 1 96.17 122 ALA B CA 1
ATOM 3476 C C . ALA B 1 122 ? -16.027 -7.839 16.468 1 96.17 122 ALA B C 1
ATOM 3478 O O . ALA B 1 122 ? -16.239 -7.069 17.408 1 96.17 122 ALA B O 1
ATOM 3479 N N . SER B 1 123 ? -15.836 -9.171 16.574 1 93.76 123 SER B N 1
ATOM 3480 C CA . SER B 1 123 ? -15.621 -9.747 17.898 1 93.76 123 SER B CA 1
ATOM 3481 C C . SER B 1 123 ? -14.319 -9.246 18.514 1 93.76 123 SER B C 1
ATOM 3483 O O . SER B 1 123 ? -13.333 -9.034 17.805 1 93.76 123 SER B O 1
ATOM 3485 N N . ALA B 1 124 ? -14.399 -9.166 19.86 1 89.62 124 ALA B N 1
ATOM 3486 C CA . ALA B 1 124 ? -13.203 -8.741 20.583 1 89.62 124 ALA B CA 1
ATOM 3487 C C . ALA B 1 124 ? -12.063 -9.737 20.389 1 89.62 124 ALA B C 1
ATOM 3489 O O . ALA B 1 124 ? -10.893 -9.393 20.569 1 89.62 124 ALA B O 1
ATOM 3490 N N . TYR B 1 125 ? -12.419 -10.947 19.987 1 91.2 125 TYR B N 1
ATOM 3491 C CA . TYR B 1 125 ? -11.417 -11.998 19.851 1 91.2 125 TYR B CA 1
ATOM 3492 C C . TYR B 1 125 ? -10.996 -12.166 18.396 1 91.2 125 TYR B C 1
ATOM 3494 O O . TYR B 1 125 ? -10.158 -13.013 18.08 1 91.2 125 TYR B O 1
ATOM 3502 N N . ASP B 1 126 ? -11.561 -11.339 17.536 1 92.72 126 ASP B N 1
ATOM 3503 C CA . ASP B 1 126 ? -11.15 -11.38 16.136 1 92.72 126 ASP B CA 1
ATOM 3504 C C . ASP B 1 126 ? -9.726 -10.857 15.966 1 92.72 126 ASP B C 1
ATOM 3506 O O . ASP B 1 126 ? -9.463 -9.673 16.189 1 92.72 126 ASP B O 1
ATOM 3510 N N . PRO B 1 127 ? -8.86 -11.739 15.559 1 89.36 127 PRO B N 1
ATOM 3511 C CA . PRO B 1 127 ? -7.464 -11.309 15.451 1 89.36 127 PRO B CA 1
ATOM 3512 C C . PRO B 1 127 ? -7.247 -10.279 14.346 1 89.36 127 PRO B C 1
ATOM 3514 O O . PRO B 1 127 ? -6.233 -9.576 14.342 1 89.36 127 PRO B O 1
ATOM 3517 N N . ASP B 1 128 ? -8.216 -10.173 13.516 1 90.89 128 ASP B N 1
ATOM 3518 C CA . ASP B 1 128 ? -8.065 -9.263 12.385 1 90.89 128 ASP B CA 1
ATOM 3519 C C . ASP B 1 128 ? -8.751 -7.927 12.659 1 90.89 128 ASP B C 1
ATOM 3521 O O . ASP B 1 128 ? -8.82 -7.066 11.78 1 90.89 128 ASP B O 1
ATOM 3525 N N . ALA B 1 129 ? -9.263 -7.774 13.856 1 95.14 129 ALA B N 1
ATOM 3526 C CA . ALA B 1 129 ? -9.963 -6.543 14.212 1 95.14 129 ALA B CA 1
ATOM 3527 C C . ALA B 1 129 ? -9.005 -5.523 14.821 1 95.14 129 ALA B C 1
ATOM 3529 O O . ALA B 1 129 ? -7.964 -5.891 15.372 1 95.14 129 ALA B O 1
ATOM 3530 N N . LEU B 1 130 ? -9.288 -4.275 14.659 1 94.57 130 LEU B N 1
ATOM 3531 C CA . LEU B 1 130 ? -8.582 -3.165 15.29 1 94.57 130 LEU B CA 1
ATOM 3532 C C . LEU B 1 130 ? -9.432 -2.533 16.387 1 94.57 130 LEU B C 1
ATOM 3534 O O . LEU B 1 130 ? -10.604 -2.22 16.167 1 94.57 130 LEU B O 1
ATOM 3538 N N . ASP B 1 131 ? -8.924 -2.416 17.52 1 95.89 131 ASP B N 1
ATOM 3539 C CA . ASP B 1 131 ? -9.555 -1.706 18.629 1 95.89 131 ASP B CA 1
ATOM 3540 C C . ASP B 1 131 ? -8.664 -0.574 19.135 1 95.89 131 ASP B C 1
ATOM 3542 O O . ASP B 1 131 ? -7.739 -0.807 19.916 1 95.89 131 ASP B O 1
ATOM 3546 N N . ILE B 1 132 ? -8.981 0.646 18.736 1 94.52 132 ILE B N 1
ATOM 3547 C CA . ILE B 1 132 ? -8.088 1.763 19.023 1 94.52 132 ILE B CA 1
ATOM 3548 C C . ILE B 1 132 ? -8.14 2.097 20.512 1 94.52 132 ILE B C 1
ATOM 3550 O O . ILE B 1 132 ? -7.201 2.682 21.057 1 94.52 132 ILE B O 1
ATOM 3554 N N . ARG B 1 133 ? -9.255 1.812 21.198 1 92.99 133 ARG B N 1
ATOM 3555 C CA . ARG B 1 133 ? -9.399 2.124 22.616 1 92.99 133 ARG B CA 1
ATOM 3556 C C . ARG B 1 133 ? -8.446 1.286 23.461 1 92.99 133 ARG B C 1
ATOM 3558 O O . ARG B 1 133 ? -8.165 1.627 24.612 1 92.99 133 ARG B O 1
ATOM 3565 N N . ARG B 1 134 ? -7.978 0.256 22.912 1 92.4 134 ARG B N 1
ATOM 3566 C CA . ARG B 1 134 ? -7.126 -0.656 23.668 1 92.4 134 ARG B CA 1
ATOM 3567 C C . ARG B 1 134 ? -5.651 -0.338 23.446 1 92.4 134 ARG B C 1
ATOM 3569 O O . ARG B 1 134 ? -4.778 -0.962 24.053 1 92.4 134 ARG B O 1
ATOM 3576 N N . LEU B 1 135 ? -5.419 0.552 22.54 1 93.68 135 LEU B N 1
ATOM 3577 C CA . LEU B 1 135 ? -4.035 0.915 22.258 1 93.68 135 LEU B CA 1
ATOM 3578 C C . LEU B 1 135 ? -3.439 1.721 23.407 1 93.68 135 LEU B C 1
ATOM 3580 O O . LEU B 1 135 ? -4.12 2.559 24.002 1 93.68 135 LEU B O 1
ATOM 3584 N N . ASP B 1 136 ? -2.246 1.435 23.745 1 92.78 136 ASP B N 1
ATOM 3585 C CA . ASP B 1 136 ? -1.502 2.259 24.693 1 92.78 136 ASP B CA 1
ATOM 3586 C C . ASP B 1 136 ? -0.742 3.372 23.974 1 92.78 136 ASP B C 1
ATOM 3588 O O . ASP B 1 136 ? 0.479 3.482 24.108 1 92.78 136 ASP B O 1
ATOM 3592 N N . LEU B 1 137 ? -1.406 4.087 23.13 1 95.3 137 LEU B N 1
ATOM 3593 C CA . LEU B 1 137 ? -0.878 5.192 22.338 1 95.3 137 LEU B CA 1
ATOM 3594 C C . LEU B 1 137 ? -1.769 6.424 22.461 1 95.3 137 LEU B C 1
ATOM 3596 O O . LEU B 1 137 ? -2.932 6.3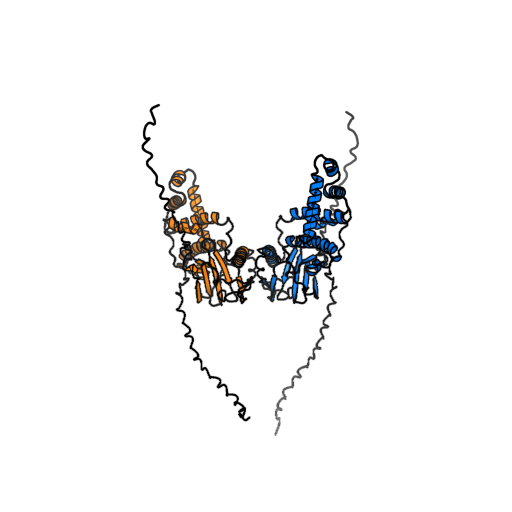17 22.855 1 95.3 137 LEU B O 1
ATOM 3600 N N . ALA B 1 138 ? -1.205 7.578 22.28 1 96.01 138 ALA B N 1
ATOM 3601 C CA . ALA B 1 138 ? -2.007 8.798 22.225 1 96.01 138 ALA B CA 1
ATOM 3602 C C . ALA B 1 138 ? -2.886 8.821 20.977 1 96.01 138 ALA B C 1
ATOM 3604 O O . ALA B 1 138 ? -2.383 8.725 19.855 1 96.01 138 ALA B O 1
ATOM 3605 N N . VAL B 1 139 ? -4.19 8.86 21.213 1 96.51 139 VAL B N 1
ATOM 3606 C CA . VAL B 1 139 ? -5.147 8.864 20.112 1 96.51 139 VAL B CA 1
ATOM 3607 C C . VAL B 1 139 ? -6.093 10.055 20.253 1 96.51 139 VAL B C 1
ATOM 3609 O O . VAL B 1 139 ? -6.56 10.358 21.353 1 96.51 139 VAL B O 1
ATOM 3612 N N . ILE B 1 140 ? -6.336 10.758 19.196 1 95.64 140 ILE B N 1
ATOM 3613 C CA . ILE B 1 140 ? -7.353 11.803 19.15 1 95.64 140 ILE B CA 1
ATOM 3614 C C . ILE B 1 140 ? -8.323 11.529 18.003 1 95.64 140 ILE B C 1
ATOM 3616 O O . ILE B 1 140 ? -7.909 11.118 16.917 1 95.64 140 ILE B O 1
ATOM 3620 N N . VAL B 1 141 ? -9.593 11.637 18.277 1 96.51 141 VAL B N 1
ATOM 3621 C CA . VAL B 1 141 ? -10.646 11.442 17.287 1 96.51 141 VAL B CA 1
ATOM 3622 C C . VAL B 1 141 ? -11.505 12.701 17.189 1 96.51 141 VAL B C 1
ATOM 3624 O O . VAL B 1 141 ? -12.107 13.127 18.178 1 96.51 141 VAL B O 1
ATOM 3627 N N . VAL B 1 142 ? -11.496 13.278 16.008 1 95.61 142 VAL B N 1
ATOM 3628 C CA . VAL B 1 142 ? -12.35 14.432 15.746 1 95.61 142 VAL B CA 1
ATOM 3629 C C . VAL B 1 142 ? -13.545 14.008 14.896 1 95.61 142 VAL B C 1
ATOM 3631 O O . VAL B 1 142 ? -13.376 13.472 13.798 1 95.61 142 VAL B O 1
ATOM 3634 N N . ARG B 1 143 ? -14.726 14.281 15.353 1 95.69 143 ARG B N 1
ATOM 3635 C CA . ARG B 1 143 ? -15.951 13.944 14.636 1 95.69 143 ARG B CA 1
ATOM 3636 C C . ARG B 1 143 ? -16.592 15.189 14.032 1 95.69 143 ARG B C 1
ATOM 3638 O O . ARG B 1 143 ? -16.666 16.233 14.683 1 95.69 143 ARG B O 1
ATOM 3645 N N . THR B 1 144 ? -17.003 15.059 12.819 1 93.64 144 THR B N 1
ATOM 3646 C CA . THR B 1 144 ? -17.685 16.158 12.143 1 93.64 144 THR B CA 1
ATOM 3647 C C . THR B 1 144 ? -19.172 15.856 11.987 1 93.64 144 THR B C 1
ATOM 3649 O O . THR B 1 144 ? -19.613 14.733 12.238 1 93.64 144 THR B O 1
ATOM 3652 N N . GLN B 1 145 ? -19.929 16.855 11.612 1 93.07 145 GLN B N 1
ATOM 3653 C CA . GLN B 1 145 ? -21.386 16.813 11.535 1 93.07 145 GLN B CA 1
ATOM 3654 C C . GLN B 1 145 ? -21.854 15.731 10.566 1 93.07 145 GLN B C 1
ATOM 3656 O O . GLN B 1 145 ? -22.93 15.156 10.742 1 93.07 145 GLN B O 1
ATOM 3661 N N . ASP B 1 146 ? -21.083 15.388 9.579 1 91.63 146 ASP B N 1
ATOM 3662 C CA . ASP B 1 146 ? -21.458 14.391 8.58 1 91.63 146 ASP B CA 1
ATOM 3663 C C . ASP B 1 146 ? -21.159 12.978 9.076 1 91.63 146 ASP B C 1
ATOM 3665 O O . ASP B 1 146 ? -21.318 12.008 8.333 1 91.63 146 ASP B O 1
ATOM 3669 N N . GLY B 1 147 ? -20.666 12.94 10.241 1 93.5 147 GLY B N 1
ATOM 3670 C CA . GLY B 1 147 ? -20.427 11.635 10.837 1 93.5 147 GLY B CA 1
ATOM 3671 C C . GLY B 1 147 ? -19.025 11.112 10.586 1 93.5 147 GLY B C 1
ATOM 3672 O O . GLY B 1 147 ? -18.668 10.029 11.054 1 93.5 147 GLY B O 1
ATOM 3673 N N . HIS B 1 148 ? -18.254 11.868 9.861 1 95.86 148 HIS B N 1
ATOM 3674 C CA . HIS B 1 148 ? -16.887 11.441 9.582 1 95.86 148 HIS B CA 1
ATOM 3675 C C . HIS B 1 148 ? -15.992 11.629 10.802 1 95.86 148 HIS B C 1
ATOM 3677 O O . HIS B 1 148 ? -16.257 12.488 11.646 1 95.86 148 HIS B O 1
ATOM 3683 N N . GLN B 1 149 ? -15.056 10.769 10.893 1 97.56 149 GLN B N 1
ATOM 3684 C CA . GLN B 1 149 ? -14.107 10.812 12.001 1 97.56 149 GLN B CA 1
ATOM 3685 C C . GLN B 1 149 ? -12.675 10.961 11.493 1 97.56 149 GLN B C 1
ATOM 3687 O O . GLN B 1 149 ? -12.246 10.22 10.606 1 97.56 149 GLN B O 1
ATOM 3692 N N . HIS B 1 150 ? -11.959 11.939 11.963 1 96.74 150 HIS B N 1
ATOM 3693 C CA . HIS B 1 150 ? -10.537 12.15 11.716 1 96.74 150 HIS B CA 1
ATOM 3694 C C . HIS B 1 150 ? -9.697 11.694 12.904 1 96.74 150 HIS B C 1
ATOM 3696 O O . HIS B 1 150 ? -9.899 12.161 14.028 1 96.74 150 HIS B O 1
ATOM 3702 N N . VAL B 1 151 ? -8.749 10.808 12.606 1 97.5 151 VAL B N 1
ATOM 3703 C CA . VAL B 1 151 ? -8.059 10.133 13.701 1 97.5 151 VAL B CA 1
ATOM 3704 C C . VAL B 1 151 ? -6.551 10.336 13.566 1 97.5 151 VAL B C 1
ATOM 3706 O O . VAL B 1 151 ? -6.007 10.27 12.461 1 97.5 151 VAL B O 1
ATOM 3709 N N . MET B 1 152 ? -5.926 10.597 14.616 1 96.72 152 MET B N 1
ATOM 3710 C CA . MET B 1 152 ? -4.468 10.574 14.691 1 96.72 152 MET B CA 1
ATOM 3711 C C . MET B 1 152 ? -3.996 9.687 15.838 1 96.72 152 MET B C 1
ATOM 3713 O O . MET B 1 152 ? -4.511 9.781 16.954 1 96.72 152 MET B O 1
ATOM 3717 N N . VAL B 1 153 ? -3.094 8.777 15.568 1 96.56 153 VAL B N 1
ATOM 3718 C CA . VAL B 1 153 ? -2.413 7.943 16.552 1 96.56 153 VAL B CA 1
ATOM 3719 C C . VAL B 1 153 ? -0.936 8.324 16.618 1 96.56 153 VAL B C 1
ATOM 3721 O O . VAL B 1 153 ? -0.27 8.434 15.585 1 96.56 153 VAL B O 1
ATOM 3724 N N . SER B 1 154 ? -0.455 8.537 17.79 1 94.28 154 SER B N 1
ATOM 3725 C CA . SER B 1 154 ? 0.921 9.003 17.926 1 94.28 154 SER B CA 1
ATOM 3726 C C . SER B 1 154 ? 1.635 8.293 19.071 1 94.28 154 SER B C 1
ATOM 3728 O O . SER B 1 154 ? 1.036 8.033 20.117 1 94.28 154 SER B O 1
ATOM 3730 N N . ASP B 1 155 ? 2.854 7.969 18.806 1 90.21 155 ASP B N 1
ATOM 3731 C CA . ASP B 1 155 ? 3.714 7.529 19.9 1 90.21 155 ASP B CA 1
ATOM 3732 C C . ASP B 1 155 ? 4.784 8.573 20.211 1 90.21 155 ASP B C 1
ATOM 3734 O O . ASP B 1 155 ? 5.796 8.263 20.844 1 90.21 155 ASP B O 1
ATOM 3738 N N . GLY B 1 156 ? 4.547 9.853 19.789 1 83.49 156 GLY B N 1
ATOM 3739 C CA . GLY B 1 156 ? 5.509 10.929 19.965 1 83.49 156 GLY B CA 1
ATOM 3740 C C . GLY B 1 156 ? 6.378 11.159 18.743 1 83.49 156 GLY B C 1
ATOM 3741 O O . GLY B 1 156 ? 6.259 12.189 18.076 1 83.49 156 GLY B O 1
ATOM 3742 N N . ALA B 1 157 ? 7.128 10.162 18.374 1 82.62 157 ALA B N 1
ATOM 3743 C CA . ALA B 1 157 ? 8.042 10.256 17.238 1 82.62 157 ALA B CA 1
ATOM 3744 C C . ALA B 1 157 ? 7.3 10.059 15.92 1 82.62 157 ALA B C 1
ATOM 3746 O O . ALA B 1 157 ? 7.685 10.624 14.893 1 82.62 157 ALA B O 1
ATOM 3747 N N . ARG B 1 158 ? 6.249 9.285 16.064 1 90.51 158 ARG B N 1
ATOM 3748 C CA . ARG B 1 158 ? 5.513 8.93 14.856 1 90.51 158 ARG B CA 1
ATOM 3749 C C . ARG B 1 158 ? 4.038 9.299 14.985 1 90.51 158 ARG B C 1
ATOM 3751 O O . ARG B 1 158 ? 3.47 9.235 16.077 1 90.51 158 ARG B O 1
ATOM 3758 N N . ARG B 1 159 ? 3.532 9.61 13.79 1 92.78 159 ARG B N 1
ATOM 3759 C CA . ARG B 1 159 ? 2.123 9.987 13.736 1 92.78 159 ARG B CA 1
ATOM 3760 C C . ARG B 1 159 ? 1.422 9.315 12.56 1 92.78 159 ARG B C 1
ATOM 3762 O O . ARG B 1 159 ? 1.923 9.343 11.434 1 92.78 159 ARG B O 1
ATOM 3769 N N . LEU B 1 160 ? 0.343 8.67 12.856 1 95.11 160 LEU B N 1
ATOM 3770 C CA . LEU B 1 160 ? -0.522 8.065 11.85 1 95.11 160 LEU B CA 1
ATOM 3771 C C . LEU B 1 160 ? -1.87 8.775 11.794 1 95.11 160 LEU B C 1
ATOM 3773 O O . LEU B 1 160 ? -2.505 8.994 12.828 1 95.11 160 LEU B O 1
ATOM 3777 N N . ARG B 1 161 ? -2.212 9.147 10.602 1 95.86 161 ARG B N 1
ATOM 3778 C CA . ARG B 1 161 ? -3.505 9.79 10.387 1 95.86 161 ARG B CA 1
ATOM 3779 C C . ARG B 1 161 ? -4.371 8.972 9.434 1 95.86 161 ARG B C 1
ATOM 3781 O O . ARG B 1 161 ? -3.872 8.424 8.449 1 95.86 161 ARG B O 1
ATOM 3788 N N . PHE B 1 162 ? -5.63 8.819 9.769 1 96.59 162 PHE B N 1
ATOM 3789 C CA . PHE B 1 162 ? -6.602 8.195 8.879 1 96.59 162 PHE B CA 1
ATOM 3790 C C . PHE B 1 162 ? -8.005 8.723 9.153 1 96.59 162 PHE B C 1
ATOM 3792 O O . PHE B 1 162 ? -8.221 9.451 10.125 1 96.59 162 PHE B O 1
ATOM 3799 N N . ALA B 1 163 ? -8.88 8.499 8.245 1 97.28 163 ALA B N 1
ATOM 3800 C CA . ALA B 1 163 ? -10.261 8.956 8.382 1 97.28 163 ALA B CA 1
ATOM 3801 C C . ALA B 1 163 ? -11.236 7.784 8.313 1 97.28 163 ALA B C 1
ATOM 3803 O O . ALA B 1 163 ? -10.936 6.754 7.705 1 97.28 163 ALA B O 1
ATOM 3804 N N . VAL B 1 164 ? -12.32 7.938 8.984 1 97.86 164 VAL B N 1
ATOM 3805 C CA . VAL B 1 164 ? -13.396 6.952 8.984 1 97.86 164 VAL B CA 1
ATOM 3806 C C . VAL B 1 164 ? -14.682 7.591 8.463 1 97.86 164 VAL B C 1
ATOM 3808 O O . VAL B 1 164 ? -15.169 8.572 9.031 1 97.86 164 VAL B O 1
ATOM 3811 N N . THR B 1 165 ? -15.207 7.043 7.427 1 96.33 165 THR B N 1
ATOM 3812 C CA . THR B 1 165 ? -16.411 7.613 6.834 1 96.33 165 THR B CA 1
ATOM 3813 C C . THR B 1 165 ? -17.615 6.707 7.077 1 96.33 165 THR B C 1
ATOM 3815 O O . THR B 1 165 ? -18.75 7.079 6.773 1 96.33 165 THR B O 1
ATOM 3818 N N . GLY B 1 166 ? -17.396 5.539 7.585 1 95.57 166 GLY B N 1
ATOM 3819 C CA . GLY B 1 166 ? -18.436 4.595 7.962 1 95.57 166 GLY B CA 1
ATOM 3820 C C . GLY B 1 166 ? -18.082 3.777 9.19 1 95.57 166 GLY B C 1
ATOM 3821 O O . GLY B 1 166 ? -17.015 3.163 9.247 1 95.57 166 GLY B O 1
ATOM 3822 N N . GLY B 1 167 ? -19.034 3.781 10.119 1 95.68 167 GLY B N 1
ATOM 3823 C CA . GLY B 1 167 ? -18.764 3.11 11.381 1 95.68 167 GLY B CA 1
ATOM 3824 C C . GLY B 1 167 ? -18.236 4.044 12.453 1 95.68 167 GLY B C 1
ATOM 3825 O O . GLY B 1 167 ? -18.183 5.259 12.254 1 95.68 167 GLY B O 1
ATOM 3826 N N . ASP B 1 168 ? -17.967 3.482 13.621 1 96.15 168 ASP B N 1
ATOM 3827 C CA . ASP B 1 168 ? -17.472 4.241 14.766 1 96.15 168 ASP B CA 1
ATOM 3828 C C . ASP B 1 168 ? -16.159 3.659 15.285 1 96.15 168 ASP B C 1
ATOM 3830 O O . ASP B 1 168 ? -16.134 2.545 15.813 1 96.15 168 ASP B O 1
ATOM 3834 N N . VAL B 1 169 ? -15.058 4.408 15.173 1 96.77 169 VAL B N 1
ATOM 3835 C CA . VAL B 1 169 ? -13.727 3.937 15.542 1 96.77 169 VAL B CA 1
ATOM 3836 C C . VAL B 1 169 ? -13.661 3.7 17.049 1 96.77 169 VAL B C 1
ATOM 3838 O O . VAL B 1 169 ? -12.806 2.953 17.53 1 96.77 169 VAL B O 1
ATOM 3841 N N . LEU B 1 170 ? -14.585 4.263 17.814 1 96.27 170 LEU B N 1
ATOM 3842 C CA . LEU B 1 170 ? -14.6 4.126 19.266 1 96.27 170 LEU B CA 1
ATOM 3843 C C . LEU B 1 170 ? -15.58 3.041 19.7 1 96.27 170 LEU B C 1
ATOM 3845 O O . LEU B 1 170 ? -15.834 2.868 20.894 1 96.27 170 LEU B O 1
ATOM 3849 N N . GLY B 1 171 ? -16.127 2.355 18.777 1 95.28 171 GLY B N 1
ATOM 3850 C CA . GLY B 1 171 ? -17.133 1.344 19.057 1 95.28 171 GLY B CA 1
ATOM 3851 C C . GLY B 1 171 ? -16.541 0.024 19.513 1 95.28 171 GLY B C 1
ATOM 3852 O O . GLY B 1 171 ? -17.262 -0.965 19.668 1 95.28 171 GLY B O 1
ATOM 3853 N N . GLY B 1 172 ? -15.263 -0.021 19.672 1 95.32 172 GLY B N 1
ATOM 3854 C CA . GLY B 1 172 ? -14.598 -1.261 20.038 1 95.32 172 GLY B CA 1
ATOM 3855 C C . GLY B 1 172 ? -13.87 -1.913 18.878 1 95.32 172 GLY B C 1
ATOM 3856 O O . GLY B 1 172 ? -13.293 -1.223 18.035 1 95.32 172 GLY B O 1
ATOM 3857 N N . ALA B 1 173 ? -13.851 -3.288 18.937 1 96.37 173 ALA B N 1
ATOM 3858 C CA . ALA B 1 173 ? -13.15 -4.032 17.894 1 96.37 173 ALA B CA 1
ATOM 3859 C C . ALA B 1 173 ? -13.873 -3.914 16.555 1 96.37 173 ALA B C 1
ATOM 3861 O O . ALA B 1 173 ? -15.073 -4.182 16.465 1 96.37 173 ALA B O 1
ATOM 3862 N N . MET B 1 174 ? -13.123 -3.512 15.559 1 96.12 174 MET B N 1
ATOM 3863 C CA . MET B 1 174 ? -13.721 -3.253 14.253 1 96.12 174 MET B CA 1
ATOM 3864 C C . MET B 1 174 ? -12.888 -3.879 13.139 1 96.12 174 MET B C 1
ATOM 3866 O O . MET B 1 174 ? -11.658 -3.893 13.211 1 96.12 174 MET B O 1
ATOM 3870 N N . ARG B 1 175 ? -13.523 -4.352 12.069 1 95.77 175 ARG B N 1
ATOM 3871 C CA . ARG B 1 175 ? -12.852 -4.701 10.82 1 95.77 175 ARG B CA 1
ATOM 3872 C C . ARG B 1 175 ? -12.787 -3.502 9.88 1 95.77 175 ARG B C 1
ATOM 3874 O O . ARG B 1 175 ? -13.762 -2.76 9.743 1 95.77 175 ARG B O 1
ATOM 3881 N N . CYS B 1 176 ? -11.663 -3.401 9.265 1 95.25 176 CYS B N 1
ATOM 3882 C CA . CYS B 1 176 ? -11.409 -2.21 8.461 1 95.25 176 CYS B CA 1
ATOM 3883 C C . CYS B 1 176 ? -11.504 -2.527 6.973 1 95.25 176 CYS B C 1
ATOM 3885 O O . CYS B 1 176 ? -11.043 -3.579 6.527 1 95.25 176 CYS B O 1
ATOM 3887 N N . ARG B 1 177 ? -12.091 -1.646 6.266 1 95.21 177 ARG B N 1
ATOM 3888 C CA . ARG B 1 177 ? -12.07 -1.641 4.807 1 95.21 177 ARG B CA 1
ATOM 3889 C C . ARG B 1 177 ? -11.552 -0.31 4.271 1 95.21 177 ARG B C 1
ATOM 3891 O O . ARG B 1 177 ? -12.033 0.754 4.665 1 95.21 177 ARG B O 1
ATOM 3898 N N . LEU B 1 178 ? -10.569 -0.4 3.414 1 95.14 178 LEU B N 1
ATOM 3899 C CA . LEU B 1 178 ? -9.961 0.802 2.855 1 95.14 178 LEU B CA 1
ATOM 3900 C C . LEU B 1 178 ? -10.708 1.257 1.605 1 95.14 178 LEU B C 1
ATOM 3902 O O . LEU B 1 178 ? -10.95 0.46 0.697 1 95.14 178 LEU B O 1
ATOM 3906 N N . HIS B 1 179 ? -11.063 2.53 1.554 1 93.52 179 HIS B N 1
ATOM 3907 C CA . HIS B 1 179 ? -11.543 3.138 0.318 1 93.52 179 HIS B CA 1
ATOM 3908 C C . HIS B 1 179 ? -10.385 3.469 -0.619 1 93.52 179 HIS B C 1
ATOM 3910 O O . HIS B 1 179 ? -9.388 4.059 -0.196 1 93.52 179 HIS B O 1
ATOM 3916 N N . PHE B 1 180 ? -10.525 3.096 -1.848 1 91.74 180 PHE B N 1
ATOM 3917 C CA . PHE B 1 180 ? -9.491 3.488 -2.798 1 91.74 180 PHE B CA 1
ATOM 3918 C C . PHE B 1 180 ? -9.367 5.006 -2.867 1 91.74 180 PHE B C 1
ATOM 3920 O O . PHE B 1 180 ? -10.374 5.716 -2.888 1 91.74 180 PHE B O 1
ATOM 3927 N N . PRO B 1 181 ? -8.161 5.437 -2.899 1 87.89 181 PRO B N 1
ATOM 3928 C CA . PRO B 1 181 ? -7.997 6.884 -3.05 1 87.89 181 PRO B CA 1
ATOM 3929 C C . PRO B 1 181 ? -8.533 7.404 -4.382 1 87.89 181 PRO B C 1
ATOM 3931 O O . PRO B 1 181 ? -8.645 6.642 -5.346 1 87.89 181 PRO B O 1
ATOM 3934 N N . PRO B 1 182 ? -8.935 8.685 -4.347 1 85.51 182 PRO B N 1
ATOM 3935 C CA . PRO B 1 182 ? -9.367 9.272 -5.618 1 85.51 182 PRO B CA 1
ATOM 3936 C C . PRO B 1 182 ? -8.306 9.162 -6.71 1 85.51 182 PRO B C 1
ATOM 3938 O O . PRO B 1 182 ? -7.113 9.073 -6.41 1 85.51 182 PRO B O 1
ATOM 3941 N N . ARG B 1 183 ? -8.796 9.191 -7.901 1 86.39 183 ARG B N 1
ATOM 3942 C CA . ARG B 1 183 ? -7.909 9.099 -9.056 1 86.39 183 ARG B CA 1
ATOM 3943 C C . ARG B 1 183 ? -6.833 10.179 -9.008 1 86.39 183 ARG B C 1
ATOM 3945 O O . ARG B 1 183 ? -7.116 11.33 -8.67 1 86.39 183 ARG B O 1
ATOM 3952 N N . GLY B 1 184 ? -5.597 9.79 -9.286 1 77.22 184 GLY B N 1
ATOM 3953 C CA . GLY B 1 184 ? -4.51 10.747 -9.411 1 77.22 184 GLY B CA 1
ATOM 3954 C C . GLY B 1 184 ? -3.812 11.033 -8.095 1 77.22 184 GLY B C 1
ATOM 3955 O O . GLY B 1 184 ? -2.823 11.768 -8.057 1 77.22 184 GLY B O 1
ATOM 3956 N N . VAL B 1 185 ? -4.415 10.695 -7.006 1 74.53 185 VAL B N 1
ATOM 3957 C CA . VAL B 1 185 ? -3.781 10.937 -5.714 1 74.53 185 VAL B CA 1
ATOM 3958 C C . VAL B 1 185 ? -2.588 9.999 -5.541 1 74.53 185 VAL B C 1
ATOM 3960 O O . VAL B 1 185 ? -1.612 10.344 -4.869 1 74.53 185 VAL B O 1
ATOM 3963 N N . GLY B 1 186 ? -2.547 9.062 -6.533 1 64.13 186 GLY B N 1
ATOM 3964 C CA . GLY B 1 186 ? -1.425 8.137 -6.519 1 64.13 186 GLY B CA 1
ATOM 3965 C C . GLY B 1 186 ? -1.414 7.231 -5.303 1 64.13 186 GLY B C 1
ATOM 3966 O O . GLY B 1 186 ? -2.469 6.803 -4.831 1 64.13 186 GLY B O 1
ATOM 3967 N N . LEU B 1 187 ? -0.181 6.944 -4.778 1 74.17 187 LEU B N 1
ATOM 3968 C CA . LEU B 1 187 ? 0.152 5.994 -3.723 1 74.17 187 LEU B CA 1
ATOM 3969 C C . LEU B 1 187 ? 0.482 6.718 -2.422 1 74.17 187 LEU B C 1
ATOM 3971 O O . LEU B 1 187 ? 1.133 6.154 -1.54 1 74.17 187 LEU B O 1
ATOM 3975 N N . ALA B 1 188 ? -0.135 7.919 -2.293 1 77.55 188 ALA B N 1
ATOM 3976 C CA . ALA B 1 188 ? 0.226 8.737 -1.139 1 77.55 188 ALA B CA 1
ATOM 3977 C C . ALA B 1 188 ? -0.314 8.131 0.153 1 77.55 188 ALA B C 1
ATOM 3979 O O . ALA B 1 188 ? 0.291 8.281 1.217 1 77.55 188 ALA B O 1
ATOM 3980 N N . SER B 1 189 ? -1.366 7.439 0.037 1 85.25 189 SER B N 1
ATOM 3981 C CA . SER B 1 189 ? -1.995 6.88 1.229 1 85.25 189 SER B CA 1
ATOM 3982 C C . SER B 1 189 ? -1.382 5.533 1.597 1 85.25 189 SER B C 1
ATOM 3984 O O . SER B 1 189 ? -1.673 4.983 2.662 1 85.25 189 SER B O 1
ATOM 3986 N N . MET B 1 190 ? -0.453 5.06 0.754 1 86.49 190 MET B N 1
ATOM 3987 C CA . MET B 1 190 ? 0.061 3.708 0.95 1 86.49 190 MET B CA 1
ATOM 3988 C C . MET B 1 190 ? 0.915 3.628 2.21 1 86.49 190 MET B C 1
ATOM 3990 O O . MET B 1 190 ? 0.901 2.614 2.911 1 86.49 190 MET B O 1
ATOM 3994 N N . ASP B 1 191 ? 1.578 4.658 2.475 1 86.77 191 ASP B N 1
ATOM 3995 C CA . ASP B 1 191 ? 2.391 4.657 3.688 1 86.77 191 ASP B CA 1
ATOM 3996 C C . ASP B 1 191 ? 1.513 4.601 4.936 1 86.77 191 ASP B C 1
ATOM 3998 O O . ASP B 1 191 ? 1.807 3.857 5.875 1 86.77 191 ASP B O 1
ATOM 4002 N N . GLY B 1 192 ? 0.479 5.462 4.889 1 90.45 192 GLY B N 1
ATOM 4003 C CA . GLY B 1 192 ? -0.469 5.421 5.991 1 90.45 192 GLY B CA 1
ATOM 4004 C C . GLY B 1 192 ? -1.128 4.065 6.16 1 90.45 192 GLY B C 1
ATOM 4005 O O . GLY B 1 192 ? -1.341 3.609 7.285 1 90.45 192 GLY B O 1
ATOM 4006 N N . LEU B 1 193 ? -1.388 3.455 5.067 1 91.38 193 LEU B N 1
ATOM 4007 C CA . LEU B 1 193 ? -2.004 2.134 5.112 1 91.38 193 LEU B CA 1
ATOM 4008 C C . LEU B 1 193 ? -1.053 1.111 5.724 1 91.38 193 LEU B C 1
ATOM 4010 O O . LEU B 1 193 ? -1.463 0.291 6.549 1 91.38 193 LEU B O 1
ATOM 4014 N N . ARG B 1 194 ? 0.19 1.172 5.336 1 90.26 194 ARG B N 1
ATOM 4015 C CA . ARG B 1 194 ? 1.193 0.275 5.9 1 90.26 194 ARG B CA 1
ATOM 4016 C C . ARG B 1 194 ? 1.287 0.44 7.413 1 90.26 194 ARG B C 1
ATOM 4018 O O . ARG B 1 194 ? 1.354 -0.547 8.148 1 90.26 194 ARG B O 1
ATOM 4025 N N . MET B 1 195 ? 1.265 1.623 7.822 1 92.14 195 MET B N 1
ATOM 4026 C CA . MET B 1 195 ? 1.343 1.896 9.254 1 92.14 195 MET B CA 1
ATOM 4027 C C . MET B 1 195 ? 0.106 1.374 9.977 1 92.14 195 MET B C 1
ATOM 4029 O O . MET B 1 195 ? 0.207 0.839 11.082 1 92.14 195 MET B O 1
ATOM 4033 N N . LEU B 1 196 ? -1.009 1.572 9.332 1 93.73 196 LEU B N 1
ATOM 4034 C CA . LEU B 1 196 ? -2.268 1.145 9.933 1 93.73 196 LEU B CA 1
ATOM 4035 C C . LEU B 1 196 ? -2.307 -0.371 10.093 1 93.73 196 LEU B C 1
ATOM 4037 O O . LEU B 1 196 ? -2.73 -0.878 11.135 1 93.73 196 LEU B O 1
ATOM 4041 N N . ILE B 1 197 ? -1.845 -1.056 9.081 1 91.79 197 ILE B N 1
ATOM 4042 C CA . ILE B 1 197 ? -1.811 -2.513 9.133 1 91.79 197 ILE B CA 1
ATOM 4043 C C . ILE B 1 197 ? -0.842 -2.968 10.222 1 91.79 197 ILE B C 1
ATOM 4045 O O . ILE B 1 197 ? -1.153 -3.873 11.001 1 91.79 197 ILE B O 1
ATOM 4049 N N . ALA B 1 198 ? 0.285 -2.343 10.296 1 92.1 198 ALA B N 1
ATOM 4050 C CA . ALA B 1 198 ? 1.257 -2.665 11.338 1 92.1 198 ALA B CA 1
ATOM 4051 C C . ALA B 1 198 ? 0.68 -2.404 12.726 1 92.1 198 ALA B C 1
ATOM 4053 O O . ALA B 1 198 ? 0.88 -3.198 13.648 1 92.1 198 ALA B O 1
ATOM 4054 N N . LEU B 1 199 ? 0.047 -1.325 12.857 1 94.34 199 LEU B N 1
ATOM 4055 C CA . LEU B 1 199 ? -0.582 -0.984 14.129 1 94.34 199 LEU B CA 1
ATOM 4056 C C . LEU B 1 199 ? -1.574 -2.062 14.551 1 94.34 199 LEU B C 1
ATOM 4058 O O . LEU B 1 199 ? -1.575 -2.492 15.707 1 94.34 199 LEU B O 1
ATOM 4062 N N . ARG B 1 200 ? -2.383 -2.454 13.688 1 93.24 200 ARG B N 1
ATOM 4063 C CA . ARG B 1 200 ? -3.357 -3.503 13.968 1 93.24 200 ARG B CA 1
ATOM 4064 C C . ARG B 1 200 ? -2.664 -4.797 14.384 1 93.24 200 ARG B C 1
ATOM 4066 O O . ARG B 1 200 ? -3.105 -5.471 15.317 1 93.24 200 ARG B O 1
ATOM 4073 N N . ASP B 1 201 ? -1.594 -5.061 13.721 1 91.11 201 ASP B N 1
ATOM 4074 C CA . ASP B 1 201 ? -0.942 -6.352 13.917 1 91.11 201 ASP B CA 1
ATOM 4075 C C . ASP B 1 201 ? -0.103 -6.356 15.193 1 91.11 201 ASP B C 1
ATOM 4077 O O . ASP B 1 201 ? 0.025 -7.389 15.854 1 91.11 201 ASP B O 1
ATOM 4081 N N . THR B 1 202 ? 0.49 -5.213 15.533 1 91.7 202 THR B N 1
ATOM 4082 C CA . THR B 1 202 ? 1.498 -5.237 16.587 1 91.7 202 THR B CA 1
ATOM 4083 C C . THR B 1 202 ? 1.1 -4.316 17.737 1 91.7 202 THR B C 1
ATOM 4085 O O . THR B 1 202 ? 1.676 -4.389 18.825 1 91.7 202 THR B O 1
ATOM 4088 N N . GLY B 1 203 ? 0.186 -3.405 17.419 1 92.57 203 GLY B N 1
ATOM 4089 C CA . GLY B 1 203 ? -0.164 -2.403 18.413 1 92.57 203 GLY B CA 1
ATOM 4090 C C . GLY B 1 203 ? 0.832 -1.261 18.486 1 92.57 203 GLY B C 1
ATOM 4091 O O . GLY B 1 203 ? 0.742 -0.408 19.371 1 92.57 203 GLY B O 1
ATOM 4092 N N . ARG B 1 204 ? 1.767 -1.289 17.53 1 93.28 204 ARG B N 1
ATOM 4093 C CA . ARG B 1 204 ? 2.814 -0.273 17.505 1 93.28 204 ARG B CA 1
ATOM 4094 C C . ARG B 1 204 ? 2.907 0.384 16.131 1 93.28 204 ARG B C 1
ATOM 4096 O O . ARG B 1 204 ? 2.474 -0.193 15.132 1 93.28 204 ARG B O 1
ATOM 4103 N N . LEU B 1 205 ? 3.394 1.614 16.085 1 92.87 205 LEU B N 1
ATOM 4104 C CA . LEU B 1 205 ? 3.679 2.281 14.819 1 92.87 205 LEU B CA 1
ATOM 4105 C C . LEU B 1 205 ? 5.077 1.931 14.322 1 92.87 205 LEU B C 1
ATOM 4107 O O . LEU B 1 205 ? 6.044 1.99 15.085 1 92.87 205 LEU B O 1
ATOM 4111 N N . PRO B 1 206 ? 5.064 1.553 13.084 1 87.33 206 PRO B N 1
ATOM 4112 C CA . PRO B 1 206 ? 6.386 1.187 12.569 1 87.33 206 PRO B CA 1
ATOM 4113 C C . PRO B 1 206 ? 7.308 2.392 12.401 1 87.33 206 PRO B C 1
ATOM 4115 O O . PRO B 1 206 ? 6.834 3.515 12.213 1 87.33 206 PRO B O 1
ATOM 4118 N N . LYS B 1 207 ? 8.58 2.137 12.463 1 75.29 207 LYS B N 1
ATOM 4119 C CA . LYS B 1 207 ? 9.566 3.203 12.306 1 75.29 207 LYS B CA 1
ATOM 4120 C C . LYS B 1 207 ? 9.502 3.808 10.906 1 75.29 207 LYS B C 1
ATOM 4122 O O . LYS B 1 207 ? 9.256 3.099 9.928 1 75.29 207 LYS B O 1
ATOM 4127 N N . ALA B 1 208 ? 9.372 5.191 10.946 1 61.61 208 ALA B N 1
ATOM 4128 C CA . ALA B 1 208 ? 9.331 5.902 9.671 1 61.61 208 ALA B CA 1
ATOM 4129 C C . ALA B 1 208 ? 10.587 5.63 8.849 1 61.61 208 ALA B C 1
ATOM 4131 O O . ALA B 1 208 ? 11.66 5.387 9.407 1 61.61 208 ALA B O 1
ATOM 4132 N N . GLY B 1 209 ? 10.487 5.559 7.618 1 57.06 209 GLY B N 1
ATOM 4133 C CA . GLY B 1 209 ? 11.683 5.509 6.792 1 57.06 209 GLY B CA 1
ATOM 4134 C C . GLY B 1 209 ? 12.53 6.764 6.892 1 57.06 209 GLY B C 1
ATOM 4135 O O . GLY B 1 209 ? 12.05 7.81 7.333 1 57.06 209 GLY B O 1
ATOM 4136 N N . ARG B 1 210 ? 13.873 6.919 6.838 1 51.07 210 ARG B N 1
ATOM 4137 C CA . ARG B 1 210 ? 14.929 7.91 7.013 1 51.07 210 ARG B CA 1
ATOM 4138 C C . ARG B 1 210 ? 14.641 9.167 6.2 1 51.07 210 ARG B C 1
ATOM 4140 O O . ARG B 1 210 ? 15.25 10.215 6.43 1 51.07 210 ARG B O 1
ATOM 4147 N N . GLY B 1 211 ? 13.965 9.359 5.259 1 54.76 211 GLY B N 1
ATOM 4148 C CA . GLY B 1 211 ? 14.093 10.363 4.215 1 54.76 211 GLY B CA 1
ATOM 4149 C C . GLY B 1 211 ? 13.532 11.715 4.617 1 54.76 211 GLY B C 1
ATOM 4150 O O . GLY B 1 211 ? 13.637 12.685 3.863 1 54.76 211 GLY B O 1
ATOM 4151 N N . LEU B 1 212 ? 12.724 12.052 5.684 1 59.21 212 LEU B N 1
ATOM 4152 C CA . LEU B 1 212 ? 12 13.295 5.926 1 59.21 212 LEU B CA 1
ATOM 4153 C C . LEU B 1 212 ? 12.902 14.329 6.591 1 59.21 212 LEU B C 1
ATOM 4155 O O . LEU B 1 212 ? 12.705 15.534 6.417 1 59.21 212 LEU B O 1
ATOM 4159 N N . ARG B 1 213 ? 14.082 14.149 6.991 1 63.07 213 ARG B N 1
ATOM 4160 C CA . ARG B 1 213 ? 14.873 15.038 7.837 1 63.07 213 ARG B CA 1
ATOM 4161 C C . ARG B 1 213 ? 15.492 16.165 7.017 1 63.07 213 ARG B C 1
ATOM 4163 O O . ARG B 1 213 ? 15.501 17.32 7.448 1 63.07 213 ARG B O 1
ATOM 4170 N N . SER B 1 214 ? 16.06 15.936 5.82 1 71.11 214 SER B N 1
ATOM 4171 C CA . SER B 1 214 ? 16.729 16.976 5.044 1 71.11 214 SER B CA 1
ATOM 4172 C C . SER B 1 214 ? 15.744 18.05 4.596 1 71.11 214 SER B C 1
ATOM 4174 O O . SER B 1 214 ? 16.051 19.243 4.65 1 71.11 214 SER B O 1
ATOM 4176 N N . LYS B 1 215 ? 14.583 17.779 4.387 1 86.3 215 LYS B N 1
ATOM 4177 C CA . LYS B 1 215 ? 13.591 18.755 3.944 1 86.3 215 LYS B CA 1
ATOM 4178 C C . LYS B 1 215 ? 13.134 19.638 5.101 1 86.3 215 LYS B C 1
ATOM 4180 O O . LYS B 1 215 ? 12.896 20.834 4.92 1 86.3 215 LYS B O 1
ATOM 4185 N N . SER B 1 216 ? 13.273 19.109 6.27 1 90.24 216 SER B N 1
ATOM 4186 C CA . SER B 1 216 ? 12.822 19.843 7.448 1 90.24 216 SER B CA 1
ATOM 4187 C C . SER B 1 216 ? 13.768 20.992 7.78 1 90.24 216 SER B C 1
ATOM 4189 O O . SER B 1 216 ? 13.324 22.083 8.143 1 90.24 216 SER B O 1
ATOM 4191 N N . ALA B 1 217 ? 14.989 20.751 7.635 1 90.77 217 ALA B N 1
ATOM 4192 C CA . ALA B 1 217 ? 15.969 21.795 7.922 1 90.77 217 ALA B CA 1
ATOM 4193 C C . ALA B 1 217 ? 15.802 22.98 6.976 1 90.77 217 ALA B C 1
ATOM 4195 O O . ALA B 1 217 ? 15.859 24.136 7.402 1 90.77 217 ALA B O 1
ATOM 4196 N N . ARG B 1 218 ? 15.611 22.645 5.774 1 92.62 218 ARG B N 1
ATOM 4197 C CA . ARG B 1 218 ? 15.431 23.703 4.785 1 92.62 218 ARG B CA 1
ATOM 4198 C C . ARG B 1 218 ? 14.136 24.47 5.033 1 92.62 218 ARG B C 1
ATOM 4200 O O . ARG B 1 218 ? 14.113 25.7 4.957 1 92.62 218 ARG B O 1
ATOM 4207 N N . TRP B 1 219 ? 13.107 23.77 5.318 1 94.65 219 TRP B N 1
ATOM 4208 C CA . TRP B 1 219 ? 11.828 24.416 5.594 1 94.65 219 TRP B CA 1
ATOM 4209 C C . TRP B 1 219 ? 11.924 25.309 6.827 1 94.65 219 TRP B C 1
ATOM 4211 O O . TRP B 1 219 ? 11.31 26.377 6.877 1 94.65 219 TRP B O 1
ATOM 4221 N N . LEU B 1 220 ? 12.704 24.832 7.725 1 94.25 220 LEU B N 1
ATOM 4222 C CA . LEU B 1 220 ? 12.899 25.636 8.927 1 94.25 220 LEU B CA 1
ATOM 4223 C C . LEU B 1 220 ? 13.59 26.954 8.593 1 94.25 220 LEU B C 1
ATOM 4225 O O . LEU B 1 220 ? 13.182 28.013 9.074 1 94.25 220 LEU B O 1
ATOM 4229 N N . GLN B 1 221 ? 14.577 26.882 7.77 1 93.91 221 GLN B N 1
ATOM 4230 C CA . GLN B 1 221 ? 15.28 28.091 7.352 1 93.91 221 GLN B CA 1
ATOM 4231 C C . GLN B 1 221 ? 14.344 29.044 6.614 1 93.91 221 GLN B C 1
ATOM 4233 O O . GLN B 1 221 ? 14.375 30.255 6.843 1 93.91 221 GLN B O 1
ATOM 4238 N N . MET B 1 222 ? 13.525 28.514 5.842 1 95.41 222 MET B N 1
ATOM 4239 C CA . MET B 1 222 ? 12.575 29.316 5.076 1 95.41 222 MET B CA 1
ATOM 4240 C C . MET B 1 222 ? 11.576 30.006 5.999 1 95.41 222 MET B C 1
ATOM 4242 O O . MET B 1 222 ? 11.333 31.207 5.872 1 95.41 222 MET B O 1
ATOM 4246 N N . LEU B 1 223 ? 11.132 29.198 6.872 1 94.31 223 LEU B N 1
ATOM 4247 C CA . LEU B 1 223 ? 10.126 29.72 7.791 1 94.31 223 LEU B CA 1
ATOM 4248 C C . LEU B 1 223 ? 10.718 30.804 8.686 1 94.31 223 LEU B C 1
ATOM 4250 O O . LEU B 1 223 ? 10.096 31.847 8.899 1 94.31 223 LEU B O 1
ATOM 4254 N N . TRP B 1 224 ? 11.835 30.538 9.121 1 93.5 224 TRP B N 1
ATOM 4255 C CA . TRP B 1 224 ? 12.533 31.471 10 1 93.5 224 TRP B CA 1
ATOM 4256 C C . TRP B 1 224 ? 12.855 32.77 9.268 1 93.5 224 TRP B C 1
ATOM 4258 O O . TRP B 1 224 ? 12.645 33.86 9.804 1 93.5 224 TRP B O 1
ATOM 4268 N N . ALA B 1 225 ? 13.346 32.669 8.091 1 94.63 225 ALA B N 1
ATOM 4269 C CA . ALA B 1 225 ? 13.63 33.847 7.277 1 94.63 225 ALA B CA 1
ATOM 4270 C C . ALA B 1 225 ? 12.365 34.669 7.041 1 94.63 225 ALA B C 1
ATOM 4272 O O . ALA B 1 225 ? 12.392 35.899 7.124 1 94.63 225 ALA B O 1
ATOM 4273 N N . HIS B 1 226 ? 11.341 33.978 6.767 1 94.68 226 HIS B N 1
ATOM 4274 C CA . HIS B 1 226 ? 10.068 34.644 6.521 1 94.68 226 HIS B CA 1
ATOM 4275 C C . HIS B 1 226 ? 9.603 35.416 7.752 1 94.68 226 HIS B C 1
ATOM 4277 O O . HIS B 1 226 ? 9.205 36.578 7.647 1 94.68 226 HIS B O 1
ATOM 4283 N N . ASP B 1 227 ? 9.612 34.746 8.87 1 93.42 227 ASP B N 1
ATOM 4284 C CA . ASP B 1 227 ? 9.17 35.386 10.105 1 93.42 227 ASP B CA 1
ATOM 4285 C C . ASP B 1 227 ? 10.027 36.609 10.427 1 93.42 227 ASP B C 1
ATOM 4287 O O . ASP B 1 227 ? 9.506 37.65 10.831 1 93.42 227 ASP B O 1
ATOM 4291 N N . ALA B 1 228 ? 11.301 36.464 10.253 1 94.23 228 ALA B N 1
ATOM 4292 C CA . ALA B 1 228 ? 12.215 37.578 10.492 1 94.23 228 ALA B CA 1
ATOM 4293 C C . ALA B 1 228 ? 11.911 38.747 9.559 1 94.23 228 ALA B C 1
ATOM 4295 O O . ALA B 1 228 ? 11.868 39.9 9.993 1 94.23 228 ALA B O 1
ATOM 4296 N N . ARG B 1 229 ? 11.7 38.48 8.31 1 94.18 229 ARG B N 1
ATOM 4297 C CA . ARG B 1 229 ? 11.392 39.52 7.333 1 94.18 229 ARG B CA 1
ATOM 4298 C C . ARG B 1 229 ? 10.109 40.256 7.702 1 94.18 229 ARG B C 1
ATOM 4300 O O . ARG B 1 229 ? 10.048 41.485 7.629 1 94.18 229 ARG B O 1
ATOM 4307 N N . CYS B 1 230 ? 9.122 39.483 8.101 1 91.99 230 CYS B N 1
ATOM 4308 C CA . CYS B 1 230 ? 7.839 40.07 8.473 1 91.99 230 CYS B CA 1
ATOM 4309 C C . CYS B 1 230 ? 7.983 40.966 9.697 1 91.99 230 CYS B C 1
ATOM 4311 O O . CYS B 1 230 ? 7.238 41.935 9.854 1 91.99 230 CYS B O 1
ATOM 4313 N N . ALA B 1 231 ? 8.927 40.622 10.509 1 91.25 231 ALA B N 1
ATOM 4314 C CA . ALA B 1 231 ? 9.185 41.42 11.704 1 91.25 231 ALA B CA 1
ATOM 4315 C C . ALA B 1 231 ? 10.057 42.63 11.379 1 91.25 231 ALA B C 1
ATOM 4317 O O . ALA B 1 231 ? 10.416 43.402 12.272 1 91.25 231 ALA B O 1
ATOM 4318 N N . GLY B 1 232 ? 10.573 42.771 10.077 1 92.03 232 GLY B N 1
ATOM 4319 C CA . GLY B 1 232 ? 11.304 43.95 9.642 1 92.03 232 GLY B CA 1
ATOM 4320 C C . GLY B 1 232 ? 12.805 43.736 9.589 1 92.03 232 GLY B C 1
ATOM 4321 O O . GLY B 1 232 ? 13.568 44.69 9.424 1 92.03 232 GLY B O 1
ATOM 4322 N N . ALA B 1 233 ? 13.216 42.549 9.749 1 94.1 233 ALA B N 1
ATOM 4323 C CA . ALA B 1 233 ? 14.65 42.274 9.716 1 94.1 233 ALA B CA 1
ATOM 4324 C C . ALA B 1 233 ? 15.221 42.504 8.319 1 94.1 233 ALA B C 1
ATOM 4326 O O . ALA B 1 233 ? 14.574 42.187 7.318 1 94.1 233 ALA B O 1
ATOM 4327 N N . SER B 1 234 ? 16.461 43.077 8.256 1 93.54 234 SER B N 1
ATOM 4328 C CA . SER B 1 234 ? 17.16 43.231 6.984 1 93.54 234 SER B CA 1
ATOM 4329 C C . SER B 1 234 ? 17.688 41.893 6.477 1 93.54 234 SER B C 1
ATOM 4331 O O . SER B 1 234 ? 17.74 40.916 7.228 1 93.54 234 SER B O 1
ATOM 4333 N N . GLN B 1 235 ? 18.043 41.812 5.232 1 92.58 235 GLN B N 1
ATOM 4334 C CA . GLN B 1 235 ? 18.621 40.599 4.663 1 92.58 235 GLN B CA 1
ATOM 4335 C C . GLN B 1 235 ? 19.903 40.206 5.391 1 92.58 235 GLN B C 1
ATOM 4337 O O . GLN B 1 235 ? 20.183 39.019 5.57 1 92.58 235 GLN B O 1
ATOM 4342 N N . ARG B 1 236 ? 20.615 41.183 5.819 1 90.83 236 ARG B N 1
ATOM 4343 C CA . ARG B 1 236 ? 21.843 40.907 6.558 1 90.83 236 ARG B CA 1
ATOM 4344 C C . ARG B 1 236 ? 21.535 40.293 7.92 1 90.83 236 ARG B C 1
ATOM 4346 O O . ARG B 1 236 ? 22.201 39.346 8.344 1 90.83 236 ARG B O 1
ATOM 4353 N N . ASP B 1 237 ? 20.549 40.89 8.607 1 91.97 237 ASP B N 1
ATOM 4354 C CA . ASP B 1 237 ? 20.13 40.348 9.896 1 91.97 237 ASP B CA 1
ATOM 4355 C C . ASP B 1 237 ? 19.69 38.892 9.763 1 91.97 237 ASP B C 1
ATOM 4357 O O . ASP B 1 237 ? 19.993 38.065 10.626 1 91.97 237 ASP B O 1
ATOM 4361 N N . ILE B 1 238 ? 18.979 38.622 8.659 1 94.03 238 ILE B N 1
ATOM 4362 C CA . ILE B 1 238 ? 18.507 37.267 8.395 1 94.03 238 ILE B CA 1
ATOM 4363 C C . ILE B 1 238 ? 19.699 36.346 8.145 1 94.03 238 ILE B C 1
ATOM 4365 O O . ILE B 1 238 ? 19.732 35.216 8.638 1 94.03 238 ILE B O 1
ATOM 4369 N N . ALA B 1 239 ? 20.699 36.801 7.417 1 93.28 239 ALA B N 1
ATOM 4370 C CA . ALA B 1 239 ? 21.909 36.021 7.172 1 93.28 239 ALA B CA 1
ATOM 4371 C C . ALA B 1 239 ? 22.632 35.705 8.479 1 93.28 239 ALA B C 1
ATOM 4373 O O . ALA B 1 239 ? 23.097 34.581 8.682 1 93.28 239 ALA B O 1
ATOM 4374 N N . LEU B 1 240 ? 22.714 36.74 9.356 1 90.93 240 LEU B N 1
ATOM 4375 C CA . LEU B 1 240 ? 23.36 36.559 10.651 1 90.93 240 LEU B CA 1
ATOM 4376 C C . LEU B 1 240 ? 22.636 35.501 11.477 1 90.93 240 LEU B C 1
ATOM 4378 O O . LEU B 1 240 ? 23.275 34.676 12.134 1 90.93 240 LEU B O 1
ATOM 4382 N N . LEU B 1 241 ? 21.362 35.584 11.345 1 89.12 241 LEU B N 1
ATOM 4383 C CA . LEU B 1 241 ? 20.51 34.667 12.094 1 89.12 241 LEU B CA 1
ATOM 4384 C C . LEU B 1 241 ? 20.689 33.235 11.602 1 89.12 241 LEU B C 1
ATOM 4386 O O . LEU B 1 241 ? 20.805 32.308 12.406 1 89.12 241 LEU B O 1
ATOM 4390 N N . LEU B 1 242 ? 20.775 33.001 10.28 1 90.23 242 LEU B N 1
ATOM 4391 C CA . LEU B 1 242 ? 20.719 31.67 9.686 1 90.23 242 LEU B CA 1
ATOM 4392 C C . LEU B 1 242 ? 22.116 31.071 9.564 1 90.23 242 LEU B C 1
ATOM 4394 O O . LEU B 1 242 ? 22.286 29.854 9.674 1 90.23 242 LEU B O 1
ATOM 4398 N N . PHE B 1 243 ? 23.169 31.934 9.369 1 89.05 243 PHE B N 1
ATOM 4399 C CA . PHE B 1 243 ? 24.465 31.38 8.997 1 89.05 243 PHE B CA 1
ATOM 4400 C C . PHE B 1 243 ? 25.528 31.748 10.026 1 89.05 243 PHE B C 1
ATOM 4402 O O . PHE B 1 243 ? 26.638 31.213 9.998 1 89.05 243 PHE B O 1
ATOM 4409 N N . GLY B 1 244 ? 25.145 32.657 10.901 1 88.15 244 GLY B N 1
ATOM 4410 C CA . GLY B 1 244 ? 26.092 33.036 11.937 1 88.15 244 GLY B CA 1
ATOM 4411 C C . GLY B 1 244 ? 26.95 34.228 11.554 1 88.15 244 GLY B C 1
ATOM 4412 O O . GLY B 1 244 ? 27.135 34.511 10.368 1 88.15 244 GLY B O 1
ATOM 4413 N N . GLU B 1 245 ? 27.521 34.844 12.548 1 87.57 245 GLU B N 1
ATOM 4414 C CA . GLU B 1 245 ? 28.283 36.078 12.376 1 87.57 245 GLU B CA 1
ATOM 4415 C C . GLU B 1 245 ? 29.584 35.822 11.621 1 87.57 245 GLU B C 1
ATOM 4417 O O . GLU B 1 245 ? 29.96 36.599 10.74 1 87.57 245 GLU B O 1
ATOM 4422 N N . ALA B 1 246 ? 30.274 34.811 11.875 1 86.39 246 ALA B N 1
ATOM 4423 C CA . ALA B 1 246 ? 31.571 34.517 11.271 1 86.39 246 ALA B CA 1
ATOM 4424 C C . ALA B 1 246 ? 31.449 34.359 9.759 1 86.39 246 ALA B C 1
ATOM 4426 O O . ALA B 1 246 ? 32.194 34.985 9.001 1 86.39 246 ALA B O 1
ATOM 4427 N N . ARG B 1 247 ? 30.446 33.609 9.413 1 85.94 247 ARG B N 1
ATOM 4428 C CA . ARG B 1 247 ? 30.259 33.343 7.99 1 85.94 247 ARG B CA 1
ATOM 4429 C C . ARG B 1 247 ? 29.815 34.602 7.252 1 85.94 247 ARG B C 1
ATOM 4431 O O . ARG B 1 247 ? 30.261 34.86 6.132 1 85.94 247 ARG B O 1
ATOM 4438 N N . VAL B 1 248 ? 29.006 35.385 7.877 1 85.72 248 VAL B N 1
ATOM 4439 C CA . VAL B 1 248 ? 28.485 36.586 7.232 1 85.72 248 VAL B CA 1
ATOM 4440 C C . VAL B 1 248 ? 29.596 37.625 7.099 1 85.72 248 VAL B C 1
ATOM 4442 O O . VAL B 1 248 ? 29.703 38.3 6.072 1 85.72 248 VAL B O 1
ATOM 4445 N N . CYS B 1 249 ? 30.385 37.712 8.099 1 82.63 249 CYS B N 1
ATOM 4446 C CA . CYS B 1 249 ? 31.49 38.662 8.034 1 82.63 249 CYS B CA 1
ATOM 4447 C C . CYS B 1 249 ? 32.445 38.311 6.9 1 82.63 249 CYS B C 1
ATOM 4449 O O . CYS B 1 249 ? 32.976 39.2 6.232 1 82.63 249 CYS B O 1
ATOM 4451 N N . GLU B 1 250 ? 32.593 37.113 6.645 1 81.95 250 GLU B N 1
ATOM 4452 C CA . GLU B 1 250 ? 33.514 36.646 5.614 1 81.95 250 GLU B CA 1
ATOM 4453 C C . GLU B 1 250 ? 32.906 36.795 4.222 1 81.95 250 GLU B C 1
ATOM 4455 O O . GLU B 1 250 ? 33.593 37.189 3.277 1 81.95 250 GLU B O 1
ATOM 4460 N N . ASP B 1 251 ? 31.613 36.606 4.158 1 77.85 251 ASP B N 1
ATOM 4461 C CA . ASP B 1 251 ? 31.051 36.379 2.83 1 77.85 251 ASP B CA 1
ATOM 4462 C C . ASP B 1 251 ? 30.146 37.535 2.411 1 77.85 251 ASP B C 1
ATOM 4464 O O . ASP B 1 251 ? 29.812 37.675 1.233 1 77.85 251 ASP B O 1
ATOM 4468 N N . TRP B 1 252 ? 29.691 38.34 3.36 1 72.91 252 TRP B N 1
ATOM 4469 C CA . TRP B 1 252 ? 28.657 39.316 3.034 1 72.91 252 TRP B CA 1
ATOM 4470 C C . TRP B 1 252 ? 29.231 40.463 2.209 1 72.91 252 TRP B C 1
ATOM 4472 O O . TRP B 1 252 ? 28.587 40.948 1.276 1 72.91 252 TRP B O 1
ATOM 4482 N N . SER B 1 253 ? 30.361 40.926 2.663 1 67.09 253 SER B N 1
ATOM 4483 C CA . SER B 1 253 ? 31.009 42.044 1.987 1 67.09 253 SER B CA 1
ATOM 4484 C C . SER B 1 253 ? 32.024 41.556 0.959 1 67.09 253 SER B C 1
ATOM 4486 O O . SER B 1 253 ? 32.778 42.353 0.395 1 67.09 253 SER B O 1
ATOM 4488 N N . GLY B 1 254 ? 31.932 40.202 0.836 1 63.81 254 GLY B N 1
ATOM 4489 C CA . GLY B 1 254 ? 32.927 39.707 -0.103 1 63.81 254 GLY B CA 1
ATOM 4490 C C . GLY B 1 254 ? 32.551 39.949 -1.552 1 63.81 254 GLY B C 1
ATOM 4491 O O . GLY B 1 254 ? 31.526 40.571 -1.838 1 63.81 254 GLY B O 1
ATOM 4492 N N . PRO B 1 255 ? 33.492 39.677 -2.343 1 66.84 255 PRO B N 1
ATOM 4493 C CA . PRO B 1 255 ? 33.353 39.906 -3.783 1 66.84 255 PRO B CA 1
ATOM 4494 C C . PRO B 1 255 ? 32.131 39.209 -4.376 1 66.84 255 PRO B C 1
ATOM 4496 O O . PRO B 1 255 ? 31.683 39.565 -5.469 1 66.84 255 PRO B O 1
ATOM 4499 N N . SER B 1 256 ? 31.676 38.286 -3.596 1 71.6 256 SER B N 1
ATOM 4500 C CA . SER B 1 256 ? 30.57 37.536 -4.181 1 71.6 256 SER B CA 1
ATOM 4501 C C . SER B 1 256 ? 29.259 37.832 -3.461 1 71.6 256 SER B C 1
ATOM 4503 O O . SER B 1 256 ? 29.247 38.057 -2.249 1 71.6 256 SER B O 1
ATOM 4505 N N . ASP B 1 257 ? 28.274 38.168 -4.103 1 81.84 257 ASP B N 1
ATOM 4506 C CA . ASP B 1 257 ? 26.923 38.412 -3.607 1 81.84 257 ASP B CA 1
ATOM 4507 C C . ASP B 1 257 ? 26.202 37.1 -3.308 1 81.84 257 ASP B C 1
ATOM 4509 O O . ASP B 1 257 ? 24.971 37.06 -3.253 1 81.84 257 ASP B O 1
ATOM 4513 N N . TYR B 1 258 ? 27.124 36.129 -3.015 1 83.75 258 TYR B N 1
ATOM 4514 C CA . TYR B 1 258 ? 26.579 34.783 -2.878 1 83.75 258 TYR B CA 1
ATOM 4515 C C . TYR B 1 258 ? 25.627 34.698 -1.691 1 83.75 258 TYR B C 1
ATOM 4517 O O . TYR B 1 258 ? 24.527 34.154 -1.808 1 83.75 258 TYR B O 1
ATOM 4525 N N . MET B 1 259 ? 25.98 35.272 -0.568 1 86.12 259 MET B N 1
ATOM 4526 C CA . MET B 1 259 ? 25.175 35.165 0.645 1 86.12 259 MET B CA 1
ATOM 4527 C C . MET B 1 259 ? 23.872 35.945 0.504 1 86.12 259 MET B C 1
ATOM 4529 O O . MET B 1 259 ? 22.813 35.475 0.925 1 86.12 259 MET B O 1
ATOM 4533 N N . ARG B 1 260 ? 23.937 37.129 -0.118 1 87.49 260 ARG B N 1
ATOM 4534 C CA . ARG B 1 260 ? 22.734 37.921 -0.354 1 87.49 260 ARG B CA 1
ATOM 4535 C C . ARG B 1 260 ? 21.766 37.186 -1.276 1 87.49 260 ARG B C 1
ATOM 4537 O O . ARG B 1 260 ? 20.56 37.162 -1.025 1 87.49 260 ARG B O 1
ATOM 4544 N N . MET B 1 261 ? 22.322 36.561 -2.219 1 91.69 261 MET B N 1
ATOM 4545 C CA . MET B 1 261 ? 21.505 35.807 -3.166 1 91.69 261 MET B CA 1
ATOM 4546 C C . MET B 1 261 ? 20.865 34.599 -2.49 1 91.69 261 MET B C 1
ATOM 4548 O O . MET B 1 261 ? 19.711 34.267 -2.767 1 91.69 261 MET B O 1
ATOM 4552 N N . ARG B 1 262 ? 21.595 34.033 -1.652 1 91.69 262 ARG B N 1
ATOM 4553 C CA . ARG B 1 262 ? 21.088 32.868 -0.935 1 91.69 262 ARG B CA 1
ATOM 4554 C C . ARG B 1 262 ? 19.912 33.244 -0.039 1 91.69 262 ARG B C 1
ATOM 4556 O O . ARG B 1 262 ? 18.907 32.531 0.007 1 91.69 262 ARG B O 1
ATOM 4563 N N . VAL B 1 263 ? 20.047 34.342 0.645 1 93 263 VAL B N 1
ATOM 4564 C CA . VAL B 1 263 ? 18.97 34.818 1.506 1 93 263 VAL B CA 1
ATOM 4565 C C . VAL B 1 263 ? 17.747 35.165 0.66 1 93 263 VAL B C 1
ATOM 4567 O O . VAL B 1 263 ? 16.619 34.813 1.014 1 93 263 VAL B O 1
ATOM 4570 N N . GLN B 1 264 ? 17.952 35.779 -0.463 1 94.24 264 GLN B N 1
ATOM 4571 C CA . GLN B 1 264 ? 16.858 36.153 -1.354 1 94.24 264 GLN B CA 1
ATOM 4572 C C . GLN B 1 264 ? 16.132 34.919 -1.88 1 94.24 264 GLN B C 1
ATOM 4574 O O . GLN B 1 264 ? 14.902 34.906 -1.968 1 94.24 264 GLN B O 1
ATOM 4579 N N . ARG B 1 265 ? 16.902 33.927 -2.186 1 94.94 265 ARG B N 1
ATOM 4580 C CA . ARG B 1 265 ? 16.304 32.688 -2.672 1 94.94 265 ARG B CA 1
ATOM 4581 C C . ARG B 1 265 ? 15.465 32.022 -1.586 1 94.94 265 ARG B C 1
ATOM 4583 O O . ARG B 1 265 ? 14.385 31.495 -1.864 1 94.94 265 ARG B O 1
ATOM 4590 N N . LEU B 1 266 ? 15.962 32.054 -0.414 1 94.98 266 LEU B N 1
ATOM 4591 C CA . LEU B 1 266 ? 15.236 31.485 0.716 1 94.98 266 LEU B CA 1
ATOM 4592 C C . LEU B 1 266 ? 13.925 32.228 0.949 1 94.98 266 LEU B C 1
ATOM 4594 O O . LEU B 1 266 ? 12.884 31.605 1.17 1 94.98 266 LEU B O 1
ATOM 4598 N N . LEU B 1 267 ? 13.99 33.485 0.868 1 95.74 267 LEU B N 1
ATOM 4599 C CA . LEU B 1 267 ? 12.812 34.316 1.095 1 95.74 267 LEU B CA 1
ATOM 4600 C C . LEU B 1 267 ? 11.777 34.104 -0.004 1 95.74 267 LEU B C 1
ATOM 4602 O O . LEU B 1 267 ? 10.577 34.029 0.273 1 95.74 267 LEU B O 1
ATOM 4606 N N . ARG B 1 268 ? 12.225 33.982 -1.195 1 96.23 268 ARG B N 1
ATOM 4607 C CA . ARG B 1 268 ? 11.31 33.721 -2.301 1 96.23 268 ARG B CA 1
ATOM 4608 C C . ARG B 1 268 ? 10.637 32.361 -2.146 1 96.23 268 ARG B C 1
ATOM 4610 O O . ARG B 1 268 ? 9.431 32.232 -2.362 1 96.23 268 ARG B O 1
ATOM 4617 N N . ALA B 1 269 ? 11.395 31.397 -1.77 1 96.12 269 ALA B N 1
ATOM 4618 C CA . ALA B 1 269 ? 10.855 30.058 -1.546 1 96.12 269 ALA B CA 1
ATOM 4619 C C . ALA B 1 269 ? 9.835 30.061 -0.411 1 96.12 269 ALA B C 1
ATOM 4621 O O . ALA B 1 269 ? 8.797 29.401 -0.5 1 96.12 269 ALA B O 1
ATOM 4622 N N . ALA B 1 270 ? 10.17 30.783 0.588 1 95.73 270 ALA B N 1
ATOM 4623 C CA . ALA B 1 270 ? 9.241 30.894 1.71 1 95.73 270 ALA B CA 1
ATOM 4624 C C . ALA B 1 270 ? 7.933 31.549 1.276 1 95.73 270 ALA B C 1
ATOM 4626 O O . ALA B 1 270 ? 6.849 31.095 1.65 1 95.73 270 ALA B O 1
ATOM 4627 N N . GLU B 1 271 ? 8.061 32.589 0.56 1 94.11 271 GLU B N 1
ATOM 4628 C CA . GLU B 1 271 ? 6.889 33.309 0.074 1 94.11 271 GLU B CA 1
ATOM 4629 C C . GLU B 1 271 ? 6.01 32.412 -0.794 1 94.11 271 GLU B C 1
ATOM 4631 O O . GLU B 1 271 ? 4.782 32.469 -0.71 1 94.11 271 GLU B O 1
ATOM 4636 N N . ASP B 1 272 ? 6.618 31.625 -1.538 1 94.73 272 ASP B N 1
ATOM 4637 C CA . ASP B 1 272 ? 5.883 30.678 -2.37 1 94.73 272 ASP B CA 1
ATOM 4638 C C . ASP B 1 272 ? 5.081 29.701 -1.513 1 94.73 272 ASP B C 1
ATOM 4640 O O . ASP B 1 272 ? 3.912 29.433 -1.797 1 94.73 272 ASP B O 1
ATOM 4644 N N . LEU B 1 273 ? 5.641 29.176 -0.496 1 93.05 273 LEU B N 1
ATOM 4645 C CA . LEU B 1 273 ? 4.973 28.218 0.379 1 93.05 273 LEU B CA 1
ATOM 4646 C C . LEU B 1 273 ? 3.855 28.891 1.169 1 93.05 273 LEU B C 1
ATOM 4648 O O . LEU B 1 273 ? 2.769 28.328 1.318 1 93.05 273 LEU B O 1
ATOM 4652 N N . VAL B 1 274 ? 4.1 30.095 1.578 1 92.54 274 VAL B N 1
ATOM 4653 C CA . VAL B 1 274 ? 3.127 30.812 2.397 1 92.54 274 VAL B CA 1
ATOM 4654 C C . VAL B 1 274 ? 1.934 31.226 1.539 1 92.54 274 VAL B C 1
ATOM 4656 O O . VAL B 1 274 ? 0.798 31.257 2.017 1 92.54 274 VAL B O 1
ATOM 4659 N N . SER B 1 275 ? 2.175 31.48 0.264 1 89.75 275 SER B N 1
ATOM 4660 C CA . SER B 1 275 ? 1.136 31.976 -0.633 1 89.75 275 SER B CA 1
ATOM 4661 C C . SER B 1 275 ? 0.364 30.827 -1.274 1 89.75 275 SER B C 1
ATOM 4663 O O . SER B 1 275 ? -0.247 30.996 -2.331 1 89.75 275 SER B O 1
ATOM 4665 N N . GLY B 1 276 ? 0.452 29.638 -0.679 1 88.27 276 GLY B N 1
ATOM 4666 C CA . GLY B 1 276 ? -0.359 28.544 -1.191 1 88.27 276 GLY B CA 1
ATOM 4667 C C . GLY B 1 276 ? 0.449 27.3 -1.506 1 88.27 276 GLY B C 1
ATOM 4668 O O . GLY B 1 276 ? -0.108 26.207 -1.631 1 88.27 276 GLY B O 1
ATOM 4669 N N . GLY B 1 277 ? 1.734 27.502 -1.73 1 90.88 277 GLY B N 1
ATOM 4670 C CA . GLY B 1 277 ? 2.602 26.385 -2.067 1 90.88 277 GLY B CA 1
ATOM 4671 C C . GLY B 1 277 ? 2.65 25.321 -0.987 1 90.88 277 GLY B C 1
ATOM 4672 O O . GLY B 1 277 ? 3.08 24.193 -1.238 1 90.88 277 GLY B O 1
ATOM 4673 N N . TYR B 1 278 ? 2.224 25.679 0.233 1 90.25 278 TYR B N 1
ATOM 4674 C CA . TYR B 1 278 ? 2.233 24.721 1.332 1 90.25 278 TYR B CA 1
ATOM 4675 C C . TYR B 1 278 ? 1.36 23.514 1.011 1 90.25 278 TYR B C 1
ATOM 4677 O O . TYR B 1 278 ? 1.559 22.43 1.566 1 90.25 278 TYR B O 1
ATOM 4685 N N . ARG B 1 279 ? 0.425 23.57 0.135 1 88.74 279 ARG B N 1
ATOM 4686 C CA . ARG B 1 279 ? -0.49 22.491 -0.222 1 88.74 279 ARG B CA 1
ATOM 4687 C C . ARG B 1 279 ? 0.258 21.331 -0.871 1 88.74 279 ARG B C 1
ATOM 4689 O O . ARG B 1 279 ? -0.124 20.17 -0.709 1 88.74 279 ARG B O 1
ATOM 4696 N N . ALA B 1 280 ? 1.271 21.678 -1.524 1 85.85 280 ALA B N 1
ATOM 4697 C CA . ALA B 1 280 ? 2.045 20.663 -2.232 1 85.85 280 ALA B CA 1
ATOM 4698 C C . ALA B 1 280 ? 2.886 19.837 -1.262 1 85.85 280 ALA B C 1
ATOM 4700 O O . ALA B 1 280 ? 3.334 18.739 -1.599 1 85.85 280 ALA B O 1
ATOM 4701 N N . LEU B 1 281 ? 3.097 20.358 -0.069 1 84.36 281 LEU B N 1
ATOM 4702 C CA . LEU B 1 281 ? 3.921 19.65 0.905 1 84.36 281 LEU B CA 1
ATOM 4703 C C . LEU B 1 281 ? 3.236 18.37 1.369 1 84.36 281 LEU B C 1
ATOM 4705 O O . LEU B 1 281 ? 3.904 17.387 1.699 1 84.36 281 LEU B O 1
ATOM 4709 N N . ASN B 1 282 ? 1.901 18.399 1.371 1 77.47 282 ASN B N 1
ATOM 4710 C CA . ASN B 1 282 ? 1.13 17.263 1.866 1 77.47 282 ASN B CA 1
ATOM 4711 C C . ASN B 1 282 ? 0.109 16.788 0.836 1 77.47 282 ASN B C 1
ATOM 4713 O O . ASN B 1 282 ? -0.792 16.013 1.161 1 77.47 282 ASN B O 1
ATOM 4717 N N . GLY B 1 283 ? 0.249 17.292 -0.29 1 79.57 283 GLY B N 1
ATOM 4718 C CA . GLY B 1 283 ? -0.679 16.917 -1.344 1 79.57 283 GLY B CA 1
ATOM 4719 C C . GLY B 1 283 ? -2.102 17.368 -1.075 1 79.57 283 GLY B C 1
ATOM 4720 O O . GLY B 1 283 ? -3.051 16.613 -1.296 1 79.57 283 GLY B O 1
ATOM 4721 N N . LEU B 1 284 ? -2.265 18.506 -0.536 1 84.4 284 LEU B N 1
ATOM 4722 C CA . LEU B 1 284 ? -3.571 19.03 -0.152 1 84.4 284 LEU B CA 1
ATOM 4723 C C . LEU B 1 284 ? -4.313 19.583 -1.364 1 84.4 284 LEU B C 1
ATOM 4725 O O . LEU B 1 284 ? -3.704 20.2 -2.241 1 84.4 284 LEU B O 1
ATOM 4729 N N . ARG B 1 285 ? -5.535 19.312 -1.391 1 81.93 285 ARG B N 1
ATOM 4730 C CA . ARG B 1 285 ? -6.408 19.853 -2.428 1 81.93 285 ARG B CA 1
ATOM 4731 C C . ARG B 1 285 ? -7.398 20.854 -1.843 1 81.93 285 ARG B C 1
ATOM 4733 O O . ARG B 1 285 ? -7.594 20.903 -0.627 1 81.93 285 ARG B O 1
ATOM 4740 N N . ALA B 1 286 ? -7.857 21.593 -2.731 1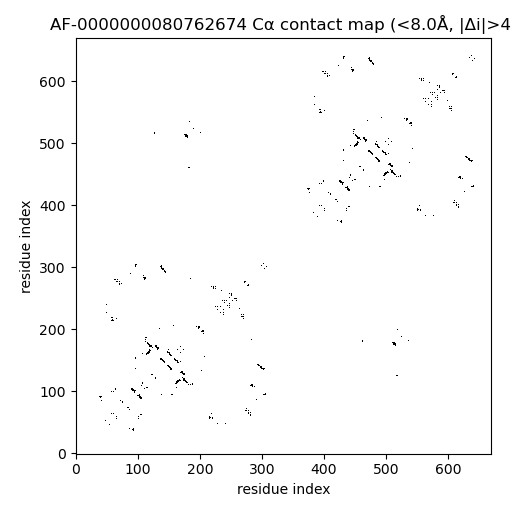 73.81 286 ALA B N 1
ATOM 4741 C CA . ALA B 1 286 ? -8.825 22.592 -2.287 1 73.81 286 ALA B CA 1
ATOM 4742 C C . ALA B 1 286 ? -10.033 21.931 -1.63 1 73.81 286 ALA B C 1
ATOM 4744 O O . ALA B 1 286 ? -10.489 20.875 -2.075 1 73.81 286 ALA B O 1
ATOM 4745 N N . GLY B 1 287 ? -10.277 22.373 -0.511 1 64.67 287 GLY B N 1
ATOM 4746 C CA . GLY B 1 287 ? -11.387 21.807 0.24 1 64.67 287 GLY B CA 1
ATOM 4747 C C . GLY B 1 287 ? -12.742 22.292 -0.24 1 64.67 287 GLY B C 1
ATOM 4748 O O . GLY B 1 287 ? -12.826 23.075 -1.189 1 64.67 287 GLY B O 1
ATOM 4749 N N . ARG B 1 288 ? -13.757 21.765 0.417 1 67.37 288 ARG B N 1
ATOM 4750 C CA . ARG B 1 288 ? -15.138 22.192 0.217 1 67.37 288 ARG B CA 1
ATOM 4751 C C . ARG B 1 288 ? -15.355 23.607 0.742 1 67.37 288 ARG B C 1
ATOM 4753 O O . ARG B 1 288 ? -14.755 24.002 1.744 1 67.37 288 ARG B O 1
ATOM 4760 N N . LEU B 1 289 ? -16.131 24.38 0.159 1 67.15 289 LEU B N 1
ATOM 4761 C CA . LEU B 1 289 ? -16.439 25.75 0.556 1 67.15 289 LEU B CA 1
ATOM 4762 C C . LEU B 1 289 ? -17.066 25.785 1.946 1 67.15 289 LEU B C 1
ATOM 4764 O O . LEU B 1 289 ? -16.814 26.709 2.722 1 67.15 289 LEU B O 1
ATOM 4768 N N . ASN B 1 290 ? -17.94 24.798 2.29 1 75.77 290 ASN B N 1
ATOM 4769 C CA . ASN B 1 290 ? -18.59 24.71 3.593 1 75.77 290 ASN B CA 1
ATOM 4770 C C . ASN B 1 290 ? -18.364 23.347 4.241 1 75.77 290 ASN B C 1
ATOM 4772 O O . ASN B 1 290 ? -19.277 22.522 4.296 1 75.77 290 ASN B O 1
ATOM 4776 N N . PRO B 1 291 ? -17.207 23.306 4.837 1 82.04 291 PRO B N 1
ATOM 4777 C CA . PRO B 1 291 ? -16.919 21.992 5.417 1 82.04 291 PRO B CA 1
ATOM 4778 C C . PRO B 1 291 ? -17.735 21.711 6.676 1 82.04 291 PRO B C 1
ATOM 4780 O O . PRO B 1 291 ? -18.052 22.634 7.43 1 82.04 291 PRO B O 1
ATOM 4783 N N . PRO B 1 292 ? -18.124 20.473 6.879 1 85.6 292 PRO B N 1
ATOM 4784 C CA . PRO B 1 292 ? -18.872 20.107 8.085 1 85.6 292 PRO B CA 1
ATOM 4785 C C . PRO B 1 292 ? -18.151 20.507 9.37 1 85.6 292 PRO B C 1
ATOM 4787 O O . PRO B 1 292 ? -16.93 20.362 9.468 1 85.6 292 PRO B O 1
ATOM 4790 N N . LYS B 1 293 ? -18.945 20.965 10.344 1 86.89 293 LYS B N 1
ATOM 4791 C CA . LYS B 1 293 ? -18.38 21.467 11.593 1 86.89 293 LYS B CA 1
ATOM 4792 C C . LYS B 1 293 ? -17.944 20.32 12.5 1 86.89 293 LYS B C 1
ATOM 4794 O O . LYS B 1 293 ? -18.503 19.224 12.435 1 86.89 293 LYS B O 1
ATOM 4799 N N . MET B 1 294 ? -16.97 20.598 13.25 1 88.97 294 MET B N 1
ATOM 4800 C CA . MET B 1 294 ? -16.556 19.665 14.294 1 88.97 294 MET B CA 1
ATOM 4801 C C . MET B 1 294 ? -17.621 19.555 15.38 1 88.97 294 MET B C 1
ATOM 4803 O O . MET B 1 294 ? -18.116 20.569 15.875 1 88.97 294 MET B O 1
ATOM 4807 N N . ILE B 1 295 ? -17.99 18.353 15.847 1 90.68 295 ILE B N 1
ATOM 4808 C CA . ILE B 1 295 ? -19.061 18.215 16.827 1 90.68 295 ILE B CA 1
ATOM 4809 C C . ILE B 1 295 ? -18.514 17.577 18.102 1 90.68 295 ILE B C 1
ATOM 4811 O O . ILE B 1 295 ? -19.075 17.759 19.185 1 90.68 295 ILE B O 1
ATOM 4815 N N . ASP B 1 296 ? -17.5 16.784 17.909 1 91.45 296 ASP B N 1
ATOM 4816 C CA . ASP B 1 296 ? -16.974 16.071 19.069 1 91.45 296 ASP B CA 1
ATOM 4817 C C . ASP B 1 296 ? -15.487 15.768 18.9 1 91.45 296 ASP B C 1
ATOM 4819 O O . ASP B 1 296 ? -14.998 15.64 17.775 1 91.45 296 ASP B O 1
ATOM 4823 N N . VAL B 1 297 ? -14.725 15.807 20.05 1 93.7 297 VAL B N 1
ATOM 4824 C CA . VAL B 1 297 ? -13.325 15.399 20.082 1 93.7 297 VAL B CA 1
ATOM 4825 C C . VAL B 1 297 ? -13.103 14.403 21.218 1 93.7 297 VAL B C 1
ATOM 4827 O O . VAL B 1 297 ? -13.48 14.663 22.363 1 93.7 297 VAL B O 1
ATOM 4830 N N . TRP B 1 298 ? -12.585 13.286 20.906 1 94.22 298 TRP B N 1
ATOM 4831 C CA . TRP B 1 298 ? -12.211 12.28 21.894 1 94.22 298 TRP B CA 1
ATOM 4832 C C . TRP B 1 298 ? -10.697 12.095 21.937 1 94.22 298 TRP B C 1
ATOM 4834 O O . TRP B 1 298 ? -10.035 12.106 20.896 1 94.22 298 TRP B O 1
ATOM 4844 N N . ARG B 1 299 ? -10.152 11.911 23.155 1 93.79 299 ARG B N 1
ATOM 4845 C CA . ARG B 1 299 ? -8.728 11.66 23.355 1 93.79 299 ARG B CA 1
ATOM 4846 C C . ARG B 1 299 ? -8.507 10.444 24.248 1 93.79 299 ARG B C 1
ATOM 4848 O O . ARG B 1 299 ? -9.254 10.225 25.204 1 93.79 299 ARG B O 1
ATOM 4855 N N . SER B 1 300 ? -7.523 9.681 23.923 1 94.57 300 SER B N 1
ATOM 4856 C CA . SER B 1 300 ? -7.161 8.551 24.773 1 94.57 300 SER B CA 1
ATOM 4857 C C . SER B 1 300 ? -6.558 9.022 26.092 1 94.57 300 SER B C 1
ATOM 4859 O O . SER B 1 300 ? -6.184 10.189 26.228 1 94.57 300 SER B O 1
ATOM 4861 N N . ALA B 1 301 ? -6.487 8.092 27.053 1 90.71 301 ALA B N 1
ATOM 4862 C CA . ALA B 1 301 ? -5.847 8.4 28.33 1 90.71 301 ALA B CA 1
ATOM 4863 C C . ALA B 1 301 ? -4.377 8.759 28.134 1 90.71 301 ALA B C 1
ATOM 4865 O O . ALA B 1 301 ? -3.85 9.64 28.817 1 90.71 301 ALA B O 1
ATOM 4866 N N . ALA B 1 302 ? -3.792 8.18 27.173 1 90.92 302 ALA B N 1
ATOM 4867 C CA . ALA B 1 302 ? -2.369 8.387 26.913 1 90.92 302 ALA B CA 1
ATOM 4868 C C . ALA B 1 302 ? -2.115 9.772 26.325 1 90.92 302 ALA B C 1
ATOM 4870 O O . ALA B 1 302 ? -0.983 10.261 26.339 1 90.92 302 ALA B O 1
ATOM 4871 N N . TRP B 1 303 ? -3.144 10.355 25.752 1 90.14 303 TRP B N 1
ATOM 4872 C CA . TRP B 1 303 ? -2.989 11.692 25.189 1 90.14 303 TRP B CA 1
ATOM 4873 C C . TRP B 1 303 ? -2.644 12.705 26.276 1 90.14 303 TRP B C 1
ATOM 4875 O O . TRP B 1 303 ? -1.828 13.604 26.059 1 90.14 303 TRP B O 1
ATOM 4885 N N . ARG B 1 304 ? -3.358 12.542 27.451 1 77.74 304 ARG B N 1
ATOM 4886 C CA . ARG B 1 304 ? -3.194 13.492 28.546 1 77.74 304 ARG B CA 1
ATOM 4887 C C . ARG B 1 304 ? -1.906 13.221 29.317 1 77.74 304 ARG B C 1
ATOM 4889 O O . ARG B 1 304 ? -1.266 14.151 29.812 1 77.74 304 ARG B O 1
ATOM 4896 N N . ASN B 1 305 ? -1.657 11.891 29.453 1 70.21 305 ASN B N 1
ATOM 4897 C CA . ASN B 1 305 ? -0.544 11.518 30.319 1 70.21 305 ASN B CA 1
ATOM 4898 C C . ASN B 1 305 ? 0.757 11.383 29.533 1 70.21 305 ASN B C 1
ATOM 4900 O O . ASN B 1 305 ? 0.847 10.574 28.608 1 70.21 305 ASN B O 1
ATOM 4904 N N . GLY B 1 306 ? 1.287 12.195 28.961 1 53.88 306 GLY B N 1
ATOM 4905 C CA . GLY B 1 306 ? 2.531 12.027 28.226 1 53.88 306 GLY B CA 1
ATOM 4906 C C . GLY B 1 306 ? 3.284 10.767 28.609 1 53.88 306 GLY B C 1
ATOM 4907 O O . GLY B 1 306 ? 3.06 10.206 29.683 1 53.88 306 GLY B O 1
ATOM 4908 N N . GLY B 1 307 ? 3.601 9.876 27.717 1 45.38 307 GLY B N 1
ATOM 4909 C CA . GLY B 1 307 ? 4.449 8.72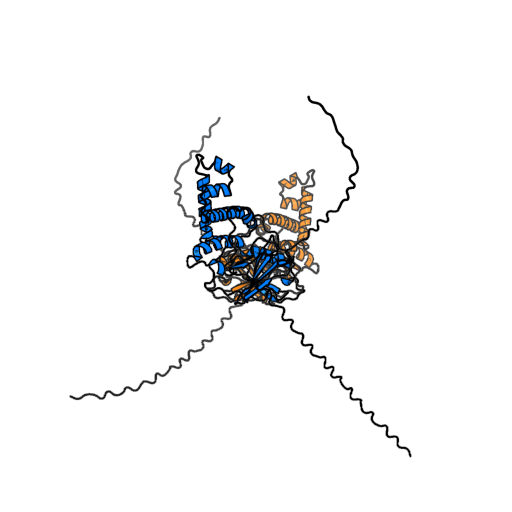 27.961 1 45.38 307 GLY B CA 1
ATOM 4910 C C . GLY B 1 307 ? 5.554 8.992 28.964 1 45.38 307 GLY B C 1
ATOM 4911 O O . GLY B 1 307 ? 6.673 9.344 28.583 1 45.38 307 GLY B O 1
ATOM 4912 N N . ALA B 1 308 ? 5.287 9.576 30.036 1 39.48 308 ALA B N 1
ATOM 4913 C CA . ALA B 1 308 ? 6.366 9.633 31.018 1 39.48 308 ALA B CA 1
ATOM 4914 C C . ALA B 1 308 ? 7.005 8.261 31.212 1 39.48 308 ALA B C 1
ATOM 4916 O O . ALA B 1 308 ? 6.454 7.405 31.908 1 39.48 308 ALA B O 1
ATOM 4917 N N . THR B 1 309 ? 7.496 7.627 30.149 1 39.2 309 THR B N 1
ATOM 4918 C CA . THR B 1 309 ? 8.498 6.668 30.601 1 39.2 309 THR B CA 1
ATOM 4919 C C . THR B 1 309 ? 9.402 7.29 31.662 1 39.2 309 THR B C 1
ATOM 4921 O O . THR B 1 309 ? 10.153 8.225 31.375 1 39.2 309 THR B O 1
ATOM 4924 N N . MET B 1 310 ? 8.964 7.332 32.813 1 35.22 310 MET B N 1
ATOM 4925 C CA . MET B 1 310 ? 9.885 7.526 33.929 1 35.22 310 MET B CA 1
ATOM 4926 C C . MET B 1 310 ? 11.142 6.681 33.751 1 35.22 310 MET B C 1
ATOM 4928 O O . MET B 1 310 ? 11.082 5.451 33.813 1 35.22 310 MET B O 1
ATOM 4932 N N . LEU B 1 311 ? 11.981 7.097 32.841 1 35.7 311 LEU B N 1
ATOM 4933 C CA . LEU B 1 311 ? 13.334 6.607 33.079 1 35.7 311 LEU B CA 1
ATOM 4934 C C . LEU B 1 311 ? 13.726 6.782 34.543 1 35.7 311 LEU B C 1
ATOM 4936 O O . LEU B 1 311 ? 13.989 7.901 34.989 1 35.7 311 LEU B O 1
ATOM 4940 N N . LEU B 1 312 ? 13.153 6.036 35.397 1 34.9 312 LEU B N 1
ATOM 4941 C CA . LEU B 1 312 ? 13.817 5.881 36.687 1 34.9 312 LEU B CA 1
ATOM 4942 C C . LEU B 1 312 ? 15.29 5.529 36.501 1 34.9 312 LEU B C 1
ATOM 4944 O O . LEU B 1 312 ? 15.619 4.415 36.087 1 34.9 312 LEU B O 1
ATOM 4948 N N . LEU B 1 313 ? 16.018 6.513 35.99 1 35.64 313 LEU B N 1
ATOM 4949 C CA . LEU B 1 313 ? 17.454 6.416 36.227 1 35.64 313 LEU B CA 1
ATOM 4950 C C . LEU B 1 313 ? 17.742 6.024 37.672 1 35.64 313 LEU B C 1
ATOM 4952 O O . LEU B 1 313 ? 17.608 6.846 38.581 1 35.64 313 LEU B O 1
ATOM 4956 N N . PHE B 1 314 ? 17.423 4.771 37.998 1 37.44 314 PHE B N 1
ATOM 4957 C CA . PHE B 1 314 ? 18.068 4.232 39.189 1 37.44 314 PHE B CA 1
ATOM 4958 C C . PHE B 1 314 ? 19.579 4.419 39.118 1 37.44 314 PHE B C 1
ATOM 4960 O O . PHE B 1 314 ? 20.25 3.79 38.297 1 37.44 314 PHE B O 1
ATOM 4967 N N . GLU B 1 315 ? 20.005 5.671 39.329 1 35.95 315 GLU B N 1
ATOM 4968 C CA . GLU B 1 315 ? 21.412 5.869 39.663 1 35.95 315 GLU B CA 1
ATOM 4969 C C . GLU B 1 315 ? 21.864 4.893 40.746 1 35.95 315 GLU B C 1
ATOM 4971 O O . GLU B 1 315 ? 21.331 4.901 41.858 1 35.95 315 GLU B O 1
ATOM 4976 N N . PRO B 1 316 ? 22.225 3.683 40.355 1 36.42 316 PRO B N 1
ATOM 4977 C CA . PRO B 1 316 ? 22.889 2.96 41.442 1 36.42 316 PRO B CA 1
ATOM 4978 C C . PRO B 1 316 ? 23.948 3.802 42.15 1 36.42 316 PRO B C 1
ATOM 4980 O O . PRO B 1 316 ? 24.749 4.473 41.494 1 36.42 316 PRO B O 1
ATOM 4983 N N . ALA B 1 317 ? 23.63 4.413 43.27 1 32.55 317 ALA B N 1
ATOM 4984 C CA . ALA B 1 317 ? 24.61 4.943 44.214 1 32.55 317 ALA B CA 1
ATOM 4985 C C . ALA B 1 317 ? 25.81 4.01 44.34 1 32.55 317 ALA B C 1
ATOM 4987 O O . ALA B 1 317 ? 25.732 2.974 45.005 1 32.55 317 ALA B O 1
ATOM 4988 N N . LEU B 1 318 ? 26.376 3.588 43.152 1 28.02 318 LEU B N 1
ATOM 4989 C CA . LEU B 1 318 ? 27.689 3.013 43.424 1 28.02 318 LEU B CA 1
ATOM 4990 C C . LEU B 1 318 ? 28.517 3.94 44.307 1 28.02 318 LEU B C 1
ATOM 4992 O O . LEU B 1 318 ? 28.819 5.07 43.917 1 28.02 318 LEU B O 1
ATOM 4996 N N . ALA B 1 319 ? 28.282 3.875 45.626 1 29.59 319 ALA B N 1
ATOM 4997 C CA . ALA B 1 319 ? 29.184 4.326 46.682 1 29.59 319 ALA B CA 1
ATOM 4998 C C . ALA B 1 319 ? 30.637 4.015 46.332 1 29.59 319 ALA B C 1
ATOM 5000 O O . ALA B 1 319 ? 31.07 2.864 46.418 1 29.59 319 ALA B O 1
ATOM 5001 N N . THR B 1 320 ? 31.03 4.423 45.053 1 28.66 320 THR B N 1
ATOM 5002 C CA . THR B 1 320 ? 32.468 4.342 44.816 1 28.66 320 THR B CA 1
ATOM 5003 C C . THR B 1 320 ? 33.241 5.003 45.953 1 28.66 320 THR B C 1
ATOM 5005 O O . THR B 1 320 ? 33.027 6.178 46.256 1 28.66 320 THR B O 1
ATOM 5008 N N . SER B 1 321 ? 33.598 4.208 46.98 1 28.28 321 SER B N 1
ATOM 5009 C CA . SER B 1 321 ? 34.669 4.466 47.937 1 28.28 321 SER B CA 1
ATOM 5010 C C . SER B 1 321 ? 35.938 4.936 47.234 1 28.28 321 SER B C 1
ATOM 5012 O O . SER B 1 321 ? 36.629 4.142 46.592 1 28.28 321 SER B O 1
ATOM 5014 N N . CYS B 1 322 ? 35.839 5.948 46.338 1 26.84 322 CYS B N 1
ATOM 5015 C CA . CYS B 1 322 ? 37.027 6.583 45.78 1 26.84 322 CYS B CA 1
ATOM 5016 C C . CYS B 1 322 ? 38.023 6.937 46.878 1 26.84 322 CYS B C 1
ATOM 5018 O O . CYS B 1 322 ? 37.743 7.788 47.724 1 26.84 322 CYS B O 1
ATOM 5020 N N . GLY B 1 323 ? 38.726 5.886 47.39 1 22.87 323 GLY B N 1
ATOM 5021 C CA . GLY B 1 323 ? 39.937 6.087 48.169 1 22.87 323 GLY B CA 1
ATOM 5022 C C . GLY B 1 323 ? 40.822 7.192 47.622 1 22.87 323 GLY B C 1
ATOM 5023 O O . GLY B 1 323 ? 40.635 7.64 46.489 1 22.87 323 GLY B O 1
ATOM 5024 N N . TRP B 1 324 ? 42.109 7.391 48.288 1 22.74 324 TRP B N 1
ATOM 5025 C CA . TRP B 1 324 ? 43.066 8.402 48.724 1 22.74 324 TRP B CA 1
ATOM 5026 C C . TRP B 1 324 ? 44.016 8.778 47.592 1 22.74 324 TRP B C 1
ATOM 5028 O O . TRP B 1 324 ? 44.882 9.639 47.76 1 22.74 324 TRP B O 1
ATOM 5038 N N . LEU B 1 325 ? 44.08 7.967 46.498 1 25.59 325 LEU B N 1
ATOM 5039 C CA . LEU B 1 325 ? 45.478 8.107 46.104 1 25.59 325 LEU B CA 1
ATOM 5040 C C . LEU B 1 325 ? 45.79 9.546 45.709 1 25.59 325 LEU B C 1
ATOM 5042 O O . LEU B 1 325 ? 45.073 10.142 44.901 1 25.59 325 LEU B O 1
ATOM 5046 N N . GLY B 1 326 ? 46.778 10.135 46.464 1 21.02 326 GLY B N 1
ATOM 5047 C CA . GLY B 1 326 ? 47.481 11.397 46.634 1 21.02 326 GLY B CA 1
ATOM 5048 C C . GLY B 1 326 ? 47.961 11.993 45.324 1 21.02 326 GLY B C 1
ATOM 5049 O O . GLY B 1 326 ? 47.923 11.332 44.284 1 21.02 326 GLY B O 1
ATOM 5050 N N . CYS B 1 327 ? 48.831 13.011 45.478 1 22.11 327 CYS B N 1
ATOM 5051 C CA . CYS B 1 327 ? 49.3 14.322 45.043 1 22.11 327 CYS B CA 1
ATOM 5052 C C . CYS B 1 327 ? 50.252 14.196 43.86 1 22.11 327 CYS B C 1
ATOM 5054 O O . CYS B 1 327 ? 50.998 15.128 43.556 1 22.11 327 CYS B O 1
ATOM 5056 N N . LEU B 1 328 ? 50.376 12.978 43.211 1 22.16 328 LEU B N 1
ATOM 5057 C CA . LEU B 1 328 ? 51.67 13.07 42.545 1 22.16 328 LEU B CA 1
ATOM 5058 C C . LEU B 1 328 ? 51.656 14.159 41.478 1 22.16 328 LEU B C 1
ATOM 5060 O O . LEU B 1 328 ? 50.975 14.026 40.458 1 22.16 328 LEU B O 1
ATOM 5064 N N . HIS B 1 329 ? 51.656 15.509 41.924 1 20.88 329 HIS B N 1
ATOM 5065 C CA . HIS B 1 329 ? 51.694 16.766 41.186 1 20.88 329 HIS B CA 1
ATOM 5066 C C . HIS B 1 329 ? 52.77 16.738 40.105 1 20.88 329 HIS B C 1
ATOM 5068 O O . HIS B 1 329 ? 52.494 17.04 38.941 1 20.88 329 HIS B O 1
ATOM 5074 N N . GLY B 1 330 ? 53.937 17.209 40.468 1 20.28 330 GLY B N 1
ATOM 5075 C CA . GLY B 1 330 ? 54.564 18.429 39.986 1 20.28 330 GLY B CA 1
ATOM 5076 C C . GLY B 1 330 ? 55.357 18.228 38.709 1 20.28 330 GLY B C 1
ATOM 5077 O O . GLY B 1 330 ? 55.454 19.138 37.882 1 20.28 330 GLY B O 1
ATOM 5078 N N . LEU B 1 331 ? 56.228 17.252 38.618 1 21.05 331 LEU B N 1
ATOM 5079 C CA . LEU B 1 331 ? 57.565 17.631 38.175 1 21.05 331 LEU B CA 1
ATOM 5080 C C . LEU B 1 331 ? 57.646 17.657 36.652 1 21.05 331 LEU B C 1
ATOM 5082 O O . LEU B 1 331 ? 57.736 16.606 36.013 1 21.05 331 LEU B O 1
ATOM 5086 N N . CYS B 1 332 ? 56.529 18.007 35.946 1 21.44 332 CYS B N 1
ATOM 5087 C CA . CYS B 1 332 ? 56.995 17.986 34.564 1 21.44 332 CYS B CA 1
ATOM 5088 C C . CYS B 1 332 ? 58.18 18.924 34.374 1 21.44 332 CYS B C 1
ATOM 5090 O O . CYS B 1 332 ? 58.051 20.138 34.545 1 21.44 332 CYS B O 1
ATOM 5092 N N . ARG B 1 333 ? 59.358 18.483 34.723 1 21.26 333 ARG B N 1
ATOM 5093 C CA . ARG B 1 333 ? 60.689 19.049 34.531 1 21.26 333 ARG B CA 1
ATOM 5094 C C . ARG B 1 333 ? 60.814 19.702 33.158 1 21.26 333 ARG B C 1
ATOM 5096 O O . ARG B 1 333 ? 60.075 19.359 32.233 1 21.26 333 ARG B O 1
ATOM 5103 N N . LEU B 1 334 ? 62.028 20.487 32.939 1 22.59 334 LEU B N 1
ATOM 5104 C CA . LEU B 1 334 ? 62.753 21.612 32.359 1 22.59 334 LEU B CA 1
ATOM 5105 C C . LEU B 1 334 ? 63.014 21.382 30.874 1 22.59 334 LEU B C 1
ATOM 5107 O O . LEU B 1 334 ? 62.975 22.324 30.079 1 22.59 334 LEU B O 1
ATOM 5111 N N . TRP B 1 335 ? 63.46 20.122 30.441 1 24.27 335 TRP B N 1
ATOM 5112 C CA . TRP B 1 335 ? 64.142 20.475 29.201 1 24.27 335 TRP B CA 1
ATOM 5113 C C . TRP B 1 335 ? 63.139 20.704 28.075 1 24.27 335 TRP B C 1
ATOM 5115 O O . TRP B 1 335 ? 62.138 19.991 27.972 1 24.27 335 TRP B O 1
#

InterPro domains:
  IPR018754 T6SS, Transcription factor RovC-like, DNA binding domain [PF10074] (189-281)

Secondary structure (DSSP, 8-state):
----------------------------------------S--PPPPPTT-HHHHGGGGG--HHHHHHHHHHHHHHHHTTSS---GGGGEEEEPPSTT--SPEEEE-TTTBTTS-EEEEEE--TT-TT-B-GGG-SSEEEEEEETTS-EEEEEE-SS-EEEEEEEES-TTSSSEEEEEEPPPTT-TTHHHHHHHHHHHHHHHSSPPPPPGGGHHHHHHHHHHHHHHHHHHTT--HHHHHHHHH-HHHHHHHSSSS--HHHHHHHHHHHHHHHHHTTGGGGGTTB----SSPPPEEEEEE-HHHHS------------------------------/----------------------------------------S--PPPPPTT-HHHHGGGGG--HHHHHHHHHHHHHHHHTTSS---SGGGEEEEPPSTT--SPEEEE-TTTBTTS-EEEEEE--TT-TT-B-GGG-SSEEEEEEETTS-EEEEEE-SS-EEEEEEEES-TTSSSEEEEEEPPPTT-TTHHHHHHHHHHHHHHHSSPPPPPGGGHHHHHHHHHHHH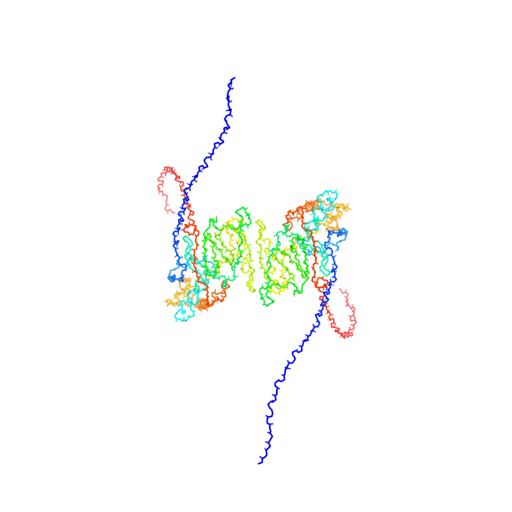HHHHHHTT--HHHHHHHHH-HHHHHHHSSSS--HHHHHHHHHHHHHHHHHTTGGGGGTTB----SSPPPEEEEEE-HHHHS------------------------------